Protein 6F7D (pdb70)

Sequence (538 aa):
GVINFSHADTYGNDSVGAHLQNVVYPTDAPFNAATDGTTDTTVAIKSSAIAHCISKGKKLVLNHLFMITDTLVIISDGLHVECLTSDSGVKSDDVPAGKFAVKITGANSGWFGGKILGKNLPESTTVRQDGVLFDENAEYCFITGTEVTGFFAKGLHTSDADGVGYGIYDKGYGTLISKCYANSKFCVALGGTEGRVLKNRITNNYLTSGEAKPWSWASNYWDGIVSENAHRYVIAFNDVSACGQSGIYFGGNGGYSTDNIIVVNNTVYACWNRGIDMGLFSEKSATNDVLRNIIKGNNTYNNRENNIWLAGVSNCSVVGNTSWFDTNYDVIFAGYPGGHICISLASGANGEACVGNTIDSNTCIDPRGNAGITVPTTGATGNVFGSGNNLSQAGAIYIASPDLITSNRFELAVTGSFTPVLLPESGSITLSSSSTGVFRATGNRIDFSVTVNVSSISSPSGNLNIAYLPGMSGKTSSSTSMFIIDYWNDLTLSSGVIPLASLNLENQDQITVYRTDGGRVLYDFSSLMKSTSSFILKGFVDFN

Secondary structure (DSSP, 8-state):
-----BTTS---TTSHHHHHTTEE-TTSBTT----SSSSB-HHHHHHHHHHHHHHT-EEEE-SEEEESS-EEE-TT-EEEESSTT-EEEE-PPTTSEEEEEEEES-EEESSEEE----TT-SS-B-EEEEEEEEEES-EEES-EEEEE-BSS--SSGGG---EEEEE-SBS-EEES-EEEESEEEEE-SBS-EEES-EE---GGGS-PPSSP-TT-S---SEEEES-BS-EEES-EEES-SS-SEEEE-SS-EEES-EEES-EEES-SS-SEEEE-SSPPBTTBEEES-EEES-EEE--TT-SEEEES-BS-EEES-EEE--THHHHHTTT------SEEEE--TT-PPPBS-EEES-EEE-TT--BSEEE-TT-BS-EE-TT-EEEESBPPEESSTTHHHHSEESS-EEEEE--EEEEEEEEEEE-TT-EEEEEEETTEEEEEEEEEEEEEEEEEEEEEEE--TT-TT--EEEEEEEEEEEES----TT--EEEEE-SSSTT-EEEEEEETTEEE--GGGG--TT-EEEEEEEEEE-

InterPro domains:
  IPR006626 Parallel beta-helix repeat [SM00710] (395-429)
  IPR006626 Parallel beta-helix repeat [SM00710] (449-486)
  IPR006626 Parallel beta-helix repeat [SM00710] (487-509)
  IPR006626 Parallel beta-helix repeat [SM00710] (514-536)
  IPR006626 Parallel beta-helix repeat [SM00710] (546-568)
  IPR006626 Parallel beta-helix repeat [SM00710] (610-633)
  IPR011050 Pectin lyase fold/virulence factor [SSF51126] (294-651)
  IPR012334 Pectin lyase fold [G3DSA:2.160.20.10] (286-601)
  IPR039448 Right handed beta helix domain [PF13229] (408-578)
  IPR040775 Tail spike TSP1/Gp66, N-terminal domain [PF18668] (185-250)

B-factor: mean 23.82, std 9.38, range [9.1, 81.77]

Radius of gyration: 32.91 Å; Cα contacts (8 Å, |Δi|>4): 1776; chains: 1; bounding box: 83×88×77 Å

Foldseek 3Di:
DDDAAALPDDDDPPDPRVVVNQEDELCHPPLNADAPLPDASASSVLVRQVSCLVVVHAYEFAHAHEHAAEREFENQHEYEYPAQAGDYEYPHQQQHENYEYAYENTEYEHHEFHYPQCQVDQQGAYEYYEDDARHAQYEYEHYEQERGWHFAQDPDSRRHGWESYEYAYEAYEYYNYEFAILARYEAQHEQYEAYQYEFENQQLPPPDDDDDDNRGRWEERYHYFNYYNYEHENYEFENTAEEHHEYFAEQGDYENYEYEHYEFEHYAHEHHYYAHADDDDPGTAYEHYEAEHYEFELHQAEHAEAAQHEQYEHAHYEFEYDCCSCVSCPPNHYDQERAEYYYHNVRHAYEQYEYAQYEYAYQVQAANYEAEPPHANYEHACNYHQVRHHHYYYPFLLRCQRYFCLSKDKDKDAKAKDFPDWGWAFDPVWIKMWMGHGLKIKIKTKTWTQATTPGWFWMKMDAAGNCFVWAFDDKDKDWPDKDQWQDDPPKGKDWAADRVGRRIIIIWIDDVPGTGRIRRVRDHRGMIIMMTMMTRID

Nearest PDB structures (foldseek):
  6f7k-assembly1_A  TM=1.000E+00  e=2.174E-94  Salmonella phage Det7
  5zks-assembly1_A  TM=6.478E-01  e=4.921E-07  Pseudarthrobacter chlorophenolicus A6
  5zkw-assembly2_C  TM=6.569E-01  e=7.521E-06  Pseudarthrobacter chlorophenolicus A6
  5zkw-assembly2_F  TM=6.429E-01  e=2.079E-05  Pseudarthrobacter chlorophenolicus A6
  3gq7-assembly1_A  TM=4.830E-01  e=1.261E-04  Salasvirus phi29

Solvent-accessible surface area: 21388 Å² total; per-residue (Å²): 141,128,148,140,50,15,9,75,71,136,59,46,149,150,38,112,7,27,138,80,28,71,52,0,70,0,38,30,33,68,22,100,10,30,82,87,16,102,68,73,4,9,121,12,1,83,49,0,11,60,30,2,58,82,124,66,66,98,0,5,1,29,62,45,1,32,0,51,37,13,2,60,0,21,108,28,11,69,2,56,13,97,71,88,89,3,0,0,66,3,61,3,80,52,30,94,26,0,0,66,0,19,21,48,80,0,0,0,82,19,7,46,0,33,10,82,91,91,28,146,27,111,114,30,42,3,3,0,0,20,0,16,115,107,1,87,129,1,24,0,22,34,2,63,0,20,2,0,7,0,57,20,68,56,131,57,72,76,51,0,2,0,25,0,0,34,0,52,3,86,14,0,59,1,3,127,4,72,0,22,0,0,12,0,0,3,2,20,5,31,39,0,82,0,40,97,4,71,0,2,3,54,2,48,118,29,75,31,88,78,94,42,59,156,49,3,0,12,33,10,0,0,23,0,40,67,0,39,101,0,31,0,6,125,2,47,0,3,12,1,0,27,0,0,0,31,0,0,0,70,52,0,70,0,4,47,0,62,0,25,75,1,57,0,52,13,0,4,23,51,0,0,10,0,7,6,116,40,124,94,49,94,102,8,9,0,19,110,0,64,0,93,35,3,54,0,56,5,0,33,42,7,0,0,44,0,7,0,0,6,75,0,22,0,36,36,1,46,0,59,3,55,102,70,2,73,105,42,4,66,67,66,104,19,36,2,25,0,0,4,7,21,47,6,66,96,55,28,37,1,60,23,1,55,0,46,54,0,50,1,58,3,87,110,44,44,18,0,0,26,2,25,84,38,2,58,45,1,38,0,6,78,49,8,68,16,84,116,18,14,79,16,119,32,47,22,68,72,1,0,14,39,8,94,0,53,29,43,7,81,23,81,30,106,2,59,7,58,23,123,55,49,49,13,71,29,38,117,68,7,59,0,65,5,125,0,42,4,57,87,0,45,10,37,0,29,0,36,13,58,54,64,68,99,16,45,18,40,0,16,0,0,116,3,15,19,0,89,77,68,76,24,86,71,34,122,17,98,13,74,107,94,71,61,20,73,39,83,121,71,24,88,5,53,12,49,7,21,131,165,72,16,16,24,0,14,0,26,30,28,50,80,94,148,57,48,112,38,0,0,58,22,9,88,49,82,0,22,1,42,0,75,18,60,0,40,10,107

Organism: NCBI:txid454798

Structure (mmCIF, N/CA/C/O backbone):
data_6F7D
#
_entry.id   6F7D
#
_cell.length_a   151.623
_cell.length_b   151.623
_cell.length_c   151.623
_cell.angle_alpha   90.00
_cell.angle_beta   90.00
_cell.angle_gamma   90.00
#
_symmetry.space_group_name_H-M   'I 21 3'
#
loop_
_entity.id
_entity.type
_entity.pdbx_description
1 polymer Tailspike
2 non-polymer 1,2-ETHANEDIOL
3 water water
#
loop_
_atom_site.group_PDB
_atom_site.id
_atom_site.type_symbol
_atom_site.label_atom_id
_atom_site.label_alt_id
_atom_site.label_comp_id
_atom_site.label_asym_id
_atom_site.label_entity_id
_atom_site.label_seq_id
_atom_site.pdbx_PDB_ins_code
_atom_site.Cartn_x
_atom_site.Cartn_y
_atom_site.Cartn_z
_atom_site.occupancy
_atom_site.B_iso_or_equiv
_atom_site.auth_seq_id
_atom_site.auth_comp_id
_atom_site.auth_asym_id
_atom_site.auth_atom_id
_atom_site.pdbx_PDB_model_num
ATOM 1 N N . GLY A 1 1 ? 144.133 20.734 84.326 1.00 71.06 10 GLY A N 1
ATOM 2 C CA . GLY A 1 1 ? 143.274 20.103 83.338 1.00 73.29 10 GLY A CA 1
ATOM 3 C C . GLY A 1 1 ? 142.535 18.897 83.888 1.00 70.55 10 GLY A C 1
ATOM 4 O O . GLY A 1 1 ? 142.959 17.752 83.702 1.00 68.46 10 GLY A O 1
ATOM 5 N N . VAL A 1 2 ? 141.414 19.152 84.551 1.00 69.16 11 VAL A N 1
ATOM 6 C CA . VAL A 1 2 ? 140.768 18.156 85.381 1.00 61.82 11 VAL A CA 1
ATOM 7 C C . VAL A 1 2 ? 139.566 17.579 84.632 1.00 68.74 11 VAL A C 1
ATOM 8 O O . VAL A 1 2 ? 139.220 18.012 83.534 1.00 69.53 11 VAL A O 1
ATOM 12 N N . ILE A 1 3 ? 138.932 16.565 85.232 1.00 59.32 12 ILE A N 1
ATOM 13 C CA . ILE A 1 3 ? 137.914 15.759 84.563 1.00 55.24 12 ILE A CA 1
ATOM 14 C C . ILE A 1 3 ? 136.740 16.616 84.090 1.00 58.98 12 ILE A C 1
ATOM 15 O O . ILE A 1 3 ? 136.385 17.614 84.724 1.00 43.36 12 ILE A O 1
ATOM 20 N N . ASN A 1 4 ? 136.133 16.218 82.965 1.00 59.30 13 ASN A N 1
ATOM 21 C CA . ASN A 1 4 ? 134.909 16.855 82.490 1.00 51.28 13 ASN A CA 1
ATOM 22 C C . ASN A 1 4 ? 133.753 16.570 83.439 1.00 39.23 13 ASN A C 1
ATOM 23 O O . ASN A 1 4 ? 133.694 15.521 84.086 1.00 40.30 13 ASN A O 1
ATOM 28 N N . PHE A 1 5 ? 132.807 17.507 83.480 1.00 35.39 14 PHE A N 1
ATOM 29 C CA . PHE A 1 5 ? 131.652 17.395 84.359 1.00 35.78 14 PHE A CA 1
ATOM 30 C C . PHE A 1 5 ? 130.459 18.072 83.697 1.00 30.11 14 PHE A C 1
ATOM 31 O O . PHE A 1 5 ? 130.604 19.129 83.079 1.00 33.63 14 PHE A O 1
ATOM 39 N N . SER A 1 6 ? 129.281 17.461 83.818 1.00 28.82 15 SER A N 1
ATOM 40 C CA . SER A 1 6 ? 128.078 18.069 83.272 1.00 30.65 15 SER A CA 1
ATOM 41 C C . SER A 1 6 ? 126.860 17.581 84.039 1.00 33.25 15 SER A C 1
ATOM 42 O O . SER A 1 6 ? 126.765 16.403 84.391 1.00 32.84 15 SER A O 1
ATOM 45 N N . HIS A 1 7 ? 125.920 18.495 84.285 1.00 26.28 16 HIS A N 1
ATOM 46 C CA . HIS A 1 7 ? 124.677 18.077 84.904 1.00 29.15 16 HIS A CA 1
ATOM 47 C C . HIS A 1 7 ? 123.810 17.263 83.961 1.00 34.45 16 HIS A C 1
ATOM 48 O O . HIS A 1 7 ? 122.808 16.701 84.404 1.00 29.26 16 HIS A O 1
ATOM 55 N N . ALA A 1 8 ? 124.171 17.182 82.677 1.00 29.99 17 ALA A N 1
ATOM 56 C CA . ALA A 1 8 ? 123.406 16.375 81.738 1.00 36.94 17 ALA A CA 1
ATOM 57 C C . ALA A 1 8 ? 123.828 14.910 81.722 1.00 37.48 17 ALA A C 1
ATOM 58 O O . ALA A 1 8 ? 123.045 14.060 81.282 1.00 42.95 17 ALA A O 1
ATOM 60 N N . ASP A 1 9 ? 125.032 14.591 82.184 1.00 34.59 18 ASP A N 1
ATOM 61 C CA . ASP A 1 9 ? 125.504 13.211 82.152 1.00 37.89 18 ASP A CA 1
ATOM 62 C C . ASP A 1 9 ? 124.922 12.405 83.299 1.00 40.07 18 ASP A C 1
ATOM 63 O O . ASP A 1 9 ? 124.589 12.939 84.359 1.00 40.52 18 ASP A O 1
ATOM 68 N N . THR A 1 10 ? 124.832 11.097 83.089 1.00 35.73 19 THR A N 1
ATOM 69 C CA . THR A 1 10 ? 124.421 10.155 84.117 1.00 37.89 19 THR A CA 1
ATOM 70 C C . THR A 1 10 ? 125.667 9.581 84.766 1.00 39.53 19 THR A C 1
ATOM 71 O O . THR A 1 10 ? 126.553 9.080 84.071 1.00 45.89 19 THR A O 1
ATOM 75 N N . TYR A 1 11 ? 125.751 9.679 86.087 1.00 44.03 20 TYR A N 1
ATOM 76 C CA . TYR A 1 11 ? 126.884 9.138 86.816 1.00 41.65 20 TYR A CA 1
ATOM 77 C C . TYR A 1 11 ? 126.398 8.038 87.748 1.00 40.37 20 TYR A C 1
ATOM 78 O O . TYR A 1 11 ? 125.207 7.937 88.067 1.00 44.75 20 TYR A O 1
ATOM 87 N N . GLY A 1 12 ? 127.341 7.197 88.158 1.00 44.99 21 GLY A N 1
ATOM 88 C CA . GLY A 1 12 ? 127.046 6.208 89.175 1.00 46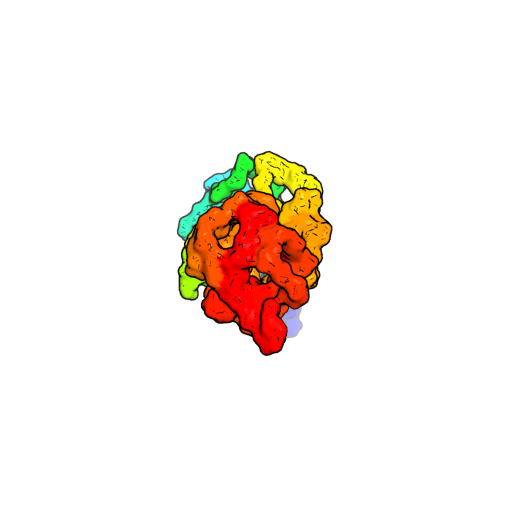.98 21 GLY A CA 1
ATOM 89 C C . GLY A 1 12 ? 126.850 6.847 90.536 1.00 49.36 21 GLY A C 1
ATOM 90 O O . GLY A 1 12 ? 127.352 7.933 90.824 1.00 41.76 21 GLY A O 1
ATOM 91 N N . ASN A 1 13 ? 126.102 6.149 91.388 1.00 49.23 22 ASN A N 1
ATOM 92 C CA . ASN A 1 13 ? 125.765 6.688 92.701 1.00 53.89 22 ASN A CA 1
ATOM 93 C C . ASN A 1 13 ? 127.004 6.925 93.551 1.00 48.84 22 ASN A C 1
ATOM 94 O O . ASN A 1 13 ? 126.982 7.768 94.455 1.00 51.52 22 ASN A O 1
ATOM 99 N N . ASP A 1 14 ? 128.086 6.203 93.266 1.00 44.34 23 ASP A N 1
ATOM 100 C CA . ASP A 1 14 ? 129.330 6.251 94.022 1.00 45.47 23 ASP A CA 1
ATOM 101 C C . ASP A 1 14 ? 130.335 7.239 93.467 1.00 34.85 23 ASP A C 1
ATOM 102 O O . ASP A 1 14 ? 131.490 7.235 93.901 1.00 40.38 23 ASP A O 1
ATOM 107 N N . SER A 1 15 ? 129.945 8.056 92.507 1.00 31.87 24 SER A N 1
ATOM 108 C CA . SER A 1 15 ? 130.916 8.822 91.752 1.00 36.50 24 SER A CA 1
ATOM 109 C C . SER A 1 15 ? 131.059 10.246 92.288 1.00 35.78 24 SER A C 1
ATOM 110 O O . SER A 1 15 ? 130.167 10.790 92.955 1.00 29.35 24 SER A O 1
ATOM 113 N N . VAL A 1 16 ? 132.217 10.839 91.990 1.00 30.05 25 VAL A N 1
ATOM 114 C CA . VAL A 1 16 ? 132.408 12.275 92.194 1.00 32.95 25 VAL A CA 1
ATOM 115 C C . VAL A 1 16 ? 131.280 13.061 91.533 1.00 34.36 25 VAL A C 1
ATOM 116 O O . VAL A 1 16 ? 130.692 13.967 92.134 1.00 29.94 25 VAL A O 1
ATOM 120 N N . GLY A 1 17 ? 130.960 12.715 90.283 1.00 27.30 26 GLY A N 1
ATOM 121 C CA . GLY A 1 17 ? 129.977 13.470 89.522 1.00 29.38 26 GLY A CA 1
ATOM 122 C C . GLY A 1 17 ? 128.591 13.462 90.137 1.00 29.10 26 GLY A C 1
ATOM 123 O O . GLY A 1 17 ? 127.892 14.478 90.115 1.00 30.15 26 GLY A O 1
ATOM 124 N N . ALA A 1 18 ? 128.157 12.313 90.656 1.00 29.05 27 ALA A N 1
ATOM 125 C CA . ALA A 1 18 ? 126.853 12.268 91.318 1.00 29.00 27 ALA A CA 1
ATOM 126 C C . ALA A 1 18 ? 126.832 13.185 92.535 1.00 35.03 27 ALA A C 1
ATOM 127 O O . ALA A 1 18 ? 125.826 13.849 92.810 1.00 29.25 27 ALA A O 1
ATOM 129 N N . HIS A 1 19 ? 127.925 13.198 93.297 1.00 27.64 28 HIS A N 1
ATOM 130 C CA . HIS A 1 19 ? 128.015 14.086 94.448 1.00 28.72 28 HIS A CA 1
ATOM 131 C C . HIS A 1 19 ? 127.921 15.540 94.010 1.00 28.92 28 HIS A C 1
ATOM 132 O O . HIS A 1 19 ? 127.150 16.330 94.575 1.00 28.51 28 HIS A O 1
ATOM 139 N N . LEU A 1 20 ? 128.691 15.913 92.983 1.00 25.44 29 LEU A N 1
ATOM 140 C CA . LEU A 1 20 ? 128.648 17.283 92.483 1.00 28.40 29 LEU A CA 1
ATOM 141 C C . LEU A 1 20 ? 127.289 17.646 91.895 1.00 30.18 29 LEU A C 1
ATOM 142 O O . LEU A 1 20 ? 126.938 18.832 91.853 1.00 27.22 29 LEU A O 1
ATOM 147 N N . GLN A 1 21 ? 126.517 16.664 91.402 1.00 24.87 30 GLN A N 1
ATOM 148 C CA . GLN A 1 21 ? 125.287 17.066 90.729 1.00 25.29 30 GLN A CA 1
ATOM 149 C C . GLN A 1 21 ? 124.225 17.599 91.692 1.00 24.35 30 GLN A C 1
ATOM 150 O O . GLN A 1 21 ? 123.176 18.055 91.227 1.00 25.50 30 GLN A O 1
ATOM 156 N N . ASN A 1 22 ? 124.469 17.573 93.010 1.00 23.97 31 ASN A N 1
ATOM 157 C CA . ASN A 1 22 ? 123.479 18.124 93.936 1.00 25.70 31 ASN A CA 1
ATOM 158 C C . ASN A 1 22 ? 123.462 19.645 93.947 1.00 25.86 31 ASN A C 1
ATOM 159 O O . ASN A 1 22 ? 122.467 20.230 94.385 1.00 23.52 31 ASN A O 1
ATOM 164 N N . VAL A 1 23 ? 124.536 20.288 93.500 1.00 23.64 32 VAL A N 1
ATOM 165 C CA . VAL A 1 23 ? 124.646 21.743 93.468 1.00 24.87 32 VAL A CA 1
ATOM 166 C C . VAL A 1 23 ? 124.912 22.183 92.039 1.00 26.91 32 VAL A C 1
ATOM 167 O O . VAL A 1 23 ? 125.926 21.785 91.442 1.00 24.29 32 VAL A O 1
ATOM 171 N N . VAL A 1 24 ? 124.053 23.063 91.519 1.00 24.04 33 VAL A N 1
ATOM 172 C CA . VAL A 1 24 ? 124.142 23.542 90.139 1.00 19.88 33 VAL A CA 1
ATOM 173 C C . VAL A 1 24 ? 124.603 24.994 90.120 1.00 24.63 33 VAL A C 1
ATOM 174 O O . VAL A 1 24 ? 123.927 25.875 90.674 1.00 24.55 33 VAL A O 1
ATOM 178 N N . TYR A 1 25 ? 125.752 25.253 89.478 1.00 21.73 34 TYR A N 1
ATOM 179 C CA . TYR A 1 25 ? 126.097 26.626 89.094 1.00 21.58 34 TYR A CA 1
ATOM 180 C C . TYR A 1 25 ? 125.722 26.855 87.641 1.00 25.29 34 TYR A C 1
ATOM 181 O O . TYR A 1 25 ? 125.957 25.969 86.804 1.00 28.16 34 TYR A O 1
ATOM 190 N N . PRO A 1 26 ? 125.181 28.019 87.253 1.00 26.01 35 PRO A N 1
ATOM 191 C CA . PRO A 1 26 ? 124.825 28.201 85.834 1.00 24.40 35 PRO A CA 1
ATOM 192 C C . PRO A 1 26 ? 126.030 28.208 84.907 1.00 22.13 35 PRO A C 1
ATOM 193 O O . PRO A 1 26 ? 125.838 28.079 83.687 1.00 26.20 35 PRO A O 1
ATOM 197 N N . THR A 1 27 ? 127.242 28.365 85.440 1.00 22.96 36 THR A N 1
ATOM 198 C CA . THR A 1 27 ? 128.460 28.269 84.648 1.00 28.78 36 THR A CA 1
ATOM 199 C C . THR A 1 27 ? 128.824 26.825 84.314 1.00 30.55 36 THR A C 1
ATOM 200 O O . THR A 1 27 ? 129.609 26.615 83.381 1.00 27.98 36 THR A O 1
ATOM 204 N N . ASP A 1 28 ? 128.282 25.846 85.052 1.00 26.66 37 ASP A N 1
ATOM 205 C CA . ASP A 1 28 ? 128.520 24.427 84.781 1.00 30.18 37 ASP A CA 1
ATOM 206 C C . ASP A 1 28 ? 127.895 24.026 83.452 1.00 28.79 37 ASP A C 1
ATOM 207 O O . ASP A 1 28 ? 126.888 24.594 83.015 1.00 24.47 37 ASP A O 1
ATOM 212 N N . ALA A 1 29 ? 128.449 22.982 82.842 1.00 26.92 38 ALA A N 1
ATOM 213 C CA . ALA A 1 29 ? 127.782 22.424 81.685 1.00 28.85 38 ALA A CA 1
ATOM 214 C C . ALA A 1 29 ? 126.499 21.711 82.129 1.00 25.76 38 ALA A C 1
ATOM 215 O O . ALA A 1 29 ? 126.460 21.091 83.196 1.00 26.89 38 ALA A O 1
ATOM 217 N N . PRO A 1 30 ? 125.445 21.720 81.296 1.00 23.31 39 PRO A N 1
ATOM 218 C CA . PRO A 1 30 ? 125.374 22.195 79.906 1.00 28.78 39 PRO A CA 1
ATOM 219 C C . PRO A 1 30 ? 124.925 23.639 79.773 1.00 35.59 39 PRO A C 1
ATOM 220 O O . PRO A 1 30 ? 124.618 24.103 78.672 1.00 33.49 39 PRO A O 1
ATOM 224 N N . PHE A 1 31 ? 124.878 24.350 80.901 1.00 28.37 40 PHE A N 1
ATOM 225 C CA . PHE A 1 31 ? 124.298 25.680 80.879 1.00 24.25 40 PHE A CA 1
ATOM 226 C C . PHE A 1 31 ? 125.316 26.696 80.387 1.00 21.42 40 PHE A C 1
ATOM 227 O O . PHE A 1 31 ? 124.995 27.546 79.551 1.00 27.84 40 PHE A O 1
ATOM 235 N N . ASN A 1 32 ? 126.543 26.629 80.913 1.00 25.18 41 ASN A N 1
ATOM 236 C CA . ASN A 1 32 ? 127.685 27.387 80.394 1.00 27.74 41 ASN A CA 1
ATOM 237 C C . ASN A 1 32 ? 127.451 28.900 80.384 1.00 32.01 41 ASN A C 1
ATOM 238 O O . ASN A 1 32 ? 127.776 29.589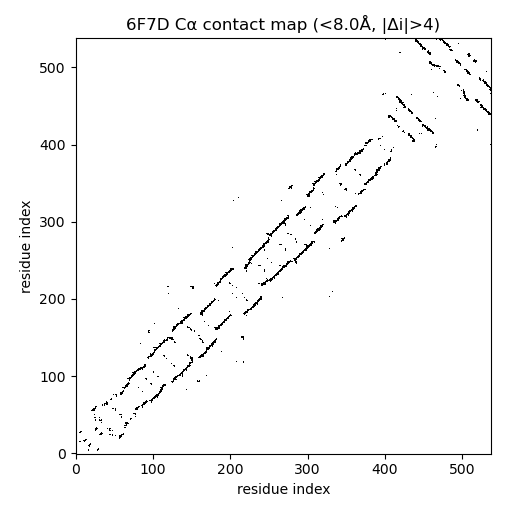 79.416 1.00 27.65 41 ASN A O 1
ATOM 243 N N . ALA A 1 33 ? 126.927 29.446 81.483 1.00 26.43 42 ALA A N 1
ATOM 244 C CA . ALA A 1 33 ? 126.667 30.886 81.502 1.00 24.36 42 ALA A CA 1
ATOM 245 C C . ALA A 1 33 ? 127.959 31.714 81.437 1.00 27.15 42 ALA A C 1
ATOM 246 O O . ALA A 1 33 ? 128.983 31.360 82.030 1.00 27.96 42 ALA A O 1
ATOM 248 N N . ALA A 1 34 ? 127.900 32.843 80.725 1.00 27.58 43 ALA A N 1
ATOM 249 C CA . ALA A 1 34 ? 129.016 33.783 80.679 1.00 29.72 43 ALA A CA 1
ATOM 250 C C . ALA A 1 34 ? 129.339 34.345 82.067 1.00 30.63 43 ALA A C 1
ATOM 251 O O . ALA A 1 34 ? 128.457 34.498 82.916 1.00 31.10 43 ALA A O 1
ATOM 253 N N . THR A 1 35 ? 130.612 34.694 82.286 1.00 29.80 44 THR A N 1
ATOM 254 C CA . THR A 1 35 ? 131.057 35.254 83.558 1.00 31.64 44 THR A CA 1
ATOM 255 C C . THR A 1 35 ? 131.509 36.704 83.456 1.00 38.97 44 THR A C 1
ATOM 256 O O . THR A 1 35 ? 131.980 37.253 84.455 1.00 38.99 44 THR A O 1
ATOM 260 N N . ASP A 1 36 ? 131.365 37.350 82.290 1.00 33.89 45 ASP A N 1
ATOM 261 C CA . ASP A 1 36 ? 131.880 38.706 82.121 1.00 42.24 45 ASP A CA 1
ATOM 262 C C . ASP A 1 36 ? 130.957 39.797 82.654 1.00 37.82 45 ASP A C 1
ATOM 263 O O . ASP A 1 36 ? 131.336 40.970 82.599 1.00 40.83 45 ASP A O 1
ATOM 268 N N . GLY A 1 37 ? 129.771 39.460 83.158 1.00 33.21 46 GLY A N 1
ATOM 269 C CA . GLY A 1 37 ? 128.812 40.449 83.612 1.00 33.22 46 GLY A CA 1
ATOM 270 C C . GLY A 1 37 ? 128.150 41.283 82.526 1.00 31.84 46 GLY A C 1
ATOM 271 O O . GLY A 1 37 ? 127.337 42.152 82.853 1.00 33.56 46 GLY A O 1
ATOM 272 N N . THR A 1 38 ? 128.475 41.071 81.249 1.00 33.71 47 THR A N 1
ATOM 273 C CA . THR A 1 38 ? 127.873 41.857 80.173 1.00 38.67 47 THR A CA 1
ATOM 274 C C . THR A 1 38 ? 127.143 41.020 79.135 1.00 33.99 47 THR A C 1
ATOM 275 O O . THR A 1 38 ? 126.193 41.504 78.534 1.00 31.96 47 THR A O 1
ATOM 279 N N . THR A 1 39 ? 127.563 39.784 78.910 1.00 28.87 48 THR A N 1
ATOM 280 C CA . THR A 1 39 ? 126.903 38.907 77.969 1.00 29.36 48 THR A CA 1
ATOM 281 C C . THR A 1 39 ? 125.600 38.399 78.566 1.00 29.61 48 THR A C 1
ATOM 282 O O . THR A 1 39 ? 125.555 38.041 79.746 1.00 31.54 48 THR A O 1
ATOM 286 N N . ASP A 1 40 ? 124.539 38.374 77.754 1.00 27.33 49 ASP A N 1
ATOM 287 C CA . ASP A 1 40 ? 123.250 37.882 78.231 1.00 26.58 49 ASP A CA 1
ATOM 288 C C . ASP A 1 40 ? 123.384 36.437 78.680 1.00 34.45 49 ASP A C 1
ATOM 289 O O . ASP A 1 40 ? 123.974 35.610 77.976 1.00 33.22 49 ASP A O 1
ATOM 294 N N . THR A 1 41 ? 122.839 36.133 79.863 1.00 25.01 50 THR A N 1
ATOM 295 C CA . THR A 1 41 ? 122.894 34.786 80.426 1.00 23.35 50 THR A CA 1
ATOM 296 C C . THR A 1 41 ? 121.505 34.204 80.684 1.00 22.71 50 THR A C 1
ATOM 297 O O . THR A 1 41 ? 121.392 33.138 81.305 1.00 25.99 50 THR A O 1
ATOM 301 N N . THR A 1 42 ? 120.446 34.874 80.216 1.00 22.82 51 THR A N 1
ATOM 302 C CA . THR A 1 42 ? 119.068 34.469 80.512 1.00 20.72 51 THR A CA 1
ATOM 303 C C . THR A 1 42 ? 118.787 33.039 80.102 1.00 26.20 51 THR A C 1
ATOM 304 O O . THR A 1 42 ? 118.109 32.300 80.826 1.00 23.80 51 THR A O 1
ATOM 308 N N . VAL A 1 43 ? 119.242 32.639 78.906 1.00 23.40 52 VAL A N 1
ATOM 309 C CA . VAL A 1 43 ? 118.958 31.281 78.468 1.00 22.24 52 VAL A CA 1
ATOM 310 C C . VAL A 1 43 ? 119.640 30.276 79.385 1.00 22.50 52 VAL A C 1
ATOM 311 O O . VAL A 1 43 ? 119.038 29.271 79.779 1.00 23.73 52 VAL A O 1
ATOM 315 N N . ALA A 1 44 ? 120.893 30.545 79.752 1.00 22.35 53 ALA A N 1
ATOM 316 C CA . ALA A 1 44 ? 121.618 29.617 80.609 1.00 22.95 53 ALA A CA 1
ATOM 317 C C . ALA A 1 44 ? 120.974 29.527 81.993 1.00 24.46 53 ALA A C 1
ATOM 318 O O . ALA A 1 44 ? 120.852 28.427 82.549 1.00 22.68 53 ALA A O 1
ATOM 320 N N . ILE A 1 45 ? 120.517 30.662 82.544 1.00 23.25 54 ILE A N 1
ATOM 321 C CA . ILE A 1 45 ? 119.946 30.606 83.892 1.00 23.32 54 ILE A CA 1
ATOM 322 C C . ILE A 1 45 ? 118.563 29.975 83.862 1.00 22.71 54 ILE A C 1
ATOM 323 O O . ILE A 1 45 ? 118.212 29.184 84.750 1.00 21.50 54 ILE A O 1
ATOM 328 N N . LYS A 1 46 ? 117.758 30.298 82.843 1.00 22.28 55 LYS A N 1
ATOM 329 C CA . LYS A 1 46 ? 116.452 29.656 82.716 1.00 24.33 55 LYS A CA 1
ATOM 330 C C . LYS A 1 46 ? 116.592 28.146 82.609 1.00 24.62 55 LYS A C 1
ATOM 331 O O . LYS A 1 46 ? 115.813 27.396 83.208 1.00 22.60 55 LYS A O 1
ATOM 337 N N . SER A 1 47 ? 117.586 27.685 81.844 1.00 25.52 56 SER A N 1
ATOM 338 C CA A SER A 1 47 ? 117.820 26.250 81.739 0.60 23.66 56 SER A CA 1
ATOM 339 C CA B SER A 1 47 ? 117.831 26.252 81.735 0.40 23.70 56 SER A CA 1
ATOM 340 C C . SER A 1 47 ? 118.225 25.647 83.079 1.00 21.93 56 SER A C 1
ATOM 341 O O . SER A 1 47 ? 117.728 24.577 83.458 1.00 23.80 56 SER A O 1
ATOM 346 N N . ALA A 1 48 ? 119.115 26.316 83.808 1.00 24.03 57 ALA A N 1
ATOM 347 C CA . ALA A 1 48 ? 119.528 25.804 85.108 1.00 24.94 57 ALA A CA 1
ATOM 348 C C . ALA A 1 48 ? 118.348 25.757 86.071 1.00 23.27 57 ALA A C 1
ATOM 349 O O . ALA A 1 48 ? 118.204 24.797 86.828 1.00 22.31 57 ALA A O 1
ATOM 351 N N . ILE A 1 49 ? 117.510 26.804 86.076 1.00 22.19 58 ILE A N 1
ATOM 352 C CA . ILE A 1 49 ? 116.313 26.802 86.926 1.00 21.98 58 ILE A CA 1
ATOM 353 C C . ILE A 1 49 ? 115.437 25.595 86.619 1.00 24.37 58 ILE A C 1
ATOM 354 O O . ILE A 1 49 ? 114.987 24.876 87.524 1.00 23.88 58 ILE A O 1
ATOM 359 N N . ALA A 1 50 ? 115.138 25.376 85.333 1.00 23.58 59 ALA A N 1
ATOM 360 C CA . ALA A 1 50 ? 114.243 24.275 84.963 1.00 22.42 59 ALA A CA 1
ATOM 361 C C . ALA A 1 50 ? 114.850 22.933 85.330 1.00 23.67 59 ALA A C 1
ATOM 362 O O . ALA A 1 50 ? 114.143 22.012 85.756 1.00 25.53 59 ALA A O 1
ATOM 364 N N . HIS A 1 51 ? 116.171 22.810 85.174 1.00 23.97 60 HIS A N 1
ATOM 365 C CA . HIS A 1 51 ? 116.856 21.575 85.534 1.00 23.86 60 HIS A CA 1
ATOM 366 C C . HIS A 1 51 ? 116.757 21.307 87.032 1.00 28.04 60 HIS A C 1
ATOM 367 O O . HIS A 1 51 ? 116.459 20.183 87.456 1.00 25.71 60 HIS A O 1
ATOM 374 N N . CYS A 1 52 ? 117.018 22.335 87.853 1.00 26.48 61 CYS A N 1
ATOM 375 C CA . CYS A 1 52 ? 116.990 22.140 89.300 1.00 22.85 61 CYS A CA 1
ATOM 376 C C . CYS A 1 52 ? 115.587 21.768 89.766 1.00 21.77 61 CYS A C 1
ATOM 377 O O . CYS A 1 52 ? 115.428 20.965 90.688 1.00 23.77 61 CYS A O 1
ATOM 380 N N . ILE A 1 53 ? 114.557 22.352 89.148 1.00 21.97 62 ILE A N 1
ATOM 381 C CA . ILE A 1 53 ? 113.192 21.979 89.506 1.00 23.36 62 ILE A CA 1
ATOM 382 C C . ILE A 1 53 ? 112.920 20.541 89.100 1.00 22.45 62 ILE A C 1
ATOM 383 O O . ILE A 1 53 ? 112.332 19.767 89.854 1.00 24.16 62 ILE A O 1
ATOM 388 N N . SER A 1 54 ? 113.345 20.164 87.888 1.00 26.40 63 SER A N 1
ATOM 389 C CA . SER A 1 54 ? 113.061 18.822 87.401 1.00 26.69 63 SER A CA 1
ATOM 390 C C . SER A 1 54 ? 113.804 17.769 88.208 1.00 31.61 63 SER A C 1
ATOM 391 O O . SER A 1 54 ? 113.245 16.714 88.525 1.00 30.59 63 SER A O 1
ATOM 394 N N . LYS A 1 55 ? 115.056 18.032 88.556 1.00 25.51 64 LYS A N 1
ATOM 395 C CA . LYS A 1 55 ? 115.874 17.024 89.213 1.00 27.26 64 LYS A CA 1
ATOM 396 C C . LYS A 1 55 ? 115.949 17.187 90.725 1.00 27.95 64 LYS A C 1
ATOM 397 O O . LYS A 1 55 ? 116.597 16.365 91.388 1.00 25.08 64 LYS A O 1
ATOM 403 N N . GLY A 1 56 ? 115.300 18.206 91.286 1.00 28.02 65 GLY A N 1
ATOM 404 C CA . GLY A 1 56 ? 115.348 18.411 92.733 1.00 26.05 65 GLY A CA 1
ATOM 405 C C . GLY A 1 56 ? 116.696 18.839 93.274 1.00 23.22 65 GLY A C 1
ATOM 406 O O . GLY A 1 56 ? 117.125 18.338 94.320 1.00 27.23 65 GLY A O 1
ATOM 407 N N . LYS A 1 57 ? 117.384 19.750 92.588 1.00 22.68 66 LYS A N 1
ATOM 408 C CA . LYS A 1 57 ? 118.732 20.139 92.979 1.00 21.48 66 LYS A CA 1
ATOM 409 C C . LYS A 1 57 ? 118.763 21.610 93.395 1.00 23.06 66 LYS A C 1
ATOM 410 O O . LYS A 1 57 ? 117.821 22.379 93.156 1.00 25.04 66 LYS A O 1
ATOM 416 N N . LYS A 1 58 ? 119.868 21.974 94.044 1.00 21.95 67 LYS A N 1
ATOM 417 C CA . LYS A 1 58 ? 120.100 23.324 94.544 1.00 24.60 67 LYS A CA 1
ATOM 418 C C . LYS A 1 58 ? 120.733 24.202 93.464 1.00 26.19 67 LYS A C 1
ATOM 419 O O . LYS A 1 58 ? 121.703 23.797 92.824 1.00 26.58 67 LYS A O 1
ATOM 425 N N . LEU A 1 59 ? 120.223 25.415 93.306 1.00 19.42 68 LEU A N 1
ATOM 426 C CA . LEU A 1 59 ? 120.726 26.379 92.337 1.00 24.01 68 LEU A CA 1
ATOM 427 C C . LEU A 1 59 ? 121.519 27.456 93.062 1.00 24.12 68 LEU A C 1
ATOM 428 O O . LEU A 1 59 ? 120.976 28.132 93.942 1.00 21.05 68 LEU A O 1
ATOM 433 N N . VAL A 1 60 ? 122.784 27.637 92.678 1.00 20.20 69 VAL A N 1
ATOM 434 C CA . VAL A 1 60 ? 123.652 28.670 93.254 1.00 19.41 69 VAL A CA 1
ATOM 435 C C . VAL A 1 60 ? 124.157 29.600 92.151 1.00 23.73 69 VAL A C 1
ATOM 436 O O . VAL A 1 60 ? 124.885 29.163 91.250 1.00 23.51 69 VAL A O 1
ATOM 440 N N . LEU A 1 61 ? 123.841 30.894 92.250 1.00 20.22 70 LEU A N 1
ATOM 441 C CA . LEU A 1 61 ? 124.381 31.887 91.321 1.00 21.02 70 LEU A CA 1
ATOM 442 C C . LEU A 1 61 ? 125.765 32.308 91.794 1.00 21.68 70 LEU A C 1
ATOM 443 O O . LEU A 1 61 ? 125.930 32.768 92.930 1.00 19.68 70 LEU A O 1
ATOM 448 N N . ASN A 1 62 ? 126.782 32.098 90.960 1.00 21.71 71 ASN A N 1
ATOM 449 C CA . ASN A 1 62 ? 128.143 32.301 91.420 1.00 19.73 71 ASN A CA 1
ATOM 450 C C . ASN A 1 62 ? 128.782 33.530 90.802 1.00 21.54 71 ASN A C 1
ATOM 451 O O . ASN A 1 62 ? 129.948 33.795 91.070 1.00 22.34 71 ASN A O 1
ATOM 456 N N . HIS A 1 63 ? 128.021 34.315 90.029 1.00 21.35 72 HIS A N 1
ATOM 457 C CA . HIS A 1 63 ? 128.467 35.573 89.451 1.00 24.82 72 HIS A CA 1
ATOM 458 C C . HIS A 1 63 ? 127.292 36.530 89.438 1.00 20.76 72 HIS A C 1
ATOM 459 O O . HIS A 1 63 ? 126.149 36.148 89.728 1.00 21.38 72 HIS A O 1
ATOM 466 N N . LEU A 1 64 ? 127.585 37.789 89.132 1.00 23.50 73 LEU A N 1
ATOM 467 C CA . LEU A 1 64 ? 126.528 38.739 88.791 1.00 24.06 73 LEU A CA 1
ATOM 468 C C . LEU A 1 64 ? 126.207 38.523 87.317 1.00 30.01 73 LEU A C 1
ATOM 469 O O . LEU A 1 64 ? 127.041 38.826 86.457 1.00 30.67 73 LEU A O 1
ATOM 474 N N . PHE A 1 65 ? 125.017 37.998 87.024 1.00 21.90 74 PHE A N 1
ATOM 475 C CA . PHE A 1 65 ? 124.621 37.580 85.673 1.00 23.53 74 PHE A CA 1
ATOM 476 C C . PHE A 1 65 ? 123.696 38.613 85.024 1.00 29.89 74 PHE A C 1
ATOM 477 O O . PHE A 1 65 ? 122.669 38.988 85.606 1.00 24.14 74 PHE A O 1
ATOM 485 N N . MET A 1 66 ? 124.024 39.040 83.799 1.00 24.03 75 MET A N 1
ATOM 486 C CA . MET A 1 66 ? 123.120 39.931 83.060 1.00 23.49 75 MET A CA 1
ATOM 487 C C . MET A 1 66 ? 121.919 39.169 82.506 1.00 20.18 75 MET A C 1
ATOM 488 O O . MET A 1 66 ? 122.073 38.102 81.905 1.00 27.69 75 MET A O 1
ATOM 493 N N . ILE A 1 67 ? 120.711 39.722 82.670 1.00 22.40 76 ILE A N 1
ATOM 494 C CA . ILE A 1 67 ? 119.512 39.056 82.176 1.00 23.65 76 ILE A CA 1
ATOM 495 C C . ILE A 1 67 ? 118.634 40.054 81.429 1.00 21.03 76 ILE A C 1
ATOM 496 O O . ILE A 1 67 ? 118.677 41.265 81.678 1.00 21.58 76 ILE A O 1
ATOM 501 N N . THR A 1 68 ? 117.840 39.540 80.485 1.00 21.90 77 THR A N 1
ATOM 502 C CA . THR A 1 68 ? 116.925 40.377 79.716 1.00 22.78 77 THR A CA 1
ATOM 503 C C . THR A 1 68 ? 115.489 39.863 79.721 1.00 21.37 77 THR A C 1
ATOM 504 O O . THR A 1 68 ? 114.625 40.450 79.048 1.00 26.17 77 THR A O 1
ATOM 508 N N . ASP A 1 69 ? 115.186 38.804 80.463 1.00 21.49 78 ASP A N 1
ATOM 509 C CA . ASP A 1 69 ? 113.811 38.372 80.655 1.00 22.92 78 ASP A CA 1
ATOM 510 C C . ASP A 1 69 ? 113.673 37.885 82.089 1.00 18.90 78 ASP A C 1
ATOM 511 O O . ASP A 1 69 ? 114.660 37.503 82.717 1.00 20.57 78 ASP A O 1
ATOM 516 N N . THR A 1 70 ? 112.422 37.877 82.564 1.00 23.01 79 THR A N 1
ATOM 517 C CA . THR A 1 70 ? 112.093 37.476 83.939 1.00 19.96 79 THR A CA 1
ATOM 518 C C . THR A 1 70 ? 112.595 36.075 84.239 1.00 23.79 79 THR A C 1
ATOM 519 O O . THR A 1 70 ? 112.310 35.135 83.498 1.00 23.38 79 THR A O 1
ATOM 523 N N . LEU A 1 71 ? 113.288 35.917 85.364 1.00 20.15 80 LEU A N 1
ATOM 524 C CA . LEU A 1 71 ? 113.547 34.593 85.913 1.00 21.35 80 LEU A CA 1
ATOM 525 C C . LEU A 1 71 ? 112.386 34.200 86.817 1.00 23.47 80 LEU A C 1
ATOM 526 O O . LEU A 1 71 ? 112.075 34.919 87.771 1.00 23.52 80 LEU A O 1
ATOM 531 N N . VAL A 1 72 ? 111.775 33.046 86.553 1.00 20.55 81 VAL A N 1
ATOM 532 C CA . VAL A 1 72 ? 110.619 32.585 87.319 1.00 23.07 81 VAL A CA 1
ATOM 533 C C . VAL A 1 72 ? 111.100 31.519 88.293 1.00 24.54 81 VAL A C 1
ATOM 534 O O . VAL A 1 72 ? 111.499 30.418 87.885 1.00 22.94 81 VAL A O 1
ATOM 538 N N . ILE A 1 73 ? 111.052 31.832 89.584 1.00 19.33 82 ILE A N 1
ATOM 539 C CA A ILE A 1 73 ? 111.471 30.914 90.640 0.14 21.45 82 ILE A CA 1
ATOM 540 C CA B ILE A 1 73 ? 111.475 30.915 90.645 0.86 21.45 82 ILE A CA 1
ATOM 541 C C . ILE A 1 73 ? 110.205 30.283 91.200 1.00 25.20 82 ILE A C 1
ATOM 542 O O . ILE A 1 73 ? 109.470 30.904 91.975 1.00 23.26 82 ILE A O 1
ATOM 551 N N . SER A 1 74 ? 109.948 29.034 90.821 1.00 21.67 83 SER A N 1
ATOM 552 C CA . SER A 1 74 ? 108.686 28.401 91.110 1.00 18.62 83 SER A CA 1
ATOM 553 C C . SER A 1 74 ? 108.950 27.057 91.742 1.00 16.63 83 SER A C 1
ATOM 554 O O . SER A 1 74 ? 110.101 26.633 91.899 1.00 21.73 83 SER A O 1
ATOM 557 N N . ASP A 1 75 ? 107.873 26.376 92.130 1.00 19.46 84 ASP A N 1
ATOM 558 C CA . ASP A 1 75 ? 107.947 24.958 92.502 1.00 28.33 84 ASP A CA 1
ATOM 559 C C . ASP A 1 75 ? 108.822 24.692 93.729 1.00 22.98 84 ASP A C 1
ATOM 560 O O . ASP A 1 75 ? 109.335 23.574 93.911 1.00 22.42 84 ASP A O 1
ATOM 565 N N . GLY A 1 76 ? 108.973 25.688 94.621 1.00 21.70 85 GLY A N 1
ATOM 566 C CA . GLY A 1 76 ? 109.777 25.480 95.812 1.00 21.85 85 GLY A CA 1
ATOM 567 C C . GLY A 1 76 ? 111.261 25.639 95.595 1.00 21.17 85 GLY A C 1
ATOM 568 O O . GLY A 1 76 ? 112.043 25.401 96.520 1.00 20.09 85 GLY A O 1
ATOM 569 N N . LEU A 1 77 ? 111.674 26.050 94.399 1.00 19.43 86 LEU A N 1
ATOM 570 C CA . LEU A 1 77 ? 113.091 26.295 94.148 1.00 21.20 86 LEU A CA 1
ATOM 571 C C . LEU A 1 77 ? 113.600 27.432 95.024 1.00 21.97 86 LEU A C 1
ATOM 572 O O . LEU A 1 77 ? 112.911 28.439 95.202 1.00 19.57 86 LEU A O 1
ATOM 577 N N . HIS A 1 78 ? 114.799 27.256 95.592 1.00 19.90 87 HIS A N 1
ATOM 578 C CA . HIS A 1 78 ? 115.539 28.349 96.227 1.00 20.69 87 HIS A CA 1
ATOM 579 C C . HIS A 1 78 ? 116.726 28.742 95.364 1.00 24.16 87 HIS A C 1
ATOM 580 O O . HIS A 1 78 ? 117.510 27.873 94.961 1.00 26.21 87 HIS A O 1
ATOM 587 N N . VAL A 1 79 ? 116.889 30.041 95.127 1.00 20.88 88 VAL A N 1
ATOM 588 C CA . VAL A 1 79 ? 118.094 30.573 94.489 1.00 18.89 88 VAL A CA 1
ATOM 589 C C . VAL A 1 79 ? 119.023 31.039 95.593 1.00 20.98 88 VAL A C 1
ATOM 590 O O . VAL A 1 79 ? 118.667 31.922 96.382 1.00 22.05 88 VAL A O 1
ATOM 594 N N . GLU A 1 80 ? 120.228 30.491 95.635 1.00 18.66 89 GLU A N 1
ATOM 595 C CA . GLU A 1 80 ? 121.231 30.899 96.605 1.00 19.68 89 GLU A CA 1
ATOM 596 C C . GLU A 1 80 ? 122.283 31.695 95.861 1.00 25.53 89 GLU A C 1
ATOM 597 O O . GLU A 1 80 ? 122.780 31.242 94.825 1.00 26.94 89 GLU A O 1
ATOM 603 N N . CYS A 1 81 ? 122.615 32.876 96.348 1.00 20.62 90 CYS A N 1
ATOM 604 C CA . CYS A 1 81 ? 123.730 33.599 95.760 1.00 19.92 90 CYS A CA 1
ATOM 605 C C . CYS A 1 81 ? 125.014 33.207 96.487 1.00 23.19 90 CYS A C 1
ATOM 606 O O . CYS A 1 81 ? 125.068 33.197 97.722 1.00 20.22 90 CYS A O 1
ATOM 609 N N . LEU A 1 82 ? 126.054 32.869 95.710 1.00 20.39 91 LEU A N 1
ATOM 610 C CA . LEU A 1 82 ? 127.293 32.372 96.303 1.00 20.07 91 LEU A CA 1
ATOM 611 C C . LEU A 1 82 ? 127.923 33.402 97.226 1.00 19.24 91 LEU A C 1
ATOM 612 O O . LEU A 1 82 ? 128.441 33.063 98.301 1.00 22.64 91 LEU A O 1
ATOM 617 N N . THR A 1 83 ? 127.904 34.669 96.812 1.00 20.27 92 THR A N 1
ATOM 618 C CA . THR A 1 83 ? 128.527 35.755 97.548 1.00 20.56 92 THR A CA 1
ATOM 619 C C . THR A 1 83 ? 127.612 36.960 97.482 1.00 19.18 92 THR A C 1
ATOM 620 O O . THR A 1 83 ? 126.656 37.021 96.689 1.00 19.46 92 THR A O 1
ATOM 624 N N . SER A 1 84 ? 127.973 37.967 98.267 1.00 18.09 93 SER A N 1
ATOM 625 C CA . SER A 1 84 ? 127.168 39.179 98.244 1.00 18.55 93 SER A CA 1
ATOM 626 C C . SER A 1 84 ? 127.269 39.930 96.924 1.00 26.98 93 SER A C 1
ATOM 627 O O . SER A 1 84 ? 126.436 40.798 96.660 1.00 24.19 93 SER A O 1
ATOM 630 N N . ASP A 1 85 ? 128.244 39.613 96.082 1.00 23.63 94 ASP A N 1
ATOM 631 C CA . ASP A 1 85 ? 128.331 40.244 94.774 1.00 23.75 94 ASP A CA 1
ATOM 632 C C . ASP A 1 85 ? 127.649 39.445 93.675 1.00 27.62 94 ASP A C 1
ATOM 633 O O . ASP A 1 85 ? 127.602 39.913 92.537 1.00 30.47 94 ASP A O 1
ATOM 638 N N . SER A 1 86 ? 127.114 38.268 93.974 1.00 19.93 95 SER A N 1
ATOM 639 C CA . SER A 1 86 ? 126.465 37.455 92.955 1.00 21.74 95 SER A CA 1
ATOM 640 C C . SER A 1 86 ? 125.002 37.865 92.819 1.00 26.46 95 SER A C 1
ATOM 641 O O . SER A 1 86 ? 124.453 38.566 93.668 1.00 21.25 95 SER A O 1
ATOM 644 N N . GLY A 1 87 ? 124.369 37.418 91.736 1.00 20.36 96 GLY A N 1
ATOM 645 C CA . GLY A 1 87 ? 122.955 37.727 91.563 1.00 17.25 96 GLY A CA 1
ATOM 646 C C . GLY A 1 87 ? 122.664 38.100 90.126 1.00 24.30 96 GLY A C 1
ATOM 647 O O . GLY A 1 87 ? 123.274 37.525 89.223 1.00 21.39 96 GLY A O 1
ATOM 648 N N . VAL A 1 88 ? 121.764 39.048 89.874 1.00 22.44 97 VAL A N 1
ATOM 649 C CA . VAL A 1 88 ? 121.439 39.393 88.493 1.00 19.40 97 VAL A CA 1
ATOM 650 C C . VAL A 1 88 ? 121.446 40.899 88.308 1.00 25.30 97 VAL A C 1
ATOM 651 O O . VAL A 1 88 ? 121.101 41.666 89.215 1.00 22.52 97 VAL A O 1
ATOM 655 N N . LYS A 1 89 ? 121.869 41.321 87.117 1.00 21.81 98 LYS A N 1
ATOM 656 C CA . LYS A 1 89 ? 121.771 42.701 86.676 1.00 23.88 98 LYS A CA 1
ATOM 657 C C . LYS A 1 89 ? 120.692 42.699 85.611 1.00 22.24 98 LYS A C 1
ATOM 658 O O . LYS A 1 89 ? 120.780 41.936 84.640 1.00 22.84 98 LYS A O 1
ATOM 664 N N . SER A 1 90 ? 119.657 43.498 85.804 1.00 21.26 99 SER A N 1
ATOM 665 C CA . SER A 1 90 ? 118.460 43.358 84.984 1.00 21.46 99 SER A CA 1
ATOM 666 C C . SER A 1 90 ? 118.410 44.376 83.854 1.00 22.56 99 SER A C 1
ATOM 667 O O . SER A 1 90 ? 118.389 45.587 84.095 1.00 23.14 99 SER A O 1
ATOM 670 N N . ASP A 1 91 ? 118.362 43.862 82.620 1.00 22.74 100 ASP A N 1
ATOM 671 C CA A ASP A 1 91 ? 118.006 44.635 81.434 0.51 25.69 100 ASP A CA 1
ATOM 672 C CA B ASP A 1 91 ? 118.000 44.638 81.439 0.49 25.69 100 ASP A CA 1
ATOM 673 C C . ASP A 1 91 ? 116.629 44.229 80.919 1.00 26.13 100 ASP A C 1
ATOM 674 O O . ASP A 1 91 ? 116.363 44.300 79.708 1.00 28.03 100 ASP A O 1
ATOM 683 N N . VAL A 1 92 ? 115.762 43.777 81.821 1.00 20.94 101 VAL A N 1
ATOM 684 C CA . VAL A 1 92 ? 114.412 43.346 81.455 1.00 22.23 101 VAL A CA 1
ATOM 685 C C . VAL A 1 92 ? 113.598 44.570 81.056 1.00 23.90 101 VAL A C 1
ATOM 686 O O . VAL A 1 92 ? 113.736 45.637 81.694 1.00 23.23 101 VAL A O 1
ATOM 690 N N . PRO A 1 93 ? 112.777 44.487 80.009 1.00 23.04 102 PRO A N 1
ATOM 691 C CA . PRO A 1 93 ? 112.022 45.662 79.552 1.00 25.44 102 PRO A CA 1
ATOM 692 C C . PRO A 1 93 ? 110.850 46.017 80.462 1.00 24.93 102 PRO A C 1
ATOM 693 O O . PRO A 1 93 ? 110.397 45.224 81.296 1.00 23.57 102 PRO A O 1
ATOM 697 N N . ALA A 1 94 ? 110.351 47.239 80.262 1.00 24.00 103 ALA A N 1
ATOM 698 C CA . ALA A 1 94 ? 109.158 47.732 80.953 1.00 27.51 103 ALA A CA 1
ATOM 699 C C . ALA A 1 94 ? 107.976 46.772 80.839 1.00 29.30 103 ALA A C 1
ATOM 700 O O . ALA A 1 94 ? 107.675 46.246 79.761 1.00 24.94 103 ALA A O 1
ATOM 702 N N . GLY A 1 95 ? 107.289 46.551 81.963 1.00 24.67 104 GLY A N 1
ATOM 703 C CA . GLY A 1 95 ? 106.135 45.673 82.001 1.00 22.21 104 GLY A CA 1
ATOM 704 C C . GLY A 1 95 ? 106.418 44.303 82.571 1.00 17.28 104 GLY A C 1
ATOM 705 O O . GLY A 1 95 ? 105.476 43.534 82.801 1.00 23.56 104 GLY A O 1
ATOM 706 N N . LYS A 1 96 ? 107.687 43.965 82.764 1.00 19.81 105 LYS A N 1
ATOM 707 C CA . LYS A 1 96 ? 108.077 42.697 83.348 1.00 25.28 105 LYS A CA 1
ATOM 708 C C . LYS A 1 96 ? 109.016 42.963 84.516 1.00 20.14 105 LYS A C 1
ATOM 709 O O . LYS A 1 96 ? 109.646 44.019 84.604 1.00 20.74 105 LYS A O 1
ATOM 715 N N . PHE A 1 97 ? 109.088 41.985 85.415 1.00 22.22 106 PHE A N 1
ATOM 716 C CA . PHE A 1 97 ? 109.995 42.022 86.554 1.00 19.57 106 PHE A CA 1
ATOM 717 C C . PHE A 1 97 ? 111.296 41.301 86.220 1.00 23.32 106 PHE A C 1
ATOM 718 O O . PHE A 1 97 ? 111.356 40.437 85.331 1.00 23.55 106 PHE A O 1
ATOM 726 N N . ALA A 1 98 ? 112.342 41.649 86.970 1.00 21.24 107 ALA A N 1
ATOM 727 C CA . ALA A 1 98 ? 113.597 40.910 86.879 1.00 19.40 107 ALA A CA 1
ATOM 728 C C . ALA A 1 98 ? 113.425 39.479 87.361 1.00 22.51 107 ALA A C 1
ATOM 729 O O . ALA A 1 98 ? 113.909 38.535 86.728 1.00 20.83 107 ALA A O 1
ATOM 731 N N . VAL A 1 99 ? 112.749 39.300 88.502 1.00 18.29 108 VAL A N 1
ATOM 732 C CA . VAL A 1 99 ? 112.577 38.003 89.139 1.00 18.72 108 VAL A CA 1
ATOM 733 C C . VAL A 1 99 ? 111.132 37.887 89.596 1.00 23.49 108 VAL A C 1
ATOM 734 O O . VAL A 1 99 ? 110.589 38.815 90.212 1.00 22.27 108 VAL A O 1
ATOM 738 N N . LYS A 1 100 ? 110.514 36.749 89.304 1.00 19.68 109 LYS A N 1
ATOM 739 C CA . LYS A 1 100 ? 109.174 36.434 89.766 1.00 18.64 109 LYS A CA 1
ATOM 740 C C . LYS A 1 100 ? 109.226 35.169 90.598 1.00 24.29 109 LYS A C 1
ATOM 741 O O . LYS A 1 100 ? 109.744 34.137 90.152 1.00 22.00 109 LYS A O 1
ATOM 747 N N . ILE A 1 101 ? 108.717 35.252 91.819 1.00 19.51 110 ILE A N 1
ATOM 748 C CA . ILE A 1 101 ? 108.753 34.132 92.747 1.00 20.57 110 ILE A CA 1
ATOM 749 C C . ILE A 1 101 ? 107.325 33.681 92.985 1.00 19.76 110 ILE A C 1
ATOM 750 O O . ILE A 1 101 ? 106.451 34.506 93.276 1.00 18.61 110 ILE A O 1
ATOM 755 N N . THR A 1 102 ? 107.069 32.380 92.819 1.00 19.87 111 THR A N 1
ATOM 756 C CA . THR A 1 102 ? 105.704 31.870 92.934 1.00 17.43 111 THR A CA 1
ATOM 757 C C . THR A 1 102 ? 105.773 30.423 93.406 1.00 17.86 111 THR A C 1
ATOM 758 O O . THR A 1 102 ? 106.853 29.831 93.487 1.00 19.27 111 THR A O 1
ATOM 762 N N . GLY A 1 103 ? 104.609 29.871 93.771 1.00 19.34 112 GLY A N 1
ATOM 763 C CA . GLY A 1 103 ? 104.553 28.514 94.296 1.00 21.64 112 GLY A CA 1
ATOM 764 C C . GLY A 1 103 ? 104.786 28.464 95.789 1.00 25.60 112 GLY A C 1
ATOM 765 O O . GLY A 1 103 ? 104.823 29.481 96.488 1.00 23.54 112 GLY A O 1
ATOM 766 N N . ALA A 1 104 ? 104.926 27.250 96.292 1.00 20.39 113 ALA A N 1
ATOM 767 C CA . ALA A 1 104 ? 105.032 27.040 97.724 1.00 23.05 113 ALA A CA 1
ATOM 768 C C . ALA A 1 104 ? 106.505 26.959 98.118 1.00 25.27 113 ALA A C 1
ATOM 769 O O . ALA A 1 104 ? 107.239 26.090 97.623 1.00 23.95 113 ALA A O 1
ATOM 771 N N . ASN A 1 105 ? 106.930 27.851 99.018 1.00 18.21 114 ASN A N 1
ATOM 772 C CA . ASN A 1 105 ? 108.260 27.797 99.621 1.00 18.91 114 ASN A CA 1
ATOM 773 C C . ASN A 1 105 ? 109.384 28.117 98.628 1.00 21.79 114 ASN A C 1
ATOM 774 O O . ASN A 1 105 ? 110.526 27.738 98.861 1.00 21.52 114 ASN A O 1
ATOM 779 N N . SER A 1 106 ? 109.106 28.840 97.533 1.00 19.34 115 SER A N 1
ATOM 780 C CA . SER A 1 106 ? 110.177 29.286 96.626 1.00 17.69 115 SER A CA 1
ATOM 781 C C . SER A 1 106 ? 110.847 30.530 97.199 1.00 18.33 115 SER A C 1
ATOM 782 O O . SER A 1 106 ? 110.248 31.239 97.991 1.00 17.48 115 SER A O 1
ATOM 785 N N . GLY A 1 107 ? 112.091 30.786 96.822 1.00 16.96 116 GLY A N 1
ATOM 786 C CA . GLY A 1 107 ? 112.721 31.971 97.407 1.00 16.55 116 GLY A CA 1
ATOM 787 C C . GLY A 1 107 ? 114.108 32.251 96.878 1.00 20.80 116 GLY A C 1
ATOM 788 O O . GLY A 1 107 ? 114.636 31.554 96.007 1.00 19.91 116 GLY A O 1
ATOM 789 N N . TRP A 1 108 ? 114.716 33.283 97.455 1.00 18.39 117 TRP A N 1
ATOM 790 C CA . TRP A 1 108 ? 115.980 33.835 96.984 1.00 18.17 117 TRP A CA 1
ATOM 791 C C . TRP A 1 108 ? 116.787 34.245 98.207 1.00 22.61 117 TRP A C 1
ATOM 792 O O . TRP A 1 108 ? 116.240 34.909 99.090 1.00 18.66 117 TRP A O 1
ATOM 803 N N . PHE A 1 109 ? 118.050 33.801 98.282 1.00 18.14 118 PHE A N 1
ATOM 804 C CA . PHE A 1 109 ? 118.958 34.135 99.369 1.00 17.45 118 PHE A CA 1
ATOM 805 C C . PHE A 1 109 ? 120.112 34.975 98.844 1.00 18.42 118 PHE A C 1
ATOM 806 O O . PHE A 1 109 ? 120.836 34.544 97.931 1.00 20.54 118 PHE A O 1
ATOM 814 N N . GLY A 1 110 ? 120.356 36.112 99.481 1.00 16.99 119 GLY A N 1
ATOM 815 C CA . GLY A 1 110 ? 121.632 36.780 99.329 1.00 17.72 119 GLY A CA 1
ATOM 816 C C . GLY A 1 110 ? 121.788 37.591 98.053 1.00 16.56 119 GLY A C 1
ATOM 817 O O . GLY A 1 110 ? 120.843 37.840 97.295 1.00 17.37 119 GLY A O 1
ATOM 818 N N . GLY A 1 111 ? 123.029 38.027 97.841 1.00 18.22 120 GLY A N 1
ATOM 819 C CA . GLY A 1 111 ? 123.389 38.648 96.562 1.00 21.42 120 GLY A CA 1
ATOM 820 C C . GLY A 1 111 ? 122.650 39.944 96.265 1.00 22.37 120 GLY A C 1
ATOM 821 O O . GLY A 1 111 ? 122.257 40.717 97.156 1.00 16.67 120 GLY A O 1
ATOM 822 N N . LYS A 1 112 ? 122.465 40.182 94.967 1.00 17.86 121 LYS A N 1
ATOM 823 C CA . LYS A 1 112 ? 122.049 41.458 94.393 1.00 19.87 121 LYS A CA 1
ATOM 824 C C . LYS A 1 112 ? 121.041 41.225 93.273 1.00 20.88 121 LYS A C 1
ATOM 825 O O . LYS A 1 112 ? 121.190 40.294 92.477 1.00 20.07 121 LYS A O 1
ATOM 831 N N . ILE A 1 113 ? 120.031 42.093 93.195 1.00 18.26 122 ILE A N 1
ATOM 832 C CA . ILE A 1 113 ? 119.114 42.142 92.058 1.00 15.94 122 ILE A CA 1
ATOM 833 C C . ILE A 1 113 ? 119.081 43.612 91.649 1.00 22.18 122 ILE A C 1
ATOM 834 O O . ILE A 1 113 ? 118.492 44.449 92.354 1.00 20.58 122 ILE A O 1
ATOM 839 N N . LEU A 1 114 ? 119.756 43.942 90.539 1.00 19.32 123 LEU A N 1
ATOM 840 C CA . LEU A 1 114 ? 120.122 45.318 90.226 1.00 21.42 123 LEU A CA 1
ATOM 841 C C . LEU A 1 114 ? 119.439 45.789 88.954 1.00 22.45 123 LEU A C 1
ATOM 842 O O . LEU A 1 114 ? 119.640 45.183 87.891 1.00 23.48 123 LEU A O 1
ATOM 847 N N . GLY A 1 115 ? 118.691 46.901 89.053 1.00 20.45 124 GLY A N 1
ATOM 848 C CA . GLY A 1 115 ? 118.137 47.564 87.885 1.00 19.09 124 GLY A CA 1
ATOM 849 C C . GLY A 1 115 ? 119.105 48.573 87.285 1.00 20.25 124 GLY A C 1
ATOM 850 O O . GLY A 1 115 ? 120.191 48.825 87.801 1.00 19.61 124 GLY A O 1
ATOM 851 N N . LYS A 1 116 ? 118.666 49.212 86.191 1.00 22.24 125 LYS A N 1
ATOM 852 C CA . LYS A 1 116 ? 119.542 50.167 85.504 1.00 25.07 125 LYS A CA 1
ATOM 853 C C . LYS A 1 116 ? 119.921 51.362 86.361 1.00 27.33 125 LYS A C 1
ATOM 854 O O . LYS A 1 116 ? 120.958 51.992 86.111 1.00 24.43 125 LYS A O 1
ATOM 860 N N . ASN A 1 117 ? 119.087 51.728 87.342 1.00 23.24 126 ASN A N 1
ATOM 861 C CA . ASN A 1 117 ? 119.415 52.823 88.272 1.00 25.48 126 ASN A CA 1
ATOM 862 C C . ASN A 1 117 ? 119.631 54.156 87.551 1.00 22.81 126 ASN A C 1
ATOM 863 O O . ASN A 1 117 ? 120.610 54.852 87.806 1.00 24.51 126 ASN A O 1
ATOM 868 N N . LEU A 1 118 ? 118.706 54.509 86.650 1.00 23.88 127 LEU A N 1
ATOM 869 C CA . LEU A 1 118 ? 118.752 55.777 85.914 1.00 23.21 127 LEU A CA 1
ATOM 870 C C . LEU A 1 118 ? 117.518 56.605 86.270 1.00 21.04 127 LEU A C 1
ATOM 871 O O . LEU A 1 118 ? 116.641 56.826 85.425 1.00 23.74 127 LEU A O 1
ATOM 876 N N . PRO A 1 119 ? 117.396 57.052 87.529 1.00 23.87 128 PRO A N 1
ATOM 877 C CA . PRO A 1 119 ? 116.151 57.736 87.936 1.00 22.01 128 PRO A CA 1
ATOM 878 C C . PRO A 1 119 ? 115.937 59.067 87.241 1.00 20.30 128 PRO A C 1
ATOM 879 O O . PRO A 1 119 ? 114.818 59.590 87.270 1.00 22.17 128 PRO A O 1
ATOM 883 N N . GLU A 1 120 ? 116.957 59.613 86.585 1.00 26.41 129 GLU A N 1
ATOM 884 C CA . GLU A 1 120 ? 116.742 60.815 85.786 1.00 26.28 129 GLU A CA 1
ATOM 885 C C . GLU A 1 120 ? 116.199 60.523 84.400 1.00 27.46 129 GLU A C 1
ATOM 886 O O . GLU A 1 120 ? 115.749 61.460 83.728 1.00 30.33 129 GLU A O 1
ATOM 892 N N . SER A 1 121 ? 116.223 59.270 83.948 1.00 25.89 130 SER A N 1
ATOM 893 C CA . SER A 1 121 ? 115.732 58.959 82.606 1.00 25.30 130 SER A CA 1
ATOM 894 C C . SER A 1 121 ? 114.214 59.090 82.518 1.00 31.05 130 SER A C 1
ATOM 895 O O . SER A 1 121 ? 113.478 58.541 83.345 1.00 28.97 130 SER A O 1
ATOM 898 N N . THR A 1 122 ? 113.735 59.795 81.497 1.00 27.38 131 THR A N 1
ATOM 899 C CA . THR A 1 122 ? 112.305 59.892 81.256 1.00 26.01 131 THR A CA 1
ATOM 900 C C . THR A 1 122 ? 111.775 58.727 80.438 1.00 25.62 131 THR A C 1
ATOM 901 O O . THR A 1 122 ? 110.578 58.701 80.134 1.00 29.47 131 THR A O 1
ATOM 905 N N . THR A 1 123 ? 112.616 57.748 80.096 1.00 26.68 132 THR A N 1
ATOM 906 C CA . THR A 1 123 ? 112.160 56.610 79.316 1.00 27.70 132 THR A CA 1
ATOM 907 C C . THR A 1 123 ? 112.391 55.246 79.962 1.00 23.23 132 THR A C 1
ATOM 908 O O . THR A 1 123 ? 111.629 54.333 79.681 1.00 27.82 132 THR A O 1
ATOM 912 N N . VAL A 1 124 ? 113.395 55.076 80.826 1.00 27.66 133 VAL A N 1
ATOM 913 C CA . VAL A 1 124 ? 113.620 53.766 81.439 1.00 24.49 133 VAL A CA 1
ATOM 914 C C . VAL A 1 124 ? 112.526 53.488 82.472 1.00 21.31 133 VAL A C 1
ATOM 915 O O . VAL A 1 124 ? 112.289 54.316 83.358 1.00 23.48 133 VAL A O 1
ATOM 919 N N . ARG A 1 125 ? 111.868 52.329 82.360 1.00 22.80 134 ARG A N 1
ATOM 920 C CA . ARG A 1 125 ? 110.887 51.844 83.333 1.00 18.80 134 ARG A CA 1
ATOM 921 C C . ARG A 1 125 ? 111.134 50.365 83.628 1.00 25.63 134 ARG A C 1
ATOM 922 O O . ARG A 1 125 ? 111.175 49.548 82.710 1.00 24.77 134 ARG A O 1
ATOM 930 N N . GLN A 1 126 ? 111.262 50.007 84.909 1.00 20.58 135 GLN A N 1
ATOM 931 C CA . GLN A 1 126 ? 111.603 48.634 85.271 1.00 17.21 135 GLN A CA 1
ATOM 932 C C . GLN A 1 126 ? 110.991 48.289 86.620 1.00 19.83 135 GLN A C 1
ATOM 933 O O . GLN A 1 126 ? 110.649 49.175 87.402 1.00 20.62 135 GLN A O 1
ATOM 939 N N . ASP A 1 127 ? 110.924 46.989 86.898 1.00 21.93 136 ASP A N 1
ATOM 940 C CA . ASP A 1 127 ? 110.379 46.454 88.146 1.00 16.61 136 ASP A CA 1
ATOM 941 C C . ASP A 1 127 ? 111.297 45.347 88.625 1.00 22.14 136 ASP A C 1
ATOM 942 O O . ASP A 1 127 ? 111.805 44.578 87.817 1.00 20.34 136 ASP A O 1
ATOM 947 N N . GLY A 1 128 ? 111.483 45.227 89.942 1.00 18.43 137 GLY A N 1
ATOM 948 C CA . GLY A 1 128 ? 112.489 44.300 90.441 1.00 16.80 137 GLY A CA 1
ATOM 949 C C . GLY A 1 128 ? 112.005 42.887 90.725 1.00 23.18 137 GLY A C 1
ATOM 950 O O . GLY A 1 128 ? 112.132 42.003 89.871 1.00 19.69 137 GLY A O 1
ATOM 951 N N . VAL A 1 129 ? 111.465 42.655 91.925 1.00 17.26 138 VAL A N 1
ATOM 952 C CA . VAL A 1 129 ? 111.055 41.328 92.387 1.00 15.23 138 VAL A CA 1
ATOM 953 C C . VAL A 1 129 ? 109.553 41.321 92.580 1.00 18.52 138 VAL A C 1
ATOM 954 O O . VAL A 1 129 ? 109.018 42.203 93.265 1.00 18.38 138 VAL A O 1
ATOM 958 N N . LEU A 1 130 ? 108.881 40.305 92.027 1.00 16.06 139 LEU A N 1
ATOM 959 C CA . LEU A 1 130 ? 107.451 40.100 92.226 1.00 15.93 139 LEU A CA 1
ATOM 960 C C . LEU A 1 130 ? 107.202 38.779 92.931 1.00 18.55 139 LEU A C 1
ATOM 961 O O . LEU A 1 130 ? 107.665 37.735 92.463 1.00 20.61 139 LEU A O 1
ATOM 966 N N . PHE A 1 131 ? 106.451 38.810 94.037 1.00 16.75 140 PHE A N 1
ATOM 967 C CA . PHE A 1 131 ? 105.843 37.601 94.585 1.00 14.55 140 PHE A CA 1
ATOM 968 C C . PHE A 1 131 ? 104.399 37.615 94.097 1.00 16.27 140 PHE A C 1
ATOM 969 O O . PHE A 1 131 ? 103.630 38.515 94.461 1.00 17.80 140 PHE A O 1
ATOM 977 N N . ASP A 1 132 ? 104.047 36.687 93.201 1.00 20.45 141 ASP A N 1
ATOM 978 C CA . ASP A 1 132 ? 102.734 36.819 92.575 1.00 20.12 141 ASP A CA 1
ATOM 979 C C . ASP A 1 132 ? 101.655 36.183 93.457 1.00 21.49 141 ASP A C 1
ATOM 980 O O . ASP A 1 132 ? 101.899 35.727 94.585 1.00 20.45 141 ASP A O 1
ATOM 985 N N . GLU A 1 133 ? 100.422 36.169 92.940 1.00 21.75 142 GLU A N 1
ATOM 986 C CA . GLU A 1 133 ? 99.269 35.783 93.735 1.00 23.17 142 GLU A CA 1
ATOM 987 C C . GLU A 1 133 ? 99.275 34.310 94.093 1.00 24.46 142 GLU A C 1
ATOM 988 O O . GLU A 1 133 ? 98.485 33.889 94.947 1.00 24.52 142 GLU A O 1
ATOM 994 N N . ASN A 1 134 ? 100.155 33.522 93.479 1.00 23.00 143 ASN A N 1
ATOM 995 C CA . ASN A 1 134 ? 100.274 32.109 93.776 1.00 21.08 143 ASN A CA 1
ATOM 996 C C . ASN A 1 134 ? 101.499 31.790 94.617 1.00 22.96 143 ASN A C 1
ATOM 997 O O . ASN A 1 134 ? 101.833 30.613 94.799 1.00 23.46 143 ASN A O 1
ATOM 1002 N N . ALA A 1 135 ? 102.164 32.818 95.155 1.00 21.18 144 ALA A N 1
ATOM 1003 C CA . ALA A 1 135 ? 103.247 32.615 96.112 1.00 19.41 144 ALA A CA 1
ATOM 1004 C C . ALA A 1 135 ? 102.668 32.281 97.486 1.00 18.27 144 ALA A C 1
ATOM 1005 O O . ALA A 1 135 ? 101.764 32.972 97.977 1.00 19.12 144 ALA A O 1
ATOM 1007 N N . GLU A 1 136 ? 103.150 31.185 98.085 1.00 16.27 145 GLU A N 1
ATOM 1008 C CA . GLU A 1 136 ? 102.756 30.772 99.422 1.00 19.31 145 GLU A CA 1
ATOM 1009 C C . GLU A 1 136 ? 104.031 30.515 100.212 1.00 18.33 145 GLU A C 1
ATOM 1010 O O . GLU A 1 136 ? 104.825 29.643 99.840 1.00 19.19 145 GLU A O 1
ATOM 1016 N N . TYR A 1 137 ? 104.230 31.271 101.297 1.00 19.74 146 TYR A N 1
ATOM 1017 C CA . TYR A 1 137 ? 105.394 31.103 102.170 1.00 17.84 146 TYR A CA 1
ATOM 1018 C C . TYR A 1 137 ? 106.705 31.199 101.394 1.00 18.21 146 TYR A C 1
ATOM 1019 O O . TYR A 1 137 ? 107.675 30.487 101.691 1.00 20.37 146 TYR A O 1
ATOM 1028 N N . CYS A 1 138 ? 106.746 32.097 100.409 1.00 17.27 147 CYS A N 1
ATOM 1029 C CA . CYS A 1 138 ? 107.972 32.368 99.674 1.00 17.56 147 CYS A CA 1
ATOM 1030 C C . CYS A 1 138 ? 108.811 33.405 100.436 1.00 18.63 147 CYS A C 1
ATOM 1031 O O . CYS A 1 138 ? 108.378 33.953 101.457 1.00 17.93 147 CYS A O 1
ATOM 1034 N N . PHE A 1 139 ? 110.022 33.675 99.947 1.00 17.69 148 PHE A N 1
ATOM 1035 C CA . PHE A 1 139 ? 110.877 34.608 100.683 1.00 15.33 148 PHE A CA 1
ATOM 1036 C C . PHE A 1 139 ? 111.945 35.230 99.793 1.00 18.19 148 PHE A C 1
ATOM 1037 O O . PHE A 1 139 ? 112.340 34.680 98.763 1.00 17.35 148 PHE A O 1
ATOM 1045 N N . ILE A 1 140 ? 112.439 36.381 100.245 1.00 15.89 149 ILE A N 1
ATOM 1046 C CA . ILE A 1 140 ? 113.716 36.919 99.774 1.00 15.02 149 ILE A CA 1
ATOM 1047 C C . ILE A 1 140 ? 114.443 37.450 101.003 1.00 18.32 149 ILE A C 1
ATOM 1048 O O . ILE A 1 140 ? 113.848 38.177 101.805 1.00 17.16 149 ILE A O 1
ATOM 1053 N N . THR A 1 141 ? 115.687 37.010 101.211 1.00 16.49 150 THR A N 1
ATOM 1054 C CA . THR A 1 141 ? 116.401 37.307 102.459 1.00 14.57 150 THR A CA 1
ATOM 1055 C C . THR A 1 141 ? 117.845 37.641 102.148 1.00 17.43 150 THR A C 1
ATOM 1056 O O . THR A 1 141 ? 118.519 36.862 101.463 1.00 16.95 150 THR A O 1
ATOM 1060 N N . GLY A 1 142 ? 118.322 38.777 102.658 1.00 16.05 151 GLY A N 1
ATOM 1061 C CA . GLY A 1 142 ? 119.739 39.090 102.558 1.00 16.34 151 GLY A CA 1
ATOM 1062 C C . GLY A 1 142 ? 120.160 39.688 101.229 1.00 18.48 151 GLY A C 1
ATOM 1063 O O . GLY A 1 142 ? 121.352 39.648 100.903 1.00 17.42 151 GLY A O 1
ATOM 1064 N N . THR A 1 143 ? 119.233 40.312 100.496 1.00 16.07 152 THR A N 1
ATOM 1065 C CA . THR A 1 143 ? 119.444 40.718 99.107 1.00 16.33 152 THR A CA 1
ATOM 1066 C C . THR A 1 143 ? 119.393 42.233 98.949 1.00 20.28 152 THR A C 1
ATOM 1067 O O . THR A 1 143 ? 118.541 42.914 99.543 1.00 18.26 152 THR A O 1
ATOM 1071 N N . GLU A 1 144 ? 120.278 42.751 98.101 1.00 16.77 153 GLU A N 1
ATOM 1072 C CA . GLU A 1 144 ? 120.262 44.172 97.720 1.00 16.43 153 GLU A CA 1
ATOM 1073 C C . GLU A 1 144 ? 119.431 44.286 96.450 1.00 20.64 153 GLU A C 1
ATOM 1074 O O . GLU A 1 144 ? 119.821 43.744 95.409 1.00 21.39 153 GLU A O 1
ATOM 1080 N N . VAL A 1 145 ? 118.250 44.914 96.550 1.00 16.36 154 VAL A N 1
ATOM 1081 C CA . VAL A 1 145 ? 117.321 45.067 95.425 1.00 17.45 154 VAL A CA 1
ATOM 1082 C C . VAL A 1 145 ? 117.259 46.560 95.153 1.00 19.02 154 VAL A C 1
ATOM 1083 O O . VAL A 1 145 ? 116.622 47.291 95.913 1.00 19.71 154 VAL A O 1
ATOM 1087 N N . THR A 1 146 ? 117.937 47.043 94.107 1.00 17.35 155 THR A N 1
ATOM 1088 C CA . THR A 1 146 ? 118.079 48.484 93.946 1.00 16.54 155 THR A CA 1
ATOM 1089 C C . THR A 1 146 ? 117.958 48.841 92.482 1.00 20.55 155 THR A C 1
ATOM 1090 O O . THR A 1 146 ? 118.189 48.006 91.607 1.00 20.17 155 THR A O 1
ATOM 1094 N N . GLY A 1 147 ? 117.627 50.107 92.237 1.00 18.38 156 GLY A N 1
ATOM 1095 C CA . GLY A 1 147 ? 117.782 50.681 90.912 1.00 18.09 156 GLY A CA 1
ATOM 1096 C C . GLY A 1 147 ? 116.622 50.502 89.971 1.00 22.21 156 GLY A C 1
ATOM 1097 O O . GLY A 1 147 ? 116.803 50.675 88.755 1.00 21.69 156 GLY A O 1
ATOM 1098 N N . PHE A 1 148 ? 115.424 50.175 90.473 1.00 16.96 157 PHE A N 1
ATOM 1099 C CA . PHE A 1 148 ? 114.232 50.031 89.634 1.00 18.64 157 PHE A CA 1
ATOM 1100 C C . PHE A 1 148 ? 113.434 51.324 89.707 1.00 23.85 157 PHE A C 1
ATOM 1101 O O . PHE A 1 148 ? 112.945 51.705 90.773 1.00 18.51 157 PHE A O 1
ATOM 1109 N N . PHE A 1 149 ? 113.316 52.006 88.574 1.00 17.39 158 PHE A N 1
ATOM 1110 C CA . PHE A 1 149 ? 112.709 53.327 88.554 1.00 16.85 158 PHE A CA 1
ATOM 1111 C C . PHE A 1 149 ? 111.820 53.443 87.324 1.00 20.09 158 PHE A C 1
ATOM 1112 O O . PHE A 1 149 ? 111.848 52.596 86.439 1.00 20.49 158 PHE A O 1
ATOM 1120 N N . ALA A 1 150 ? 111.037 54.517 87.273 1.00 17.93 159 ALA A N 1
ATOM 1121 C CA . ALA A 1 150 ? 110.092 54.702 86.180 1.00 19.09 159 ALA A CA 1
ATOM 1122 C C . ALA A 1 150 ? 109.500 56.101 86.289 1.00 23.68 159 ALA A C 1
ATOM 1123 O O . ALA A 1 150 ? 108.563 56.298 87.066 1.00 21.53 159 ALA A O 1
ATOM 1125 N N . LYS A 1 151 ? 110.037 57.076 85.538 1.00 22.47 160 LYS A N 1
ATOM 1126 C CA . LYS A 1 151 ? 109.667 58.468 85.769 1.00 22.78 160 LYS A CA 1
ATOM 1127 C C . LYS A 1 151 ? 108.289 58.756 85.184 1.00 24.45 160 LYS A C 1
ATOM 1128 O O . LYS A 1 151 ? 108.035 58.513 83.993 1.00 27.38 160 LYS A O 1
ATOM 1134 N N . GLY A 1 152 ? 107.415 59.314 86.010 1.00 21.49 161 GLY A N 1
ATOM 1135 C CA . GLY A 1 152 ? 106.025 59.467 85.646 1.00 22.97 161 GLY A CA 1
ATOM 1136 C C . GLY A 1 152 ? 105.189 58.256 86.015 1.00 23.12 161 GLY A C 1
ATOM 1137 O O . GLY A 1 152 ? 105.631 57.110 85.963 1.00 25.55 161 GLY A O 1
ATOM 1138 N N . LEU A 1 153 ? 103.942 58.517 86.397 1.00 23.89 162 LEU A N 1
ATOM 1139 C CA . LEU A 1 153 ? 103.102 57.434 86.870 1.00 25.06 162 LEU A CA 1
ATOM 1140 C C . LEU A 1 153 ? 102.678 56.507 85.732 1.00 27.61 162 LEU A C 1
ATOM 1141 O O . LEU A 1 153 ? 102.434 56.924 84.595 1.00 28.33 162 LEU A O 1
ATOM 1146 N N . HIS A 1 154 ? 102.583 55.233 86.061 1.00 23.34 163 HIS A N 1
ATOM 1147 C CA . HIS A 1 154 ? 101.999 54.251 85.177 1.00 25.14 163 HIS A CA 1
ATOM 1148 C C . HIS A 1 154 ? 100.489 54.459 85.089 1.00 31.95 163 HIS A C 1
ATOM 1149 O O . HIS A 1 154 ? 99.865 55.073 85.961 1.00 30.18 163 HIS A O 1
ATOM 1156 N N . THR A 1 155 ? 99.907 53.960 84.002 1.00 34.79 164 THR A N 1
ATOM 1157 C CA . THR A 1 155 ? 98.468 53.762 83.930 1.00 34.14 164 THR A CA 1
ATOM 1158 C C . THR A 1 155 ? 98.077 52.330 84.246 1.00 37.48 164 THR A C 1
ATOM 1159 O O . THR A 1 155 ? 96.961 52.095 84.720 1.00 45.67 164 THR A O 1
ATOM 1163 N N . SER A 1 156 ? 98.980 51.371 84.024 1.00 35.78 165 SER A N 1
ATOM 1164 C CA . SER A 1 156 ? 98.757 49.975 84.378 1.00 32.21 165 SER A CA 1
ATOM 1165 C C . SER A 1 156 ? 100.114 49.336 84.642 1.00 32.85 165 SER A C 1
ATOM 1166 O O . SER A 1 156 ? 101.155 49.897 84.290 1.00 25.95 165 SER A O 1
ATOM 1169 N N . ASP A 1 157 ? 100.093 48.146 85.262 1.00 27.46 166 ASP A N 1
ATOM 1170 C CA . ASP A 1 157 ? 101.343 47.431 85.533 1.00 32.75 166 ASP A CA 1
ATOM 1171 C C . ASP A 1 157 ? 102.154 47.191 84.258 1.00 34.69 166 ASP A C 1
ATOM 1172 O O . ASP A 1 157 ? 103.390 47.177 84.303 1.00 26.74 166 ASP A O 1
ATOM 1177 N N . ALA A 1 158 ? 101.485 47.021 83.109 1.00 30.80 167 ALA A N 1
ATOM 1178 C CA . ALA A 1 158 ? 102.214 46.733 81.880 1.00 29.05 167 ALA A CA 1
ATOM 1179 C C . ALA A 1 158 ? 103.118 47.882 81.442 1.00 27.03 167 ALA A C 1
ATOM 1180 O O . ALA A 1 158 ? 104.002 47.670 80.601 1.00 28.73 167 ALA A O 1
ATOM 1182 N N . ASP A 1 159 ? 102.914 49.089 81.979 1.00 27.19 168 ASP A N 1
ATOM 1183 C CA . ASP A 1 159 ? 103.789 50.212 81.666 1.00 24.25 168 ASP A CA 1
ATOM 1184 C C . ASP A 1 159 ? 105.141 50.099 82.349 1.00 21.71 168 ASP A C 1
ATOM 1185 O O . ASP A 1 159 ? 106.093 50.779 81.931 1.00 23.27 168 ASP A O 1
ATOM 1190 N N . GLY A 1 160 ? 105.221 49.288 83.413 1.00 22.04 169 GLY A N 1
ATOM 1191 C CA . GLY A 1 160 ? 106.377 49.297 84.294 1.00 23.07 169 GLY A CA 1
ATOM 1192 C C . GLY A 1 160 ? 106.148 50.321 85.392 1.00 24.32 169 GLY A C 1
ATOM 1193 O O . GLY A 1 160 ? 105.771 51.459 85.097 1.00 22.34 169 GLY A O 1
ATOM 1194 N N . VAL A 1 161 ? 106.347 49.933 86.656 1.00 23.02 170 VAL A N 1
ATOM 1195 C CA . VAL A 1 161 ? 105.923 50.754 87.781 1.00 21.26 170 VAL A CA 1
ATOM 1196 C C . VAL A 1 161 ? 107.087 51.372 88.549 1.00 18.84 170 VAL A C 1
ATOM 1197 O O . VAL A 1 161 ? 106.948 52.492 89.056 1.00 19.38 170 VAL A O 1
ATOM 1201 N N . GLY A 1 162 ? 108.224 50.689 88.646 1.00 17.10 171 GLY A N 1
ATOM 1202 C CA . GLY A 1 162 ? 109.315 51.128 89.500 1.00 16.94 171 GLY A CA 1
ATOM 1203 C C . GLY A 1 162 ? 109.312 50.481 90.879 1.00 17.44 171 GLY A C 1
ATOM 1204 O O . GLY A 1 162 ? 109.833 51.086 91.827 1.00 18.69 171 GLY A O 1
ATOM 1205 N N . TYR A 1 163 ? 108.694 49.311 91.019 1.00 18.68 172 TYR A N 1
ATOM 1206 C CA . TYR A 1 163 ? 108.753 48.548 92.270 1.00 17.15 172 TYR A CA 1
ATOM 1207 C C . TYR A 1 163 ? 110.138 47.963 92.470 1.00 21.45 172 TYR A C 1
ATOM 1208 O O . TYR A 1 163 ? 110.731 47.412 91.538 1.00 21.50 172 TYR A O 1
ATOM 1217 N N . GLY A 1 164 ? 110.628 48.017 93.711 1.00 15.55 173 GLY A N 1
ATOM 1218 C CA . GLY A 1 164 ? 111.784 47.242 94.093 1.00 16.89 173 GLY A CA 1
ATOM 1219 C C . GLY A 1 164 ? 111.356 45.821 94.380 1.00 18.08 173 GLY A C 1
ATOM 1220 O O . GLY A 1 164 ? 111.749 44.908 93.667 1.00 17.76 173 GLY A O 1
ATOM 1221 N N . ILE A 1 165 ? 110.517 45.616 95.405 1.00 15.61 174 ILE A N 1
AT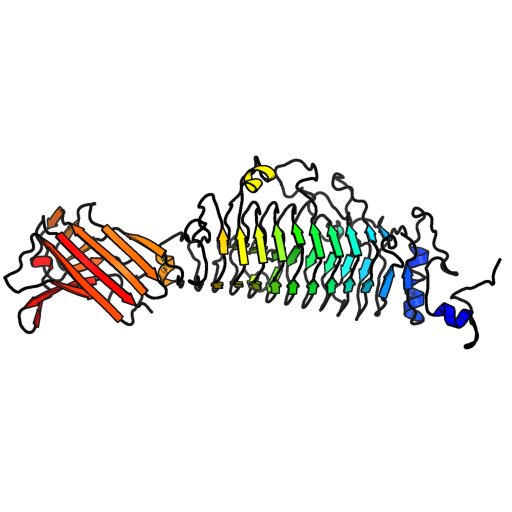OM 1222 C CA . ILE A 1 165 ? 109.922 44.319 95.702 1.00 16.16 174 ILE A CA 1
ATOM 1223 C C . ILE A 1 165 ? 108.419 44.533 95.831 1.00 18.96 174 ILE A C 1
ATOM 1224 O O . ILE A 1 165 ? 107.981 45.356 96.641 1.00 18.90 174 ILE A O 1
ATOM 1229 N N . TYR A 1 166 ? 107.633 43.765 95.089 1.00 14.73 175 TYR A N 1
ATOM 1230 C CA . TYR A 1 166 ? 106.177 43.813 95.146 1.00 17.55 175 TYR A CA 1
ATOM 1231 C C . TYR A 1 166 ? 105.653 42.461 95.598 1.00 17.96 175 TYR A C 1
ATOM 1232 O O . TYR A 1 166 ? 105.881 41.437 94.937 1.00 15.79 175 TYR A O 1
ATOM 1241 N N . ASP A 1 167 ? 104.987 42.435 96.738 1.00 17.34 176 ASP A N 1
ATOM 1242 C CA . ASP A 1 167 ? 104.509 41.177 97.297 1.00 15.27 176 ASP A CA 1
ATOM 1243 C C . ASP A 1 167 ? 102.993 41.116 97.154 1.00 19.07 176 ASP A C 1
ATOM 1244 O O . ASP A 1 167 ? 102.274 41.879 97.818 1.00 16.63 176 ASP A O 1
ATOM 1249 N N . LYS A 1 168 ? 102.501 40.186 96.320 1.00 17.28 177 LYS A N 1
ATOM 1250 C CA . LYS A 1 168 ? 101.081 39.852 96.311 1.00 17.47 177 LYS A CA 1
ATOM 1251 C C . LYS A 1 168 ? 100.793 38.451 96.862 1.00 20.23 177 LYS A C 1
ATOM 1252 O O . LYS A 1 168 ? 99.690 37.940 96.664 1.00 20.91 177 LYS A O 1
ATOM 1258 N N . GLY A 1 169 ? 101.751 37.826 97.551 1.00 20.75 178 GLY A N 1
ATOM 1259 C CA . GLY A 1 169 ? 101.630 36.442 97.978 1.00 19.96 178 GLY A CA 1
ATOM 1260 C C . GLY A 1 169 ? 101.024 36.301 99.358 1.00 19.50 178 GLY A C 1
ATOM 1261 O O . GLY A 1 169 ? 100.618 37.280 99.985 1.00 19.51 178 GLY A O 1
ATOM 1262 N N . TYR A 1 170 ? 100.982 35.056 99.841 1.00 17.33 179 TYR A N 1
ATOM 1263 C CA . TYR A 1 170 ? 100.514 34.714 101.189 1.00 19.29 179 TYR A CA 1
ATOM 1264 C C . TYR A 1 170 ? 101.750 34.296 101.995 1.00 21.42 179 TYR A C 1
ATOM 1265 O O . TYR A 1 170 ? 102.483 33.384 101.590 1.00 19.51 179 TYR A O 1
ATOM 1274 N N . GLY A 1 171 ? 101.984 34.962 103.129 1.00 15.77 180 GLY A N 1
ATOM 1275 C CA . GLY A 1 171 ? 103.065 34.523 103.986 1.00 14.39 180 GLY A CA 1
ATOM 1276 C C . GLY A 1 171 ? 104.466 34.823 103.506 1.00 16.92 180 GLY A C 1
ATOM 1277 O O . GLY A 1 171 ? 105.414 34.138 103.917 1.00 15.92 180 GLY A O 1
ATOM 1278 N N . THR A 1 172 ? 104.636 35.841 102.672 1.00 14.96 181 THR A N 1
ATOM 1279 C CA . THR A 1 172 ? 105.957 36.159 102.136 1.00 17.96 181 THR A CA 1
ATOM 1280 C C . THR A 1 172 ? 106.862 36.753 103.202 1.00 13.81 181 THR A C 1
ATOM 1281 O O . THR A 1 172 ? 106.466 37.700 103.881 1.00 16.36 181 THR A O 1
ATOM 1285 N N . LEU A 1 173 ? 108.092 36.255 103.289 1.00 12.98 182 LEU A N 1
ATOM 1286 C CA . LEU A 1 173 ? 109.127 36.841 104.139 1.00 16.10 182 LEU A CA 1
ATOM 1287 C C . LEU A 1 173 ? 110.034 37.742 103.299 1.00 14.29 182 LEU A C 1
ATOM 1288 O O . LEU A 1 173 ? 110.611 37.299 102.301 1.00 16.19 182 LEU A O 1
ATOM 1293 N N . ILE A 1 174 ? 110.188 38.999 103.707 1.00 13.80 183 ILE A N 1
ATOM 1294 C CA . ILE A 1 174 ? 111.166 39.908 103.110 1.00 13.70 183 ILE A CA 1
ATOM 1295 C C . ILE A 1 174 ? 112.047 40.319 104.289 1.00 16.05 183 ILE A C 1
ATOM 1296 O O . ILE A 1 174 ? 111.583 41.030 105.183 1.00 15.03 183 ILE A O 1
ATOM 1301 N N . SER A 1 175 ? 113.302 39.866 104.324 1.00 14.76 184 SER A N 1
ATOM 1302 C CA . SER A 1 175 ? 114.080 40.138 105.537 1.00 15.02 184 SER A CA 1
ATOM 1303 C C . SER A 1 175 ? 115.554 40.365 105.219 1.00 17.46 184 SER A C 1
ATOM 1304 O O . SER A 1 175 ? 116.099 39.771 104.294 1.00 17.28 184 SER A O 1
ATOM 1307 N N . LYS A 1 176 ? 116.194 41.223 106.018 1.00 15.07 185 LYS A N 1
ATOM 1308 C CA . LYS A 1 176 ? 117.623 41.517 105.883 1.00 13.34 185 LYS A CA 1
ATOM 1309 C C . LYS A 1 176 ? 117.967 42.003 104.461 1.00 19.06 185 LYS A C 1
ATOM 1310 O O . LYS A 1 176 ? 119.070 41.759 103.966 1.00 18.87 185 LYS A O 1
ATOM 1316 N N . CYS A 1 177 ? 117.043 42.692 103.793 1.00 14.95 186 CYS A N 1
ATOM 1317 C CA . CYS A 1 177 ? 117.271 43.189 102.439 1.00 15.73 186 CYS A CA 1
ATOM 1318 C C . CYS A 1 177 ? 117.584 44.676 102.481 1.00 17.13 186 CYS A C 1
ATOM 1319 O O . CYS A 1 177 ? 117.263 45.364 103.441 1.00 16.69 186 CYS A O 1
ATOM 1322 N N . TYR A 1 178 ? 118.178 45.177 101.402 1.00 14.88 187 TYR A N 1
ATOM 1323 C CA . TYR A 1 178 ? 118.276 46.611 101.152 1.00 15.51 187 TYR A CA 1
ATOM 1324 C C . TYR A 1 178 ? 117.405 46.895 99.937 1.00 17.93 187 TYR A C 1
ATOM 1325 O O . TYR A 1 178 ? 117.662 46.330 98.870 1.00 17.68 187 TYR A O 1
ATOM 1334 N N . ALA A 1 179 ? 116.325 47.673 100.112 1.00 14.67 188 ALA A N 1
ATOM 1335 C CA . ALA A 1 179 ? 115.384 47.934 99.025 1.00 12.79 188 ALA A CA 1
ATOM 1336 C C . ALA A 1 179 ? 115.389 49.427 98.729 1.00 15.76 188 ALA A C 1
ATOM 1337 O O . ALA A 1 179 ? 115.029 50.247 99.584 1.00 16.80 188 ALA A O 1
ATOM 1339 N N . ASN A 1 180 ? 115.709 49.779 97.487 1.00 15.86 189 ASN A N 1
ATOM 1340 C CA . ASN A 1 180 ? 115.878 51.187 97.126 1.00 15.22 189 ASN A CA 1
ATOM 1341 C C . ASN A 1 180 ? 115.400 51.281 95.683 1.00 17.60 189 ASN A C 1
ATOM 1342 O O . ASN A 1 180 ? 116.077 50.765 94.789 1.00 19.89 189 ASN A O 1
ATOM 1347 N N . SER A 1 181 ? 114.228 51.888 95.460 1.00 15.80 190 SER A N 1
ATOM 1348 C CA . SER A 1 181 ? 113.617 51.974 94.129 1.00 14.03 190 SER A CA 1
ATOM 1349 C C . SER A 1 181 ? 112.517 53.026 94.224 1.00 18.24 190 SER A C 1
ATOM 1350 O O . SER A 1 181 ? 112.298 53.612 95.285 1.00 16.27 190 SER A O 1
ATOM 1353 N N . LYS A 1 182 ? 111.827 53.282 93.109 1.00 16.59 191 LYS A N 1
ATOM 1354 C CA . LYS A 1 182 ? 110.807 54.340 93.124 1.00 15.05 191 LYS A CA 1
ATOM 1355 C C . LYS A 1 182 ? 109.775 54.076 94.214 1.00 16.16 191 LYS A C 1
ATOM 1356 O O . LYS A 1 182 ? 109.446 54.962 95.014 1.00 17.82 191 LYS A O 1
ATOM 1362 N N . PHE A 1 183 ? 109.250 52.855 94.245 1.00 16.80 192 PHE A N 1
ATOM 1363 C CA . PHE A 1 183 ? 108.471 52.346 95.376 1.00 17.62 192 PHE A CA 1
ATOM 1364 C C . PHE A 1 183 ? 109.326 51.224 95.94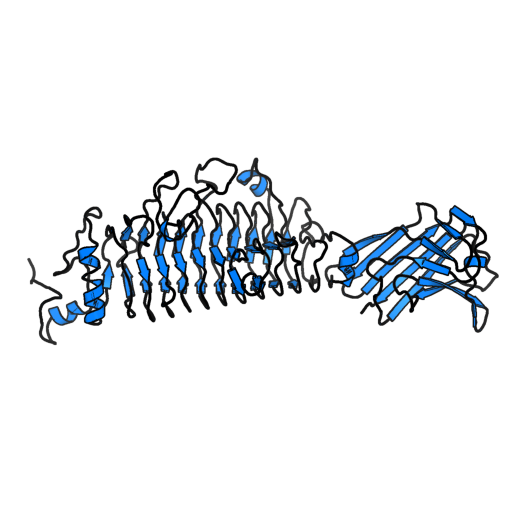0 1.00 16.68 192 PHE A C 1
ATOM 1365 O O . PHE A 1 183 ? 109.430 50.172 95.304 1.00 15.96 192 PHE A O 1
ATOM 1373 N N . CYS A 1 184 ? 109.962 51.423 97.111 1.00 14.91 193 CYS A N 1
ATOM 1374 C CA . CYS A 1 184 ? 110.985 50.437 97.505 1.00 14.21 193 CYS A CA 1
ATOM 1375 C C . CYS A 1 184 ? 110.373 49.066 97.735 1.00 16.22 193 CYS A C 1
ATOM 1376 O O . CYS A 1 184 ? 110.888 48.059 97.251 1.00 16.39 193 CYS A O 1
ATOM 1379 N N . VAL A 1 185 ? 109.331 49.001 98.559 1.00 14.46 194 VAL A N 1
ATOM 1380 C CA . VAL A 1 185 ? 108.617 47.763 98.840 1.00 15.48 194 VAL A CA 1
ATOM 1381 C C . VAL A 1 185 ? 107.137 48.059 98.678 1.00 15.66 194 VAL A C 1
ATOM 1382 O O . VAL A 1 185 ? 106.658 49.080 99.178 1.00 17.83 194 VAL A O 1
ATOM 1386 N N . ALA A 1 186 ? 106.403 47.167 98.000 1.00 13.38 195 ALA A N 1
ATOM 1387 C CA . ALA A 1 186 ? 104.963 47.313 97.832 1.00 13.36 195 ALA A CA 1
ATOM 1388 C C . ALA A 1 186 ? 104.256 46.056 98.317 1.00 15.38 195 ALA A C 1
ATOM 1389 O O . ALA A 1 186 ? 104.680 44.936 98.008 1.00 16.81 195 ALA A O 1
ATOM 1391 N N . LEU A 1 187 ? 103.199 46.241 99.120 1.00 14.31 196 LEU A N 1
ATOM 1392 C CA . LEU A 1 187 ? 102.545 45.134 99.806 1.00 13.69 196 LEU A CA 1
ATOM 1393 C C . LEU A 1 187 ? 101.097 45.052 99.363 1.00 15.01 196 LEU A C 1
ATOM 1394 O O . LEU A 1 187 ? 100.336 46.015 99.537 1.00 18.39 196 LEU A O 1
ATOM 1399 N N . GLY A 1 188 ? 100.710 43.905 98.825 1.00 13.65 197 GLY A N 1
ATOM 1400 C CA . GLY A 1 188 ? 99.337 43.746 98.358 1.00 15.77 197 GLY A CA 1
ATOM 1401 C C . GLY A 1 188 ? 98.859 42.331 98.635 1.00 18.13 197 GLY A C 1
ATOM 1402 O O . GLY A 1 188 ? 97.903 41.862 98.007 1.00 18.59 197 GLY A O 1
ATOM 1403 N N . GLY A 1 189 ? 99.515 41.654 99.580 1.00 15.25 198 GLY A N 1
ATOM 1404 C CA . GLY A 1 189 ? 99.200 40.280 99.904 1.00 15.66 198 GLY A CA 1
ATOM 1405 C C . GLY A 1 189 ? 98.685 40.111 101.318 1.00 16.11 198 GLY A C 1
ATOM 1406 O O . GLY A 1 189 ? 98.090 41.034 101.881 1.00 16.12 198 GLY A O 1
ATOM 1407 N N . THR A 1 190 ? 98.880 38.908 101.862 1.00 14.95 199 THR A N 1
ATOM 1408 C CA . THR A 1 190 ? 98.330 38.552 103.169 1.00 14.72 199 THR A CA 1
ATOM 1409 C C . THR A 1 190 ? 99.389 37.811 103.975 1.00 16.52 199 THR A C 1
ATOM 1410 O O . THR A 1 190 ? 100.071 36.935 103.441 1.00 16.65 199 THR A O 1
ATOM 1414 N N . GLU A 1 191 ? 99.537 38.186 105.250 1.00 16.70 200 GLU A N 1
ATOM 1415 C CA . GLU A 1 191 ? 100.331 37.454 106.256 1.00 15.08 200 GLU A CA 1
ATOM 1416 C C . GLU A 1 191 ? 101.842 37.498 105.977 1.00 15.30 200 GLU A C 1
ATOM 1417 O O . GLU A 1 191 ? 102.605 36.639 106.445 1.00 13.20 200 GLU A O 1
ATOM 1423 N N . GLY A 1 192 ? 102.304 38.565 105.304 1.00 13.32 201 GLY A N 1
ATOM 1424 C CA . GLY A 1 192 ? 103.719 38.699 105.031 1.00 11.88 201 GLY A CA 1
ATOM 1425 C C . GLY A 1 192 ? 104.470 39.203 106.273 1.00 14.69 201 GLY A C 1
ATOM 1426 O O . GLY A 1 192 ? 103.884 39.663 107.263 1.00 14.89 201 GLY A O 1
ATOM 1427 N N . ARG A 1 193 ? 105.792 39.070 106.217 1.00 13.54 202 ARG A N 1
ATOM 1428 C CA . ARG A 1 193 ? 106.653 39.475 107.317 1.00 15.70 202 ARG A CA 1
ATOM 1429 C C . ARG A 1 193 ? 107.795 40.280 106.713 1.00 12.21 202 ARG A C 1
ATOM 1430 O O . ARG A 1 193 ? 108.621 39.738 105.982 1.00 16.42 202 ARG A O 1
ATOM 1438 N N . VAL A 1 194 ? 107.823 41.582 107.005 1.00 12.64 203 VAL A N 1
ATOM 1439 C CA . VAL A 1 194 ? 108.795 42.489 106.423 1.00 14.04 203 VAL A CA 1
ATOM 1440 C C . VAL A 1 194 ? 109.701 42.898 107.582 1.00 15.13 203 VAL A C 1
ATOM 1441 O O . VAL A 1 194 ? 109.336 43.775 108.373 1.00 13.74 203 VAL A O 1
ATOM 1445 N N . LEU A 1 195 ? 110.865 42.232 107.727 1.00 13.40 204 LEU A N 1
ATOM 1446 C CA . LEU A 1 195 ? 111.639 42.255 108.969 1.00 11.81 204 LEU A CA 1
ATOM 1447 C C . LEU A 1 195 ? 113.079 42.689 108.723 1.00 13.87 204 LEU A C 1
ATOM 1448 O O . LEU A 1 195 ? 113.759 42.113 107.868 1.00 15.72 204 LEU A O 1
ATOM 1453 N N . LYS A 1 196 ? 113.538 43.652 109.516 1.00 13.02 205 LYS A N 1
ATOM 1454 C CA . LYS A 1 196 ? 114.947 44.055 109.606 1.00 13.45 205 LYS A CA 1
ATOM 1455 C C . LYS A 1 196 ? 115.538 44.355 108.229 1.00 15.61 205 LYS A C 1
ATOM 1456 O O . LYS A 1 196 ? 116.655 43.935 107.888 1.00 16.43 205 LYS A O 1
ATOM 1462 N N . ASN A 1 197 ? 114.809 45.169 107.460 1.00 14.97 206 ASN A N 1
ATOM 1463 C CA . ASN A 1 197 ? 115.283 45.657 106.173 1.00 13.58 206 ASN A CA 1
ATOM 1464 C C . ASN A 1 197 ? 115.752 47.100 106.278 1.00 16.21 206 ASN A C 1
ATOM 1465 O O . ASN A 1 197 ? 115.408 47.835 107.210 1.00 15.77 206 ASN A O 1
ATOM 1470 N N . ARG A 1 198 ? 116.604 47.477 105.322 1.00 14.48 207 ARG A N 1
ATOM 1471 C CA . ARG A 1 198 ? 116.997 48.858 105.111 1.00 15.31 207 ARG A CA 1
ATOM 1472 C C . ARG A 1 198 ? 116.215 49.346 103.902 1.00 14.65 207 ARG A C 1
ATOM 1473 O O . ARG A 1 198 ? 116.350 48.782 102.807 1.00 15.67 207 ARG A O 1
ATOM 1481 N N . ILE A 1 199 ? 115.399 50.387 104.090 1.00 15.05 208 ILE A N 1
ATOM 1482 C CA . ILE A 1 199 ? 114.465 50.833 103.066 1.00 13.00 208 ILE A CA 1
ATOM 1483 C C . ILE A 1 199 ? 114.651 52.332 102.837 1.00 16.39 208 ILE A C 1
ATOM 1484 O O . ILE A 1 199 ? 114.413 53.140 103.751 1.00 15.55 208 ILE A O 1
ATOM 1489 N N . THR A 1 200 ? 115.073 52.703 101.627 1.00 15.31 209 THR A N 1
ATOM 1490 C CA . THR A 1 200 ? 115.188 54.127 101.312 1.00 14.45 209 THR A CA 1
ATOM 1491 C C . THR A 1 200 ? 115.315 54.278 99.805 1.00 14.89 209 THR A C 1
ATOM 1492 O O . THR A 1 200 ? 115.904 53.418 99.145 1.00 16.26 209 THR A O 1
ATOM 1496 N N . ASN A 1 201 ? 114.827 55.403 99.266 1.00 16.59 210 ASN A N 1
ATOM 1497 C CA . ASN A 1 201 ? 115.277 55.780 97.919 1.00 16.41 210 ASN A CA 1
ATOM 1498 C C . ASN A 1 201 ? 116.064 57.091 97.921 1.00 18.02 210 ASN A C 1
ATOM 1499 O O . ASN A 1 201 ? 116.356 57.638 96.855 1.00 17.28 210 ASN A O 1
ATOM 1504 N N . ASN A 1 202 ? 116.494 57.564 99.079 1.00 17.45 211 ASN A N 1
ATOM 1505 C CA . ASN A 1 202 ? 117.450 58.669 99.169 1.00 17.60 211 ASN A CA 1
ATOM 1506 C C . ASN A 1 202 ? 117.012 59.880 98.341 1.00 19.49 211 ASN A C 1
ATOM 1507 O O . ASN A 1 202 ? 117.801 60.483 97.610 1.00 19.18 211 ASN A O 1
ATOM 1512 N N . TYR A 1 203 ? 115.753 60.286 98.512 1.00 18.84 212 TYR A N 1
ATOM 1513 C CA . TYR A 1 203 ? 115.276 61.482 97.817 1.00 16.32 212 TYR A CA 1
ATOM 1514 C C . TYR A 1 203 ? 116.105 62.717 98.172 1.00 25.01 212 TYR A C 1
ATOM 1515 O O . TYR A 1 203 ? 116.373 63.563 97.307 1.00 22.43 212 TYR A O 1
ATOM 1524 N N . LEU A 1 204 ? 116.529 62.836 99.435 1.00 18.17 213 LEU A N 1
ATOM 1525 C CA . LEU A 1 204 ? 117.218 64.034 99.900 1.00 19.53 213 LEU A CA 1
ATOM 1526 C C . LEU A 1 204 ? 118.546 64.265 99.195 1.00 21.73 213 LEU A C 1
ATOM 1527 O O . LEU A 1 204 ? 118.977 65.416 99.060 1.00 24.23 213 LEU A O 1
ATOM 1532 N N . THR A 1 205 ? 119.216 63.198 98.763 1.00 20.58 214 THR A N 1
ATOM 1533 C CA . THR A 1 205 ? 120.496 63.327 98.066 1.00 21.06 214 THR A CA 1
ATOM 1534 C C . THR A 1 205 ? 120.383 62.959 96.587 1.00 22.86 214 THR A C 1
ATOM 1535 O O . THR A 1 205 ? 121.405 62.706 95.927 1.00 26.79 214 THR A O 1
ATOM 1539 N N . SER A 1 206 ? 119.159 62.930 96.047 1.00 21.68 215 SER A N 1
ATOM 1540 C CA . SER A 1 206 ? 118.949 62.501 94.663 1.00 20.80 215 SER A CA 1
ATOM 1541 C C . SER A 1 206 ? 119.342 63.564 93.648 1.00 24.20 215 SER A C 1
ATOM 1542 O O . SER A 1 206 ? 119.726 63.208 92.525 1.00 27.57 215 SER A O 1
ATOM 1545 N N . GLY A 1 207 ? 119.202 64.843 93.991 1.00 24.94 216 GLY A N 1
ATOM 1546 C CA . GLY A 1 207 ? 119.309 65.921 93.015 1.00 24.40 216 GLY A CA 1
ATOM 1547 C C . GLY A 1 207 ? 118.098 66.122 92.135 1.00 29.26 216 GLY A C 1
ATOM 1548 O O . GLY A 1 207 ? 118.117 67.016 91.269 1.00 27.40 216 GLY A O 1
ATOM 1549 N N . GLU A 1 208 ? 117.035 65.341 92.320 1.00 24.35 217 GLU A N 1
ATOM 1550 C CA . GLU A 1 208 ? 115.822 65.576 91.567 1.00 22.10 217 GLU A CA 1
ATOM 1551 C C . GLU A 1 208 ? 115.240 66.931 91.978 1.00 27.72 217 GLU A C 1
ATOM 1552 O O . GLU A 1 208 ? 115.168 67.259 93.166 1.00 25.47 217 GLU A O 1
ATOM 1558 N N . ALA A 1 209 ? 114.880 67.744 90.986 1.00 27.75 218 ALA A N 1
ATOM 1559 C CA . ALA A 1 209 ? 114.398 69.094 91.260 1.00 29.00 218 ALA A CA 1
ATOM 1560 C C . ALA A 1 209 ? 113.123 69.076 92.096 1.00 25.20 218 ALA A C 1
ATOM 1561 O O . ALA A 1 209 ? 112.209 68.284 91.853 1.00 22.93 218 ALA A O 1
ATOM 1563 N N . LYS A 1 210 ? 113.054 69.988 93.064 1.00 26.28 219 LYS A N 1
ATOM 1564 C CA . LYS A 1 210 ? 111.909 70.207 93.929 1.00 23.49 219 LYS A CA 1
ATOM 1565 C C . LYS A 1 210 ? 111.058 71.355 93.382 1.00 31.10 219 LYS A C 1
ATOM 1566 O O . LYS A 1 210 ? 111.537 72.152 92.567 1.00 30.34 219 LYS A O 1
ATOM 1572 N N . PRO A 1 211 ? 109.771 71.464 93.771 1.00 27.83 220 PRO A N 1
ATOM 1573 C CA . PRO A 1 211 ? 109.026 70.623 94.728 1.00 26.02 220 PRO A CA 1
ATOM 1574 C C . PRO A 1 211 ? 108.746 69.222 94.205 1.00 27.54 220 PRO A C 1
ATOM 1575 O O . PRO A 1 211 ? 108.815 68.946 93.000 1.00 24.70 220 PRO A O 1
ATOM 1579 N N . TRP A 1 212 ? 108.433 68.329 95.136 1.00 23.93 221 TRP A N 1
ATOM 1580 C CA . TRP A 1 212 ? 107.957 67.013 94.762 1.00 20.50 221 TRP A CA 1
ATOM 1581 C C . TRP A 1 212 ? 106.640 67.130 94.016 1.00 21.45 221 TRP A C 1
ATOM 1582 O O . TRP A 1 212 ? 105.814 67.995 94.305 1.00 25.66 221 TRP A O 1
ATOM 1593 N N . SER A 1 213 ? 106.435 66.233 93.049 1.00 22.37 222 SER A N 1
ATOM 1594 C CA . SER A 1 213 ? 105.181 66.150 92.315 1.00 19.54 222 SER A CA 1
ATOM 1595 C C . SER A 1 213 ? 104.993 64.716 91.859 1.00 21.04 222 SER A C 1
ATOM 1596 O O . SER A 1 213 ? 105.903 63.887 91.979 1.00 24.00 222 SER A O 1
ATOM 1599 N N . TRP A 1 214 ? 103.800 64.427 91.338 1.00 21.73 223 TRP A N 1
ATOM 1600 C CA . TRP A 1 214 ? 103.470 63.086 90.853 1.00 23.69 223 TRP A CA 1
ATOM 1601 C C . TRP A 1 214 ? 104.405 62.586 89.756 1.00 23.44 223 TRP A C 1
ATOM 1602 O O . TRP A 1 214 ? 104.383 61.387 89.449 1.00 25.26 223 TRP A O 1
ATOM 1613 N N . ALA A 1 215 ? 105.225 63.457 89.164 1.00 24.97 224 ALA A N 1
ATOM 1614 C CA . ALA A 1 215 ? 106.209 63.029 88.171 1.00 24.71 224 ALA A CA 1
ATOM 1615 C C . ALA A 1 215 ? 107.498 62.531 88.800 1.00 25.09 224 ALA A C 1
ATOM 1616 O O . ALA A 1 215 ? 108.395 62.064 88.082 1.00 23.48 224 ALA A O 1
ATOM 1618 N N . SER A 1 216 ? 107.626 62.623 90.120 1.00 17.61 225 SER A N 1
ATOM 1619 C CA . SER A 1 216 ? 108.864 62.202 90.772 1.00 18.43 225 SER A CA 1
ATOM 1620 C C . SER A 1 216 ? 109.185 60.727 90.548 1.00 19.98 225 SER A C 1
ATOM 1621 O O . SER A 1 216 ? 108.297 59.886 90.441 1.00 20.22 225 SER A O 1
ATOM 1624 N N . ASN A 1 217 ? 110.472 60.401 90.584 1.00 17.77 226 ASN A N 1
ATOM 1625 C CA . ASN A 1 217 ? 110.896 59.006 90.597 1.00 19.32 226 ASN A CA 1
ATOM 1626 C C . ASN A 1 217 ? 111.141 58.489 92.016 1.00 19.27 226 ASN A C 1
ATOM 1627 O O . ASN A 1 217 ? 111.787 57.441 92.197 1.00 18.14 226 ASN A O 1
ATOM 1632 N N . TYR A 1 218 ? 110.616 59.186 93.025 1.00 16.53 227 TYR A N 1
ATOM 1633 C CA . TYR A 1 218 ? 110.921 58.854 94.418 1.00 19.61 227 TYR A CA 1
ATOM 1634 C C . TYR A 1 218 ? 109.615 58.864 95.216 1.00 17.27 227 TYR A C 1
ATOM 1635 O O . TYR A 1 218 ? 109.120 59.936 95.575 1.00 18.70 227 TYR A O 1
ATOM 1644 N N . TRP A 1 219 ? 109.053 57.679 95.468 1.00 16.97 228 TRP A N 1
ATOM 1645 C CA . TRP A 1 219 ? 107.826 57.610 96.254 1.00 16.56 228 TRP A CA 1
ATOM 1646 C C . TRP A 1 219 ? 108.127 56.906 97.587 1.00 14.37 228 TRP A C 1
ATOM 1647 O O . TRP A 1 219 ? 109.177 57.164 98.201 1.00 15.32 228 TRP A O 1
ATOM 1658 N N . ASP A 1 220 ? 107.217 56.050 98.046 1.00 16.31 229 ASP A N 1
ATOM 1659 C CA . ASP A 1 220 ? 107.269 55.550 99.422 1.00 14.32 229 ASP A CA 1
ATOM 1660 C C . ASP A 1 220 ? 108.334 54.471 99.651 1.00 15.13 229 ASP A C 1
ATOM 1661 O O . ASP A 1 220 ? 108.770 53.768 98.733 1.00 16.24 229 ASP A O 1
ATOM 1666 N N . GLY A 1 221 ? 108.719 54.315 100.931 1.00 15.29 230 GLY A N 1
ATOM 1667 C CA . GLY A 1 221 ? 109.533 53.185 101.336 1.00 13.71 230 GLY A CA 1
ATOM 1668 C C . GLY A 1 221 ? 108.699 51.918 101.252 1.00 15.06 230 GLY A C 1
ATOM 1669 O O . GLY A 1 221 ? 109.061 50.943 100.574 1.00 17.09 230 GLY A O 1
ATOM 1670 N N . ILE A 1 222 ? 107.559 51.912 101.944 1.00 14.19 231 ILE A N 1
ATOM 1671 C CA . ILE A 1 222 ? 106.603 50.805 101.889 1.00 14.16 231 ILE A CA 1
ATOM 1672 C C . ILE A 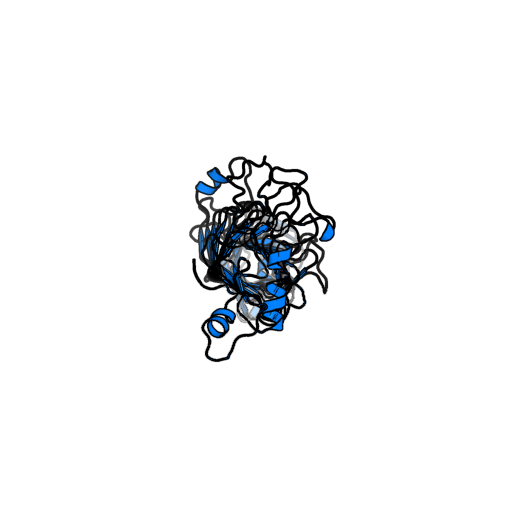1 222 ? 105.259 51.379 101.470 1.00 16.05 231 ILE A C 1
ATOM 1673 O O . ILE A 1 222 ? 104.722 52.272 102.144 1.00 15.41 231 ILE A O 1
ATOM 1678 N N . VAL A 1 223 ? 104.727 50.901 100.346 1.00 14.45 232 VAL A N 1
ATOM 1679 C CA . VAL A 1 223 ? 103.401 51.329 99.871 1.00 15.42 232 VAL A CA 1
ATOM 1680 C C . VAL A 1 223 ? 102.479 50.117 99.905 1.00 15.07 232 VAL A C 1
ATOM 1681 O O . VAL A 1 223 ? 102.782 49.074 99.310 1.00 16.18 232 VAL A O 1
ATOM 1685 N N . SER A 1 224 ? 101.352 50.233 100.613 1.00 13.52 233 SER A N 1
ATOM 1686 C CA . SER A 1 224 ? 100.505 49.066 100.842 1.00 12.17 233 SER A CA 1
ATOM 1687 C C . SER A 1 224 ? 99.066 49.369 100.449 1.00 14.25 233 SER A C 1
ATOM 1688 O O . SER A 1 224 ? 98.494 50.360 100.911 1.00 16.22 233 SER A O 1
ATOM 1691 N N . GLU A 1 225 ? 98.465 48.461 99.676 1.00 14.86 234 GLU A N 1
ATOM 1692 C CA . GLU A 1 225 ? 9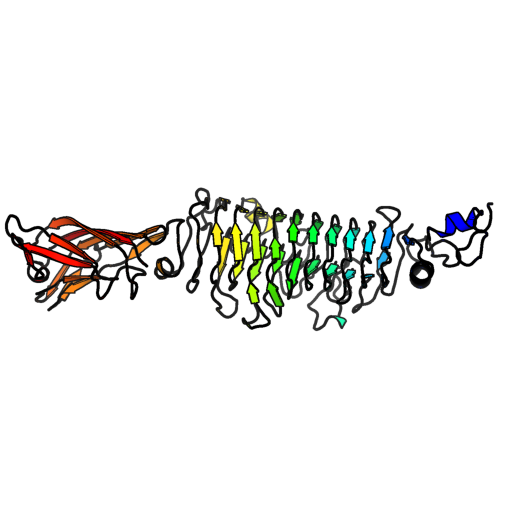7.039 48.496 99.316 1.00 15.64 234 GLU A CA 1
ATOM 1693 C C . GLU A 1 225 ? 96.562 47.059 99.273 1.00 13.55 234 GLU A C 1
ATOM 1694 O O . GLU A 1 225 ? 97.207 46.226 98.638 1.00 17.71 234 GLU A O 1
ATOM 1700 N N . ASN A 1 226 ? 95.432 46.765 99.928 1.00 15.48 235 ASN A N 1
ATOM 1701 C CA . ASN A 1 226 ? 94.943 45.389 100.052 1.00 14.47 235 ASN A CA 1
ATOM 1702 C C . ASN A 1 226 ? 95.920 44.534 100.841 1.00 17.70 235 ASN A C 1
ATOM 1703 O O . ASN A 1 226 ? 96.042 43.332 100.596 1.00 19.71 235 ASN A O 1
ATOM 1708 N N . ALA A 1 227 ? 96.633 45.151 101.787 1.00 15.22 236 ALA A N 1
ATOM 1709 C CA . ALA A 1 227 ? 97.580 44.431 102.612 1.00 13.96 236 ALA A CA 1
ATOM 1710 C C . ALA A 1 227 ? 96.874 43.982 103.886 1.00 14.38 236 ALA A C 1
ATOM 1711 O O . ALA A 1 227 ? 96.223 44.793 104.554 1.00 14.49 236 ALA A O 1
ATOM 1713 N N . HIS A 1 228 ? 96.966 42.683 104.187 1.00 12.78 237 HIS A N 1
ATOM 1714 C CA . HIS A 1 228 ? 96.343 42.106 105.380 1.00 15.51 237 HIS A CA 1
ATOM 1715 C C . HIS A 1 228 ? 97.315 41.302 106.212 1.00 13.67 237 HIS A C 1
ATOM 1716 O O . HIS A 1 228 ? 98.034 40.434 105.700 1.00 15.54 237 HIS A O 1
ATOM 1723 N N . ARG A 1 229 ? 97.258 41.518 107.533 1.00 14.55 238 ARG A N 1
ATOM 1724 C CA . ARG A 1 229 ? 97.987 40.691 108.504 1.00 12.60 238 ARG A CA 1
ATOM 1725 C C . ARG A 1 229 ? 99.495 40.644 108.257 1.00 13.85 238 ARG A C 1
ATOM 1726 O O . ARG A 1 229 ? 100.134 39.646 108.558 1.00 15.03 238 ARG A O 1
ATOM 1734 N N . TYR A 1 230 ? 100.094 41.748 107.788 1.00 11.69 239 TYR A N 1
ATOM 1735 C CA . TYR A 1 230 ? 101.557 41.825 107.767 1.00 14.24 239 TYR A CA 1
ATOM 1736 C C . TYR A 1 230 ? 102.081 42.145 109.152 1.00 15.76 239 TYR A C 1
ATOM 1737 O O . TYR A 1 230 ? 101.393 42.804 109.931 1.00 16.56 239 TYR A O 1
ATOM 1746 N N . VAL A 1 231 ? 103.327 41.739 109.429 1.00 13.09 240 VAL A N 1
ATOM 1747 C CA . VAL A 1 231 ? 104.116 42.334 110.508 1.00 12.07 240 VAL A CA 1
ATOM 1748 C C . VAL A 1 231 ? 105.272 43.052 109.849 1.00 15.75 240 VAL A C 1
ATOM 1749 O O . VAL A 1 231 ? 105.986 42.466 109.016 1.00 15.48 240 VAL A O 1
ATOM 1753 N N . ILE A 1 232 ? 105.441 44.319 110.195 1.00 11.91 241 ILE A N 1
ATOM 1754 C CA . ILE A 1 232 ? 106.494 45.168 109.623 1.00 12.74 241 ILE A CA 1
ATOM 1755 C C . ILE A 1 232 ? 107.323 45.575 110.834 1.00 12.77 241 ILE A C 1
ATOM 1756 O O . ILE A 1 232 ? 106.847 46.342 111.673 1.00 13.71 241 ILE A O 1
ATOM 1761 N N . ALA A 1 233 ? 108.500 44.958 111.021 1.00 11.39 242 ALA A N 1
ATOM 1762 C CA . ALA A 1 233 ? 109.228 45.158 112.273 1.00 11.48 242 ALA A CA 1
ATOM 1763 C C . ALA A 1 233 ? 110.722 45.319 112.015 1.00 13.06 242 ALA A C 1
ATOM 1764 O O . ALA A 1 233 ? 111.284 44.655 111.144 1.00 12.81 242 ALA A O 1
ATOM 1766 N N . PHE A 1 234 ? 111.365 46.159 112.827 1.00 12.61 243 PHE A N 1
ATOM 1767 C CA . PHE A 1 234 ? 112.827 46.266 112.907 1.00 12.34 243 PHE A CA 1
ATOM 1768 C C . PHE A 1 234 ? 113.426 46.868 111.641 1.00 12.41 243 PHE A C 1
ATOM 1769 O O . PHE A 1 234 ? 114.634 46.761 111.425 1.00 13.67 243 PHE A O 1
ATOM 1777 N N . ASN A 1 235 ? 112.618 47.507 110.800 1.00 13.18 244 ASN A N 1
ATOM 1778 C CA . ASN A 1 235 ? 113.167 48.130 109.591 1.00 12.91 244 ASN A CA 1
ATOM 1779 C C . ASN A 1 235 ? 113.727 49.512 109.890 1.00 15.84 244 ASN A C 1
ATOM 1780 O O . ASN A 1 235 ? 113.326 50.177 110.841 1.00 15.09 244 ASN A O 1
ATOM 1785 N N . ASP A 1 236 ? 114.655 49.942 109.037 1.00 13.50 245 ASP A N 1
ATOM 1786 C CA . ASP A 1 236 ? 115.294 51.264 109.083 1.00 13.25 245 ASP A CA 1
ATOM 1787 C C . ASP A 1 236 ? 114.795 51.955 107.821 1.00 12.72 245 ASP A C 1
ATOM 1788 O O . ASP A 1 236 ? 115.286 51.657 106.735 1.00 15.57 245 ASP A O 1
ATOM 1793 N N . VAL A 1 237 ? 113.815 52.848 107.946 1.00 13.28 246 VAL A N 1
ATOM 1794 C CA . VAL A 1 237 ? 113.135 53.427 106.783 1.00 13.24 246 VAL A CA 1
ATOM 1795 C C . VAL A 1 237 ? 113.389 54.935 106.774 1.00 14.78 246 VAL A C 1
ATOM 1796 O O . VAL A 1 237 ? 112.998 55.629 107.710 1.00 15.44 246 VAL A O 1
ATOM 1800 N N . SER A 1 238 ? 114.034 55.457 105.727 1.00 14.63 247 SER A N 1
ATOM 1801 C CA . SER A 1 238 ? 114.351 56.869 105.825 1.00 12.54 247 SER A CA 1
ATOM 1802 C C . SER A 1 238 ? 114.494 57.535 104.470 1.00 14.51 247 SER A C 1
ATOM 1803 O O . SER A 1 238 ? 114.660 56.873 103.449 1.00 15.11 247 SER A O 1
ATOM 1806 N N . ALA A 1 239 ? 114.403 58.868 104.505 1.00 15.12 248 ALA A N 1
ATOM 1807 C CA . ALA A 1 239 ? 114.781 59.727 103.372 1.00 16.51 248 ALA A CA 1
ATOM 1808 C C . ALA A 1 239 ? 114.049 59.322 102.088 1.00 20.07 248 ALA A C 1
ATOM 1809 O O . ALA A 1 239 ? 114.599 59.402 100.977 1.00 19.40 248 ALA A O 1
ATOM 1811 N N . CYS A 1 240 ? 112.774 58.909 102.222 1.00 14.62 249 CYS A N 1
ATOM 1812 C CA . CYS A 1 240 ? 112.001 58.526 101.043 1.00 15.29 249 CYS A CA 1
ATOM 1813 C C . CYS A 1 240 ? 111.325 59.746 100.404 1.00 16.05 249 CYS A C 1
ATOM 1814 O O . CYS A 1 240 ? 111.051 60.755 101.051 1.00 16.73 249 CYS A O 1
ATOM 1817 N N . GLY A 1 241 ? 111.012 59.616 99.111 1.00 15.67 250 GLY A N 1
ATOM 1818 C CA . GLY A 1 241 ? 110.370 60.727 98.412 1.00 16.57 250 GLY A CA 1
ATOM 1819 C C . GLY A 1 241 ? 108.934 60.955 98.809 1.00 17.61 250 GLY A C 1
ATOM 1820 O O . GLY A 1 241 ? 108.421 62.065 98.633 1.00 17.01 250 GLY A O 1
ATOM 1821 N N . GLN A 1 242 ? 108.244 59.918 99.318 1.00 15.16 251 GLN A N 1
ATOM 1822 C CA . GLN A 1 242 ? 106.919 60.132 99.891 1.00 16.40 251 GLN A CA 1
ATOM 1823 C C . GLN A 1 242 ? 106.975 59.630 101.321 1.00 14.97 251 GLN A C 1
ATOM 1824 O O . GLN A 1 242 ? 107.809 60.103 102.084 1.00 16.22 251 GLN A O 1
ATOM 1830 N N . SER A 1 243 ? 106.108 58.706 101.706 1.00 14.42 252 SER A N 1
ATOM 1831 C CA . SER A 1 243 ? 106.043 58.330 103.112 1.00 15.20 252 SER A CA 1
ATOM 1832 C C . SER A 1 243 ? 106.955 57.125 103.390 1.00 18.33 252 SER A C 1
ATOM 1833 O O . SER A 1 243 ? 107.374 56.405 102.484 1.00 15.79 252 SER A O 1
ATOM 1836 N N . GLY A 1 244 ? 107.312 56.948 104.663 1.00 13.40 253 GLY A N 1
ATOM 1837 C CA . GLY A 1 244 ? 108.141 55.801 105.009 1.00 11.90 253 GLY A CA 1
ATOM 1838 C C . GLY A 1 244 ? 107.360 54.508 104.934 1.00 12.51 253 GLY A C 1
ATOM 1839 O O . GLY A 1 244 ? 107.756 53.568 104.239 1.00 15.16 253 GLY A O 1
ATOM 1840 N N . ILE A 1 245 ? 106.239 54.432 105.653 1.00 13.60 254 ILE A N 1
ATOM 1841 C CA . ILE A 1 245 ? 105.418 53.218 105.696 1.00 13.83 254 ILE A CA 1
ATOM 1842 C C . ILE A 1 245 ? 103.979 53.664 105.499 1.00 13.36 254 ILE A C 1
ATOM 1843 O O . ILE A 1 245 ? 103.414 54.327 106.383 1.00 15.51 254 ILE A O 1
ATOM 1848 N N . TYR A 1 246 ? 103.377 53.300 104.357 1.00 12.58 255 TYR A N 1
ATOM 1849 C CA . TYR A 1 246 ? 102.062 53.800 103.977 1.00 14.00 255 TYR A CA 1
ATOM 1850 C C . TYR A 1 246 ? 101.074 52.656 103.756 1.00 14.58 255 TYR A C 1
ATOM 1851 O O . TYR A 1 246 ? 101.417 51.648 103.126 1.00 14.99 255 TYR A O 1
ATOM 1860 N N . PHE A 1 247 ? 99.843 52.819 104.290 1.00 13.73 256 PHE A N 1
ATOM 1861 C CA . PHE A 1 247 ? 98.732 51.897 104.037 1.00 15.65 256 PHE A CA 1
ATOM 1862 C C . PHE A 1 247 ? 97.517 52.678 103.566 1.00 15.26 256 PHE A C 1
ATOM 1863 O O . PHE A 1 247 ? 97.124 53.672 104.198 1.00 17.05 256 PHE A O 1
ATOM 1871 N N . GLY A 1 248 ? 96.919 52.245 102.457 1.00 13.96 257 GLY A N 1
ATOM 1872 C CA . GLY A 1 248 ? 95.647 52.790 102.010 1.00 17.02 257 GLY A CA 1
ATOM 1873 C C . GLY A 1 248 ? 94.674 51.677 101.635 1.00 16.28 257 GLY A C 1
ATOM 1874 O O . GLY A 1 248 ? 94.998 50.496 101.744 1.00 16.22 257 GLY A O 1
ATOM 1875 N N . GLY A 1 249 ? 93.477 52.080 101.158 1.00 15.12 258 GLY A N 1
ATOM 1876 C CA . GLY A 1 249 ? 93.010 53.445 101.188 1.00 15.70 258 GLY A CA 1
ATOM 1877 C C . GLY A 1 249 ? 92.920 54.121 99.827 1.00 19.81 258 GLY A C 1
ATOM 1878 O O . GLY A 1 249 ? 92.186 55.081 99.668 1.00 20.52 258 GLY A O 1
ATOM 1879 N N . ASN A 1 250 ? 93.660 53.618 98.842 1.00 17.97 259 ASN A N 1
ATOM 1880 C CA . ASN A 1 250 ? 93.605 54.197 97.494 1.00 17.92 259 ASN A CA 1
ATOM 1881 C C . ASN A 1 250 ? 93.406 53.046 96.526 1.00 23.74 259 ASN A C 1
ATOM 1882 O O . ASN A 1 250 ? 94.325 52.671 95.791 1.00 23.67 259 ASN A O 1
ATOM 1887 N N . GLY A 1 251 ? 92.200 52.481 96.541 1.00 19.62 260 GLY A N 1
ATOM 1888 C CA . GLY A 1 251 ? 91.987 51.210 95.869 1.00 21.21 260 GLY A CA 1
ATOM 1889 C C . GLY A 1 251 ? 92.530 50.049 96.661 1.00 27.28 260 GLY A C 1
ATOM 1890 O O . GLY A 1 251 ? 93.064 49.103 96.081 1.00 25.58 260 GLY A O 1
ATOM 1891 N N . GLY A 1 252 ? 92.458 50.115 97.985 1.00 18.62 261 GLY A N 1
ATOM 1892 C CA . GLY A 1 252 ? 93.024 49.061 98.795 1.00 18.45 261 GLY A CA 1
ATOM 1893 C C . GLY A 1 252 ? 92.203 48.902 100.052 1.00 19.28 261 GLY A C 1
ATOM 1894 O O . GLY A 1 252 ? 91.709 49.898 100.603 1.00 18.14 261 GLY A O 1
ATOM 1895 N N . TYR A 1 253 ? 92.015 47.657 100.462 1.00 19.03 262 TYR A N 1
ATOM 1896 C CA . TYR A 1 253 ? 91.349 47.305 101.710 1.00 19.47 262 TYR A CA 1
ATOM 1897 C C . TYR A 1 253 ? 92.457 46.719 102.587 1.00 15.50 262 TYR A C 1
ATOM 1898 O O . TYR A 1 253 ? 92.837 45.556 102.429 1.00 18.18 262 TYR A O 1
ATOM 1907 N N . SER A 1 254 ? 93.028 47.534 103.483 1.00 15.87 263 SER A N 1
ATOM 1908 C CA . SER A 1 254 ? 94.219 47.107 104.227 1.00 14.12 263 SER A CA 1
ATOM 1909 C C . SER A 1 254 ? 93.887 46.983 105.710 1.00 12.43 263 SER A C 1
ATOM 1910 O O . SER A 1 254 ? 93.539 47.991 106.346 1.00 16.79 263 SER A O 1
ATOM 1913 N N . THR A 1 255 ? 94.008 45.772 106.246 1.00 13.46 264 THR A N 1
ATOM 1914 C CA . THR A 1 255 ? 93.528 45.523 107.609 1.00 14.21 264 THR A CA 1
ATOM 1915 C C . THR A 1 255 ? 94.488 44.645 108.397 1.00 14.43 264 THR A C 1
ATOM 1916 O O . THR A 1 255 ? 95.210 43.795 107.850 1.00 14.28 264 THR A O 1
ATOM 1920 N N . ASP A 1 256 ? 94.483 44.841 109.715 1.00 13.49 265 ASP A N 1
ATOM 1921 C CA . ASP A 1 256 ? 95.062 43.868 110.635 1.00 12.69 265 ASP A CA 1
ATOM 1922 C C . ASP A 1 256 ? 96.578 43.748 110.479 1.00 13.36 265 ASP A C 1
ATOM 1923 O O . ASP A 1 256 ? 97.148 42.706 110.778 1.00 13.70 265 ASP A O 1
ATOM 1928 N N . ASN A 1 257 ? 97.245 44.829 110.116 1.00 12.29 266 ASN A N 1
ATOM 1929 C CA . ASN A 1 257 ? 98.700 44.846 109.993 1.00 11.73 266 ASN A CA 1
ATOM 1930 C C . ASN A 1 257 ? 99.312 45.341 111.308 1.00 12.70 266 ASN A C 1
ATOM 1931 O O . ASN A 1 257 ? 98.663 46.084 112.056 1.00 13.31 266 ASN A O 1
ATOM 1936 N N . ILE A 1 258 ? 100.561 44.944 111.562 1.00 12.17 267 ILE A N 1
ATOM 1937 C CA . ILE A 1 258 ? 101.242 45.244 112.830 1.00 11.85 267 ILE A CA 1
ATOM 1938 C C . ILE A 1 258 ? 102.587 45.885 112.470 1.00 13.33 267 ILE A C 1
ATOM 1939 O O . ILE A 1 258 ? 103.428 45.248 111.825 1.00 14.06 267 ILE A O 1
ATOM 1944 N N . ILE A 1 259 ? 102.747 47.165 112.800 1.00 12.04 268 ILE A N 1
ATOM 1945 C CA . ILE A 1 259 ? 103.903 47.973 112.400 1.00 11.61 268 ILE A CA 1
ATOM 1946 C C . ILE A 1 259 ? 104.631 48.326 113.695 1.00 12.46 268 ILE A C 1
ATOM 1947 O O . ILE A 1 259 ? 104.162 49.186 114.459 1.00 12.65 268 ILE A O 1
ATOM 1952 N N . VAL A 1 260 ? 105.747 47.639 114.008 1.00 12.66 269 VAL A N 1
ATOM 1953 C CA A VAL A 1 260 ? 106.318 47.678 115.354 0.70 10.46 269 VAL A CA 1
ATOM 1954 C CA B VAL A 1 260 ? 106.307 47.677 115.354 0.30 10.55 269 VAL A CA 1
ATOM 1955 C C . VAL A 1 260 ? 107.832 47.795 115.307 1.00 11.88 269 VAL A C 1
ATOM 1956 O O . VAL A 1 260 ? 108.503 47.141 114.498 1.00 12.02 269 VAL A O 1
ATOM 1963 N N . ASN A 1 261 ? 108.380 48.624 116.210 1.00 12.68 270 ASN A N 1
ATOM 1964 C CA . ASN A 1 261 ? 109.811 48.660 116.484 1.00 12.65 270 ASN A CA 1
ATOM 1965 C C . ASN A 1 261 ? 110.614 48.986 115.228 1.00 13.13 270 ASN A C 1
ATOM 1966 O O . ASN A 1 261 ? 111.664 48.385 114.982 1.00 13.74 270 ASN A O 1
ATOM 1971 N N . ASN A 1 262 ? 110.122 49.939 114.425 1.00 12.55 271 ASN A N 1
ATOM 1972 C CA . ASN A 1 262 ? 110.866 50.446 113.274 1.00 12.23 271 ASN A CA 1
ATOM 1973 C C . ASN A 1 262 ? 111.375 51.840 113.586 1.00 14.77 271 ASN A C 1
ATOM 1974 O O . ASN A 1 262 ? 110.849 52.510 114.468 1.00 12.43 271 ASN A O 1
ATOM 1979 N N . THR A 1 263 ? 112.393 52.271 112.843 1.00 13.86 272 THR A N 1
ATOM 1980 C CA . THR A 1 263 ? 112.829 53.673 112.864 1.00 13.46 272 THR A CA 1
ATOM 1981 C C . THR A 1 263 ? 112.431 54.287 111.537 1.00 13.54 272 THR A C 1
ATOM 1982 O O . THR A 1 263 ? 112.718 53.706 110.496 1.00 15.04 272 THR A O 1
ATOM 1986 N N . VAL A 1 264 ? 111.727 55.417 111.561 1.00 12.61 273 VAL A N 1
ATOM 1987 C CA . VAL A 1 264 ? 111.202 55.986 110.322 1.00 12.65 273 VAL A CA 1
ATOM 1988 C C . VAL A 1 264 ? 111.474 57.480 110.358 1.00 15.57 273 VAL A C 1
ATOM 1989 O O . VAL A 1 264 ? 110.962 58.174 111.243 1.00 13.44 273 VAL A O 1
ATOM 1993 N N . TYR A 1 265 ? 112.288 57.979 109.428 1.00 12.50 274 TYR A N 1
ATOM 1994 C CA . TYR A 1 265 ? 112.762 59.345 109.622 1.00 12.06 274 TYR A CA 1
ATOM 1995 C C . TYR A 1 265 ? 113.095 60.009 108.294 1.00 15.14 274 TYR A C 1
ATOM 1996 O O . TYR A 1 265 ? 113.413 59.351 107.297 1.00 15.70 274 TYR A O 1
ATOM 2005 N N . ALA A 1 266 ? 112.976 61.334 108.294 1.00 12.63 275 ALA A N 1
ATOM 2006 C CA . ALA A 1 266 ? 113.470 62.162 107.190 1.00 14.37 275 ALA A CA 1
ATOM 2007 C C . ALA A 1 266 ? 112.730 61.930 105.881 1.00 17.25 275 ALA A C 1
ATOM 2008 O O . ALA A 1 266 ? 113.272 62.227 104.801 1.00 15.69 275 ALA A O 1
ATOM 2010 N N . CYS A 1 267 ? 111.502 61.415 105.915 1.00 14.52 276 CYS A N 1
ATOM 2011 C CA . CYS A 1 267 ? 110.746 61.221 104.677 1.00 15.37 276 CYS A CA 1
ATOM 2012 C C . CYS A 1 267 ? 110.067 62.513 104.250 1.00 15.64 276 CYS A C 1
ATOM 2013 O O . CYS A 1 267 ? 109.757 63.378 105.072 1.00 14.96 276 CYS A O 1
ATOM 2016 N N . TRP A 1 268 ? 109.842 62.637 102.941 1.00 14.35 277 TRP A N 1
ATOM 2017 C CA . TRP A 1 268 ? 109.316 63.895 102.403 1.00 15.25 277 TRP A CA 1
ATOM 2018 C C . TRP A 1 268 ? 107.815 64.029 102.566 1.00 16.90 277 TRP A C 1
ATOM 2019 O O . TRP A 1 268 ? 107.296 65.147 102.475 1.00 18.67 277 TRP A O 1
ATOM 2030 N N . ASN A 1 269 ? 107.092 62.919 102.753 1.00 14.62 278 ASN A N 1
ATOM 2031 C CA . ASN A 1 269 ? 105.670 62.998 103.102 1.00 14.02 278 ASN A CA 1
ATOM 2032 C C . ASN A 1 269 ? 105.535 62.665 104.586 1.00 17.41 278 ASN A C 1
ATOM 2033 O O . ASN A 1 269 ? 106.053 63.414 105.402 1.00 15.19 278 ASN A O 1
ATOM 2038 N N . ARG A 1 270 ? 104.902 61.541 104.964 1.00 15.25 279 ARG A N 1
ATOM 2039 C CA . ARG A 1 270 ? 104.729 61.217 106.381 1.00 16.07 279 ARG A CA 1
ATOM 2040 C C . ARG A 1 270 ? 105.641 60.070 106.784 1.00 15.75 279 ARG A C 1
ATOM 2041 O O . ARG A 1 270 ? 106.256 59.422 105.943 1.00 16.31 279 ARG A O 1
ATOM 2049 N N . GLY A 1 271 ? 105.780 59.856 108.096 1.00 14.85 280 GLY A N 1
ATOM 2050 C CA . GLY A 1 271 ? 106.581 58.721 108.540 1.00 12.23 280 GLY A CA 1
ATOM 2051 C C . GLY A 1 271 ? 105.795 57.441 108.386 1.00 13.63 280 GLY A C 1
ATOM 2052 O O . GLY A 1 271 ? 106.040 56.651 107.472 1.00 14.82 280 GLY A O 1
ATOM 2053 N N . ILE A 1 272 ? 104.832 57.234 109.275 1.00 12.54 281 ILE A N 1
ATOM 2054 C CA . ILE A 1 272 ? 103.901 56.117 109.187 1.00 13.38 281 ILE A CA 1
ATOM 2055 C C . ILE A 1 272 ? 102.561 56.735 108.835 1.00 15.47 281 ILE A C 1
ATOM 2056 O O . ILE A 1 272 ? 102.074 57.605 109.561 1.00 15.67 281 ILE A O 1
ATOM 2061 N N . ASP A 1 273 ? 102.001 56.328 107.695 1.00 13.94 282 ASP A N 1
ATOM 2062 C CA . ASP A 1 273 ? 100.958 57.048 106.968 1.00 14.53 282 ASP A CA 1
ATOM 2063 C C . ASP A 1 273 ? 99.808 56.077 106.728 1.00 15.34 282 ASP A C 1
ATOM 2064 O O . ASP A 1 273 ? 99.935 55.166 105.917 1.00 16.46 282 ASP A O 1
ATOM 2069 N N . MET A 1 274 ? 98.679 56.246 107.417 1.00 13.12 283 MET A N 1
ATOM 2070 C CA . MET A 1 274 ? 97.520 55.402 107.193 1.00 13.48 283 MET A CA 1
ATOM 2071 C C . MET A 1 274 ? 96.378 56.309 106.771 1.00 15.13 283 MET A C 1
ATOM 2072 O O . MET A 1 274 ? 96.007 57.214 107.515 1.00 15.24 283 MET A O 1
ATOM 2077 N N . GLY A 1 275 ? 95.817 56.090 105.586 1.00 15.68 284 GLY A N 1
ATOM 2078 C CA . GLY A 1 275 ? 94.747 57.018 105.256 1.00 16.94 284 GLY A CA 1
ATOM 2079 C C . GLY A 1 275 ? 93.978 56.618 104.016 1.00 17.36 284 GLY A C 1
ATOM 2080 O O . GLY A 1 275 ? 94.403 55.757 103.244 1.00 18.96 284 GLY A O 1
ATOM 2081 N N . LEU A 1 276 ? 92.820 57.266 103.853 1.00 17.94 285 LEU A N 1
ATOM 2082 C CA . LEU A 1 276 ? 91.941 57.036 102.704 1.00 16.69 285 LEU A CA 1
ATOM 2083 C C . LEU A 1 276 ? 92.084 58.206 101.735 1.00 19.77 285 LEU A C 1
ATOM 2084 O O . LEU A 1 276 ? 91.838 59.360 102.104 1.00 20.60 285 LEU A O 1
ATOM 2089 N N . PHE A 1 277 ? 92.453 57.899 100.499 1.00 20.96 286 PHE A N 1
ATOM 2090 C CA . PHE A 1 277 ? 92.494 58.856 99.400 1.00 24.23 286 PHE A CA 1
ATOM 2091 C C . PHE A 1 277 ? 91.276 58.704 98.495 1.00 28.56 286 PHE A C 1
ATOM 2092 O O . PHE A 1 277 ? 90.600 59.690 98.188 1.00 29.41 286 PHE A O 1
ATOM 2100 N N . SER A 1 278 ? 90.969 57.473 98.096 1.00 22.77 287 SER A N 1
ATOM 2101 C CA . SER A 1 278 ? 89.722 57.080 97.454 1.00 30.32 287 SER A CA 1
ATOM 2102 C C . SER A 1 278 ? 88.623 57.000 98.499 1.00 33.12 287 SER A C 1
ATOM 2103 O O . SER A 1 278 ? 88.883 56.831 99.693 1.00 28.00 287 SER A O 1
ATOM 2106 N N . GLU A 1 279 ? 87.381 57.110 98.049 1.00 26.19 288 GLU A N 1
ATOM 2107 C CA . GLU A 1 279 ? 86.307 57.134 99.024 1.00 30.91 288 GLU A CA 1
ATOM 2108 C C . GLU A 1 279 ? 86.152 55.769 99.701 1.00 24.10 288 GLU A C 1
ATOM 2109 O O . GLU A 1 279 ? 86.419 54.710 99.123 1.00 24.99 288 GLU A O 1
ATOM 2115 N N . LYS A 1 280 ? 85.726 55.811 100.960 1.00 24.42 289 LYS A N 1
ATOM 2116 C CA . LYS A 1 280 ? 85.546 54.602 101.747 1.00 26.25 289 LYS A CA 1
ATOM 2117 C C . LYS A 1 280 ? 84.511 53.674 101.124 1.00 29.32 289 LYS A C 1
ATOM 2118 O O . LYS A 1 280 ? 83.458 54.107 100.653 1.00 32.07 289 LYS A O 1
ATOM 2124 N N . SER A 1 281 ? 84.812 52.386 101.128 1.00 24.13 290 SER A N 1
ATOM 2125 C CA . SER A 1 281 ? 83.902 51.394 100.575 1.00 27.28 290 SER A CA 1
ATOM 2126 C C . SER A 1 281 ? 84.208 50.050 101.218 1.00 28.46 290 SER A C 1
ATOM 2127 O O . SER A 1 281 ? 85.175 49.908 101.973 1.00 29.65 290 SER A O 1
ATOM 2130 N N . ALA A 1 282 ? 83.406 49.041 100.861 1.00 27.43 291 ALA A N 1
ATOM 2131 C CA . ALA A 1 282 ? 83.684 47.668 101.270 1.00 29.72 291 ALA A CA 1
ATOM 2132 C C . ALA A 1 282 ? 85.004 47.149 100.717 1.00 22.44 291 ALA A C 1
ATOM 2133 O O . ALA A 1 282 ? 85.514 46.125 101.191 1.00 28.62 291 ALA A O 1
ATOM 2135 N N . THR A 1 283 ? 85.557 47.805 99.706 1.00 24.61 292 THR A N 1
ATOM 2136 C CA . THR A 1 283 ? 86.817 47.374 99.105 1.00 23.11 292 THR A CA 1
ATOM 2137 C C . THR A 1 283 ? 87.888 48.449 99.225 1.00 21.59 292 THR A C 1
ATOM 2138 O O . THR A 1 283 ? 88.947 48.335 98.588 1.00 20.63 292 THR A O 1
ATOM 2142 N N . ASN A 1 284 ? 87.634 49.503 100.005 1.00 20.32 293 ASN A N 1
ATOM 2143 C CA . ASN A 1 284 ? 88.630 50.557 100.171 1.00 19.50 293 ASN A CA 1
ATOM 2144 C C . ASN A 1 284 ? 88.531 51.087 101.595 1.00 17.28 293 ASN A C 1
ATOM 2145 O O . ASN A 1 284 ? 87.597 51.823 101.906 1.00 17.13 293 ASN A O 1
ATOM 2150 N N . ASP A 1 285 ? 89.501 50.743 102.452 1.00 14.32 294 ASP A N 1
ATOM 2151 C CA . ASP A 1 285 ? 89.416 51.161 103.846 1.00 16.27 294 ASP A CA 1
ATOM 2152 C C . ASP A 1 285 ? 90.745 50.798 104.469 1.00 16.90 294 ASP A C 1
ATOM 2153 O O . ASP A 1 285 ? 91.512 50.037 103.890 1.00 13.79 294 ASP A O 1
ATOM 2158 N N . VAL A 1 286 ? 90.984 51.313 105.672 1.00 15.14 295 VAL A N 1
ATOM 2159 C CA . VAL A 1 286 ? 92.208 51.028 106.425 1.00 14.57 295 VAL A CA 1
ATOM 2160 C C . VAL A 1 286 ? 91.741 50.789 107.850 1.00 12.06 295 VAL A C 1
ATOM 2161 O O . VAL A 1 286 ? 91.249 51.723 108.496 1.00 14.82 295 VAL A O 1
ATOM 2165 N N . LEU A 1 287 ? 91.805 49.521 108.303 1.00 12.71 296 LEU A N 1
ATOM 2166 C CA . LEU A 1 287 ? 91.199 49.125 109.582 1.00 13.21 296 LEU A CA 1
ATOM 2167 C C . LEU A 1 287 ? 92.129 48.301 110.451 1.00 13.80 296 LEU A C 1
ATOM 2168 O O . LEU A 1 287 ? 92.816 47.414 109.966 1.00 13.25 296 LEU A O 1
ATOM 2173 N N . ARG A 1 288 ? 92.045 48.507 111.774 1.00 11.99 297 ARG A N 1
ATOM 2174 C CA . ARG A 1 288 ? 92.590 47.554 112.751 1.00 11.90 297 ARG A CA 1
ATOM 2175 C C . ARG A 1 288 ? 94.090 47.353 112.580 1.00 11.84 297 ARG A C 1
ATOM 2176 O O . ARG A 1 288 ? 94.596 46.254 112.780 1.00 13.80 297 ARG A O 1
ATOM 2184 N N . ASN A 1 289 ? 94.803 48.413 112.230 1.00 12.40 298 ASN A N 1
ATOM 2185 C CA . ASN A 1 289 ? 96.260 48.330 112.210 1.00 11.93 298 ASN A CA 1
ATOM 2186 C C . ASN A 1 289 ? 96.841 48.795 113.536 1.00 14.15 298 ASN A C 1
ATOM 2187 O O . ASN A 1 289 ? 96.303 49.692 114.188 1.00 15.02 298 ASN A O 1
ATOM 2192 N N . ILE A 1 290 ? 97.964 48.180 113.908 1.00 11.66 299 ILE A N 1
ATOM 2193 C CA . ILE A 1 290 ? 98.645 48.435 115.177 1.00 12.77 299 ILE A CA 1
ATOM 2194 C C . ILE A 1 290 ? 99.961 49.133 114.856 1.00 14.33 299 ILE A C 1
ATOM 2195 O O . ILE A 1 290 ? 100.773 48.581 114.104 1.00 14.37 299 ILE A O 1
ATOM 2200 N N . ILE A 1 291 ? 100.197 50.313 115.459 1.00 12.41 300 ILE A N 1
ATOM 2201 C CA . ILE A 1 291 ? 101.449 51.083 115.296 1.00 12.25 300 ILE A CA 1
ATOM 2202 C C . ILE A 1 291 ? 102.067 51.186 116.681 1.00 13.12 300 ILE A C 1
ATOM 2203 O O . ILE A 1 291 ? 101.563 51.951 117.507 1.00 12.85 300 ILE A O 1
ATOM 2208 N N . LYS A 1 292 ? 103.115 50.398 116.971 1.00 10.95 301 LYS A N 1
ATOM 2209 C CA . LYS A 1 292 ? 103.579 50.290 118.370 1.00 11.10 301 LYS A CA 1
ATOM 2210 C C . LYS A 1 292 ? 105.087 50.329 118.470 1.00 12.72 301 LYS A C 1
ATOM 2211 O O . LYS A 1 292 ? 105.782 49.660 117.703 1.00 13.84 301 LYS A O 1
ATOM 2217 N N . GLY A 1 293 ? 105.597 51.100 119.428 1.00 11.05 302 GLY A N 1
ATOM 2218 C CA . GLY A 1 293 ? 107.008 51.007 119.746 1.00 11.48 302 GLY A CA 1
ATOM 2219 C C . GLY A 1 293 ? 107.945 51.436 118.630 1.00 12.29 302 GLY A C 1
ATOM 2220 O O . GLY A 1 293 ? 109.082 50.951 118.568 1.00 13.18 302 GLY A O 1
ATOM 2221 N N . ASN A 1 294 ? 107.514 52.355 117.768 1.00 12.31 303 ASN A N 1
ATOM 2222 C CA . ASN A 1 294 ? 108.367 52.888 116.709 1.00 11.94 303 ASN A CA 1
ATOM 2223 C C . ASN A 1 294 ? 108.988 54.204 117.156 1.00 11.27 303 ASN A C 1
ATOM 2224 O O . ASN A 1 294 ? 108.479 54.874 118.058 1.00 13.13 303 ASN A O 1
ATOM 2229 N N . ASN A 1 295 ? 110.109 54.557 116.521 1.00 12.23 304 ASN A N 1
ATOM 2230 C CA . ASN A 1 295 ? 110.750 55.864 116.703 1.00 10.80 304 ASN A CA 1
ATOM 2231 C C . ASN A 1 295 ? 110.606 56.568 115.353 1.00 12.87 304 ASN A C 1
ATOM 2232 O O . ASN A 1 295 ? 111.178 56.114 114.346 1.00 13.58 304 ASN A O 1
ATOM 2237 N N . THR A 1 296 ? 109.790 57.632 115.317 1.00 13.05 305 THR A N 1
ATOM 2238 C CA . THR A 1 296 ? 109.517 58.339 114.067 1.00 12.97 305 THR A CA 1
ATOM 2239 C C . THR A 1 296 ? 109.922 59.800 114.253 1.00 11.84 305 THR A C 1
ATOM 2240 O O . THR A 1 296 ? 109.462 60.438 115.200 1.00 12.60 305 THR A O 1
ATOM 2244 N N . TYR A 1 297 ? 110.750 60.333 113.345 1.00 12.85 306 TYR A N 1
ATOM 2245 C CA . TYR A 1 297 ? 111.171 61.718 113.542 1.00 11.09 306 TYR A CA 1
ATOM 2246 C C . TYR A 1 297 ? 111.506 62.442 112.242 1.00 13.31 306 TYR A C 1
ATOM 2247 O O . TYR A 1 297 ? 111.858 61.840 111.217 1.00 13.35 306 TYR A O 1
ATOM 2256 N N . ASN A 1 298 ? 111.352 63.769 112.314 1.00 13.36 307 ASN A N 1
ATOM 2257 C CA . ASN A 1 298 ? 111.677 64.653 111.196 1.00 15.98 307 ASN A CA 1
ATOM 2258 C C . ASN A 1 298 ? 111.120 64.128 109.870 1.00 15.20 307 ASN A C 1
ATOM 2259 O O . ASN A 1 298 ? 111.797 64.105 108.833 1.00 14.26 307 ASN A O 1
ATOM 2264 N N . ASN A 1 299 ? 109.835 63.760 109.874 1.00 12.93 308 ASN A N 1
ATOM 2265 C CA . ASN A 1 299 ? 109.133 63.506 108.619 1.00 13.39 308 ASN A CA 1
ATOM 2266 C C . ASN A 1 299 ? 108.321 64.753 108.250 1.00 15.44 308 ASN A C 1
ATOM 2267 O O . ASN A 1 299 ? 107.598 65.320 109.080 1.00 14.28 308 ASN A O 1
ATOM 2272 N N . ARG A 1 300 ? 108.472 65.193 107.003 1.00 13.68 309 ARG A N 1
ATOM 2273 C CA . ARG A 1 300 ? 108.105 66.572 106.663 1.00 12.47 309 ARG A CA 1
ATOM 2274 C C . ARG A 1 300 ? 106.626 66.858 106.910 1.00 15.74 309 ARG A C 1
ATOM 2275 O O . ARG A 1 300 ? 106.280 67.900 107.491 1.00 15.35 309 ARG A O 1
ATOM 2283 N N . GLU A 1 301 ? 105.733 65.949 106.498 1.00 14.53 310 GLU A N 1
ATOM 2284 C CA . GLU A 1 301 ? 104.300 66.230 106.578 1.00 15.59 310 GLU A CA 1
ATOM 2285 C C . GLU A 1 301 ? 103.596 65.457 107.690 1.00 19.54 310 GLU A C 1
ATOM 2286 O O . GLU A 1 301 ? 102.386 65.221 107.604 1.00 15.93 310 GLU A O 1
ATOM 2292 N N . ASN A 1 302 ? 104.345 65.095 108.734 1.00 14.77 311 ASN A N 1
ATOM 2293 C CA . ASN A 1 302 ? 103.913 64.593 110.047 1.00 14.17 311 ASN A CA 1
ATOM 2294 C C . ASN A 1 302 ? 104.463 63.195 110.254 1.00 12.73 311 ASN A C 1
ATOM 2295 O O . ASN A 1 302 ? 104.565 62.394 109.305 1.00 13.54 311 ASN A O 1
ATOM 2300 N N . ASN A 1 303 ? 104.820 62.893 111.502 1.00 12.71 312 ASN A N 1
ATOM 2301 C CA . ASN A 1 303 ? 105.507 61.626 111.765 1.00 12.79 312 ASN A CA 1
ATOM 2302 C C . ASN A 1 303 ? 104.554 60.430 111.691 1.00 14.64 312 ASN A C 1
ATOM 2303 O O . ASN A 1 303 ? 104.871 59.411 111.054 1.00 14.28 312 ASN A O 1
ATOM 2308 N N . ILE A 1 304 ? 103.418 60.501 112.396 1.00 12.65 313 ILE A N 1
ATOM 2309 C CA . ILE A 1 304 ? 102.427 59.427 112.389 1.00 12.58 313 ILE A CA 1
ATOM 2310 C C . ILE A 1 304 ? 101.113 60.095 111.984 1.00 13.08 313 ILE A C 1
ATOM 2311 O O . ILE A 1 304 ? 100.683 61.064 112.629 1.00 14.19 313 ILE A O 1
ATOM 2316 N N . TRP A 1 305 ? 100.520 59.624 110.893 1.00 13.61 314 TRP A N 1
ATOM 2317 C CA . TRP A 1 305 ? 99.406 60.295 110.220 1.00 12.34 314 TRP A CA 1
ATOM 2318 C C . TRP A 1 305 ? 98.274 59.299 110.046 1.00 15.81 314 TRP A C 1
ATOM 2319 O O . TRP A 1 305 ? 98.487 58.230 109.458 1.00 15.77 314 TRP A O 1
ATOM 2330 N N . LEU A 1 306 ? 97.084 59.637 110.585 1.00 14.60 315 LEU A N 1
ATOM 2331 C CA . LEU A 1 306 ? 95.876 58.831 110.428 1.00 14.79 315 LEU A CA 1
ATOM 2332 C C . LEU A 1 306 ? 94.814 59.679 109.740 1.00 18.69 315 LEU A C 1
ATOM 2333 O O . LEU A 1 306 ? 94.407 60.707 110.282 1.00 20.75 315 LEU A O 1
ATOM 2338 N N . ALA A 1 307 ? 94.338 59.255 108.575 1.00 14.52 316 ALA A N 1
ATOM 2339 C CA . ALA A 1 307 ? 93.375 60.095 107.854 1.00 15.84 316 ALA A CA 1
ATOM 2340 C C . ALA A 1 307 ? 92.157 59.252 107.477 1.00 15.51 316 ALA A C 1
ATOM 2341 O O . ALA A 1 307 ? 92.159 58.534 106.475 1.00 16.51 316 ALA A O 1
ATOM 2343 N N . GLY A 1 308 ? 91.093 59.373 108.252 1.00 14.31 317 GLY A N 1
ATOM 2344 C CA . GLY A 1 308 ? 89.868 58.663 107.908 1.00 14.94 317 GLY A CA 1
ATOM 2345 C C . GLY A 1 308 ? 89.898 57.176 108.181 1.00 16.10 317 GLY A C 1
ATOM 2346 O O . GLY A 1 308 ? 89.077 56.436 107.623 1.00 18.01 317 GLY A O 1
ATOM 2347 N N . VAL A 1 309 ? 90.817 56.708 109.028 1.00 14.04 318 VAL A N 1
ATOM 2348 C CA . VAL A 1 309 ? 90.969 55.274 109.297 1.00 12.56 318 VAL A CA 1
ATOM 2349 C C . VAL A 1 309 ? 90.194 54.900 110.552 1.00 13.14 318 VAL A C 1
ATOM 2350 O O . VAL A 1 309 ? 89.798 55.752 111.352 1.00 15.59 318 VAL A O 1
ATOM 2354 N N . SER A 1 310 ? 89.967 53.592 110.740 1.00 13.51 319 SER A N 1
ATOM 2355 C CA . SER A 1 310 ? 89.177 53.153 111.890 1.00 14.48 319 SER A CA 1
ATOM 2356 C C . SER A 1 310 ? 89.856 52.011 112.645 1.00 13.87 319 SER A C 1
ATOM 2357 O O . SER A 1 310 ? 90.524 51.159 112.065 1.00 14.47 319 SER A O 1
ATOM 2360 N N . ASN A 1 311 ? 89.631 51.999 113.962 1.00 13.75 320 ASN A N 1
ATOM 2361 C CA . ASN A 1 311 ? 90.007 50.880 114.831 1.00 12.86 320 ASN A CA 1
ATOM 2362 C C . ASN A 1 311 ? 91.512 50.656 114.886 1.00 11.31 320 ASN A C 1
ATOM 2363 O O . ASN A 1 311 ? 91.951 49.561 115.250 1.00 13.28 320 ASN A O 1
ATOM 2368 N N . CYS A 1 312 ? 92.308 51.656 114.502 1.00 12.24 321 CYS A N 1
ATOM 2369 C CA . CYS A 1 312 ? 93.759 51.542 114.537 1.00 11.60 321 CYS A CA 1
ATOM 2370 C C . CYS A 1 312 ? 94.282 51.995 115.891 1.00 14.61 321 CYS A C 1
ATOM 2371 O O . CYS A 1 312 ? 93.615 52.730 116.630 1.00 14.69 321 CYS A O 1
ATOM 2374 N N . SER A 1 313 ? 95.489 51.552 116.224 1.00 13.40 322 SER A N 1
ATOM 2375 C CA . SER A 1 313 ? 96.085 51.937 117.499 1.00 14.99 322 SER A CA 1
ATOM 2376 C C . SER A 1 313 ? 97.473 52.529 117.277 1.00 14.62 322 SER A C 1
ATOM 2377 O O . SER A 1 313 ? 98.200 52.150 116.351 1.00 12.55 322 SER A O 1
ATOM 2380 N N . VAL A 1 314 ? 97.814 53.490 118.130 1.00 13.50 323 VAL A N 1
ATOM 2381 C CA . VAL A 1 314 ? 99.133 54.145 118.119 1.00 11.71 323 VAL A CA 1
ATOM 2382 C C . VAL A 1 314 ? 99.580 54.118 119.574 1.00 11.17 323 VAL A C 1
ATOM 2383 O O . VAL A 1 314 ? 99.097 54.924 120.376 1.00 12.02 323 VAL A O 1
ATOM 2387 N N . VAL A 1 315 ? 100.455 53.174 119.944 1.00 12.33 324 VAL A N 1
ATOM 2388 C CA . VAL A 1 315 ? 100.759 52.954 121.365 1.00 11.78 324 VAL A CA 1
ATOM 2389 C C . VAL A 1 315 ? 102.268 52.861 121.552 1.00 13.27 324 VAL A C 1
ATOM 2390 O O . VAL A 1 315 ? 102.940 52.060 120.888 1.00 14.06 324 VAL A O 1
ATOM 2394 N N . GLY A 1 316 ? 102.789 53.640 122.491 1.00 12.27 325 GLY A N 1
ATOM 2395 C CA . GLY A 1 316 ? 104.165 53.424 122.892 1.00 11.94 325 GLY A CA 1
ATOM 2396 C C . GLY A 1 316 ? 105.230 53.846 121.892 1.00 13.70 325 GLY A C 1
ATOM 2397 O O . GLY A 1 316 ? 106.378 53.364 121.977 1.00 12.02 325 GLY A O 1
ATOM 2398 N N . ASN A 1 317 ? 104.907 54.762 120.984 1.00 11.58 326 ASN A N 1
ATOM 2399 C CA . ASN A 1 317 ? 105.861 55.298 120.009 1.00 12.37 326 ASN A CA 1
ATOM 2400 C C . ASN A 1 317 ? 106.509 56.546 120.549 1.00 11.47 326 ASN A C 1
ATOM 2401 O O . ASN A 1 317 ? 105.928 57.248 121.375 1.00 12.37 326 ASN A O 1
ATOM 2406 N N . THR A 1 318 ? 107.729 56.812 120.087 1.00 9.53 327 THR A N 1
ATOM 2407 C CA . THR A 1 318 ? 108.385 58.080 120.374 1.00 10.13 327 THR A CA 1
ATOM 2408 C C . THR A 1 318 ? 108.459 58.846 119.068 1.00 11.38 327 THR A C 1
ATOM 2409 O O . THR A 1 318 ? 109.095 58.376 118.122 1.00 12.48 327 THR A O 1
ATOM 2413 N N . SER A 1 319 ? 107.802 60.007 119.023 1.00 10.90 328 SER A N 1
ATOM 2414 C CA . SER A 1 319 ? 107.603 60.763 117.773 1.00 11.97 328 SER A CA 1
ATOM 2415 C C . SER A 1 319 ? 108.126 62.162 118.046 1.00 12.53 328 SER A C 1
ATOM 2416 O O . SER A 1 319 ? 107.719 62.767 119.040 1.00 12.41 328 SER A O 1
ATOM 2419 N N . TRP A 1 320 ? 109.065 62.644 117.232 1.00 13.02 329 TRP A N 1
ATOM 2420 C CA . TRP A 1 320 ? 109.768 63.843 117.651 1.00 12.82 329 TRP A CA 1
ATOM 2421 C C . TRP A 1 320 ? 110.305 64.610 116.448 1.00 14.43 329 TRP A C 1
ATOM 2422 O O . TRP A 1 320 ? 110.291 64.125 115.314 1.00 12.56 329 TRP A O 1
ATOM 2433 N N . PHE A 1 321 ? 110.751 65.844 116.724 1.00 12.00 330 PHE A N 1
ATOM 2434 C CA . PHE A 1 321 ? 111.388 66.712 115.739 1.00 12.51 330 PHE A CA 1
ATOM 2435 C C . PHE A 1 321 ? 112.578 67.407 116.393 1.00 14.33 330 PHE A C 1
ATOM 2436 O O . PHE A 1 321 ? 112.609 67.613 117.618 1.00 15.01 330 PHE A O 1
ATOM 2444 N N . ASP A 1 322 ? 113.545 67.802 115.562 1.00 15.42 331 ASP A N 1
ATOM 2445 C CA . ASP A 1 322 ? 114.579 68.706 116.060 1.00 16.20 331 ASP A CA 1
ATOM 2446 C C . ASP A 1 322 ? 114.879 69.741 114.972 1.00 15.46 331 ASP A C 1
ATOM 2447 O O . ASP A 1 322 ? 114.205 69.811 113.931 1.00 15.12 331 ASP A O 1
ATOM 2452 N N . THR A 1 323 ? 115.919 70.547 115.213 1.00 18.57 332 THR A N 1
ATOM 2453 C CA . THR A 1 323 ? 116.135 71.617 114.242 1.00 20.25 332 THR A CA 1
ATOM 2454 C C . THR A 1 323 ? 116.748 71.135 112.943 1.00 23.44 332 THR A C 1
ATOM 2455 O O . THR A 1 323 ? 116.835 71.924 111.992 1.00 25.18 332 THR A O 1
ATOM 2459 N N . ASN A 1 324 ? 117.131 69.862 112.829 1.00 19.44 333 ASN A N 1
ATOM 2460 C CA . ASN A 1 324 ? 117.519 69.390 111.504 1.00 17.53 333 ASN A CA 1
ATOM 2461 C C . ASN A 1 324 ? 116.348 69.386 110.524 1.00 17.78 333 ASN A C 1
ATOM 2462 O O . ASN A 1 324 ? 116.571 69.367 109.312 1.00 21.39 333 ASN A O 1
ATOM 2467 N N . TYR A 1 325 ? 115.103 69.393 111.027 1.00 17.07 334 TYR A N 1
ATOM 2468 C CA . TYR A 1 325 ? 113.942 69.518 110.152 1.00 16.54 334 TYR A CA 1
ATOM 2469 C C . TYR A 1 325 ? 114.081 70.750 109.279 1.00 15.10 334 TYR A C 1
ATOM 2470 O O . TYR A 1 325 ? 113.802 70.716 108.078 1.00 16.57 334 TYR A O 1
ATOM 2479 N N . ASP A 1 326 ? 114.476 71.854 109.894 1.00 18.08 335 ASP A N 1
ATOM 2480 C CA . ASP A 1 326 ? 114.562 73.116 109.157 1.00 20.77 335 ASP A CA 1
ATOM 2481 C C . ASP A 1 326 ? 115.663 73.090 108.118 1.00 21.99 335 ASP A C 1
ATOM 2482 O O . ASP A 1 326 ? 115.618 73.877 107.152 1.00 22.54 335 ASP A O 1
ATOM 2487 N N . VAL A 1 327 ? 116.630 72.193 108.279 1.00 18.32 336 VAL A N 1
ATOM 2488 C CA . VAL A 1 327 ? 117.708 72.069 107.302 1.00 19.04 336 VAL A CA 1
ATOM 2489 C C . VAL A 1 327 ? 117.290 71.175 106.135 1.00 21.53 336 VAL A C 1
ATOM 2490 O O . VAL A 1 327 ? 117.334 71.585 104.972 1.00 21.23 336 VAL A O 1
ATOM 2494 N N . ILE A 1 328 ? 116.887 69.925 106.410 1.00 17.42 337 ILE A N 1
ATOM 2495 C CA . ILE A 1 328 ? 116.655 69.021 105.293 1.00 17.23 337 ILE A CA 1
ATOM 2496 C C . ILE A 1 328 ? 115.435 69.418 104.488 1.00 17.16 337 ILE A C 1
ATOM 2497 O O . ILE A 1 328 ? 115.354 69.098 103.293 1.00 22.32 337 ILE A O 1
ATOM 2502 N N . PHE A 1 329 ? 114.464 70.111 105.110 1.00 17.38 338 PHE A N 1
ATOM 2503 C CA . PHE A 1 329 ? 113.243 70.530 104.439 1.00 14.02 338 PHE A CA 1
ATOM 2504 C C . PHE A 1 329 ? 113.233 72.029 104.159 1.00 17.63 338 PHE A C 1
ATOM 2505 O O . PHE A 1 329 ? 112.165 72.587 103.890 1.00 17.35 338 PHE A O 1
ATOM 2513 N N . ALA A 1 330 ? 114.400 72.667 104.217 1.00 20.05 339 ALA A N 1
ATOM 2514 C CA . ALA A 1 330 ? 114.508 74.097 103.909 1.00 21.33 339 ALA A CA 1
ATOM 2515 C C . ALA A 1 330 ? 113.812 74.414 102.594 1.00 21.96 339 ALA A C 1
ATOM 2516 O O . ALA A 1 330 ? 114.033 73.741 101.574 1.00 21.37 339 ALA A O 1
ATOM 2518 N N . GLY A 1 331 ? 112.969 75.453 102.624 1.00 21.60 340 GLY A N 1
ATOM 2519 C CA . GLY A 1 331 ? 112.201 75.871 101.467 1.00 20.97 340 GLY A CA 1
ATOM 2520 C C . GLY A 1 331 ? 110.871 75.172 101.282 1.00 24.03 340 GLY A C 1
ATOM 2521 O O . GLY A 1 331 ? 110.043 75.643 100.494 1.00 19.40 340 GLY A O 1
ATOM 2522 N N . TYR A 1 332 ? 110.633 74.051 101.976 1.00 17.07 341 TYR A N 1
ATOM 2523 C CA . TYR A 1 332 ? 109.444 73.223 101.741 1.00 16.74 341 TYR A CA 1
ATOM 2524 C C . TYR A 1 332 ? 108.848 72.797 103.077 1.00 21.30 341 TYR A C 1
ATOM 2525 O O . TYR A 1 332 ? 108.684 71.600 103.353 1.00 18.48 341 TYR A O 1
ATOM 2534 N N . PRO A 1 333 ? 108.479 73.755 103.920 1.00 19.75 342 PRO A N 1
ATOM 2535 C CA . PRO A 1 333 ? 107.932 73.394 105.239 1.00 18.70 342 PRO A CA 1
ATOM 2536 C C . PRO A 1 333 ? 106.655 72.563 105.121 1.00 18.50 342 PRO A C 1
ATOM 2537 O O . PRO A 1 333 ? 105.844 72.733 104.202 1.00 17.19 342 PRO A O 1
ATOM 2541 N N . GLY A 1 334 ? 106.473 71.646 106.078 1.00 17.46 343 GLY A N 1
ATOM 2542 C CA . GLY A 1 334 ? 105.273 70.831 106.133 1.00 15.55 343 GLY A CA 1
ATOM 2543 C C . GLY A 1 334 ? 104.600 70.914 107.490 1.00 17.11 343 GLY A C 1
ATOM 2544 O O . GLY A 1 334 ? 104.932 71.789 108.305 1.00 15.20 343 GLY A O 1
ATOM 2545 N N . GLY A 1 335 ? 103.655 69.996 107.718 1.00 15.57 344 GLY A N 1
ATOM 2546 C CA . GLY A 1 335 ? 102.798 70.045 108.908 1.00 16.44 344 GLY A CA 1
ATOM 2547 C C . GLY A 1 335 ? 103.538 70.019 110.228 1.00 18.19 344 GLY A C 1
ATOM 2548 O O . GLY A 1 335 ? 103.117 70.678 111.190 1.00 17.37 344 GLY A O 1
ATOM 2549 N N . HIS A 1 336 ? 104.592 69.200 110.325 1.00 13.59 345 HIS A N 1
ATOM 2550 C CA . HIS A 1 336 ? 105.428 69.139 111.540 1.00 13.33 345 HIS A CA 1
ATOM 2551 C C . HIS A 1 336 ? 104.565 68.827 112.772 1.00 13.12 345 HIS A C 1
ATOM 2552 O O . HIS A 1 336 ? 104.652 69.493 113.809 1.00 16.01 345 HIS A O 1
ATOM 2559 N N . ILE A 1 337 ? 103.729 67.775 112.669 1.00 13.26 346 ILE A N 1
ATOM 2560 C CA . ILE A 1 337 ? 102.944 67.288 113.816 1.00 14.45 346 ILE A CA 1
ATOM 2561 C C . ILE A 1 337 ? 103.431 65.88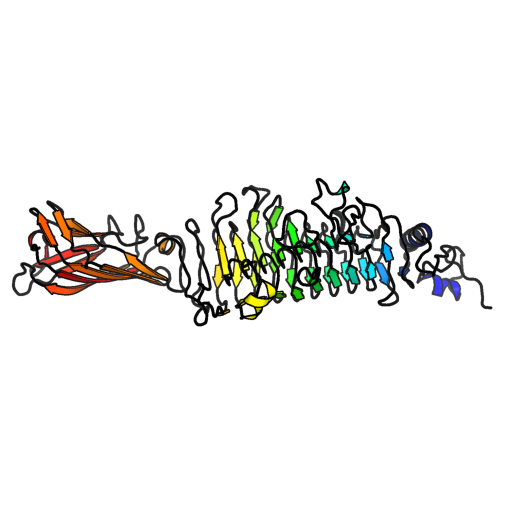6 114.181 1.00 13.86 346 ILE A C 1
ATOM 2562 O O . ILE A 1 337 ? 103.618 65.042 113.305 1.00 13.90 346 ILE A O 1
ATOM 2567 N N . CYS A 1 338 ? 103.568 65.618 115.486 1.00 12.54 347 CYS A N 1
ATOM 2568 C CA . CYS A 1 338 ? 104.059 64.300 115.900 1.00 10.51 347 CYS A CA 1
ATOM 2569 C C . CYS A 1 338 ? 103.055 63.200 115.581 1.00 14.38 347 CYS A C 1
ATOM 2570 O O . CYS A 1 338 ? 103.439 62.163 115.043 1.00 13.41 347 CYS A O 1
ATOM 2573 N N . ILE A 1 339 ? 101.804 63.357 116.017 1.00 11.94 348 ILE A N 1
ATOM 2574 C CA . ILE A 1 339 ? 100.739 62.375 115.789 1.00 12.14 348 ILE A CA 1
ATOM 2575 C C . ILE A 1 339 ? 99.503 63.142 115.349 1.00 13.55 348 ILE A C 1
ATOM 2576 O O . ILE A 1 339 ? 98.948 63.915 116.135 1.00 14.19 348 ILE A O 1
ATOM 2581 N N . SER A 1 340 ? 99.082 62.961 114.099 1.00 14.59 349 SER A N 1
ATOM 2582 C CA . SER A 1 340 ? 97.947 63.752 113.616 1.00 13.07 349 SER A CA 1
ATOM 2583 C C . SER A 1 340 ? 96.815 62.845 113.156 1.00 15.69 349 SER A C 1
ATOM 2584 O O . SER A 1 340 ? 97.028 61.824 112.484 1.00 16.99 349 SER A O 1
ATOM 2587 N N . LEU A 1 341 ? 95.602 63.207 113.562 1.00 14.58 350 LEU A N 1
ATOM 2588 C CA . LEU A 1 341 ? 94.396 62.599 113.040 1.00 15.52 350 LEU A CA 1
ATOM 2589 C C . LEU A 1 341 ? 93.730 63.611 112.111 1.00 14.56 350 LEU A C 1
ATOM 2590 O O . LEU A 1 341 ? 93.676 64.816 112.418 1.00 15.57 350 LEU A O 1
ATOM 2595 N N . ALA A 1 342 ? 93.223 63.105 110.987 1.00 16.99 351 ALA A N 1
ATOM 2596 C CA . ALA A 1 342 ? 92.585 63.953 109.979 1.00 19.42 351 ALA A CA 1
ATOM 2597 C C . ALA A 1 342 ? 91.381 63.222 109.402 1.00 18.74 351 ALA A C 1
ATOM 2598 O O . ALA A 1 342 ? 91.186 62.023 109.603 1.00 16.44 351 ALA A O 1
ATOM 2600 N N . SER A 1 343 ? 90.560 63.956 108.665 1.00 19.93 352 SER A N 1
ATOM 2601 C CA . SER A 1 343 ? 89.552 63.300 107.844 1.00 19.53 352 SER A CA 1
ATOM 2602 C C . SER A 1 343 ? 90.199 62.606 106.654 1.00 17.92 352 SER A C 1
ATOM 2603 O O . SER A 1 343 ? 91.287 62.962 106.213 1.00 20.00 352 SER A O 1
ATOM 2606 N N . GLY A 1 344 ? 89.518 61.596 106.134 1.00 17.09 353 GLY A N 1
ATOM 2607 C CA . GLY A 1 344 ? 89.887 61.063 104.829 1.00 17.94 353 GLY A CA 1
ATOM 2608 C C . GLY A 1 344 ? 89.757 62.142 103.765 1.00 22.97 353 GLY A C 1
ATOM 2609 O O . GLY A 1 344 ? 89.207 63.217 103.991 1.00 19.45 353 GLY A O 1
ATOM 2610 N N . ALA A 1 345 ? 90.323 61.848 102.593 1.00 19.94 354 ALA A N 1
ATOM 2611 C CA . ALA A 1 345 ? 90.312 62.811 101.490 1.00 21.67 354 ALA A CA 1
ATOM 2612 C C . ALA A 1 345 ? 88.897 63.222 101.114 1.00 27.05 354 ALA A C 1
ATOM 2613 O O . ALA A 1 345 ? 88.690 64.327 100.599 1.00 29.18 354 ALA A O 1
ATOM 2615 N N . ASN A 1 346 ? 87.924 62.348 101.317 1.00 22.84 355 ASN A N 1
ATOM 2616 C CA . ASN A 1 346 ? 86.541 62.651 100.989 1.00 22.13 355 ASN A CA 1
ATOM 2617 C C . ASN A 1 346 ? 85.718 62.876 102.249 1.00 25.86 355 ASN A C 1
ATOM 2618 O O . ASN A 1 346 ? 84.501 62.671 102.254 1.00 28.56 355 ASN A O 1
ATOM 2623 N N . GLY A 1 347 ? 86.385 63.280 103.330 1.00 21.80 356 GLY A N 1
ATOM 2624 C CA . GLY A 1 347 ? 85.700 63.685 104.546 1.00 21.18 356 GLY A CA 1
ATOM 2625 C C . GLY A 1 347 ? 85.399 62.593 105.545 1.00 21.95 356 GLY A C 1
ATOM 2626 O O . GLY A 1 347 ? 84.717 62.875 106.530 1.00 22.56 356 GLY A O 1
ATOM 2627 N N . GLU A 1 348 ? 85.876 61.364 105.328 1.00 19.37 357 GLU A N 1
ATOM 2628 C CA . GLU A 1 348 ? 85.564 60.251 106.227 1.00 19.57 357 GLU A CA 1
ATOM 2629 C C . GLU A 1 348 ? 86.157 60.492 107.609 1.00 18.39 357 GLU A C 1
ATOM 2630 O O . GLU A 1 348 ? 87.279 60.982 107.729 1.00 19.98 357 GLU A O 1
ATOM 2636 N N . ALA A 1 349 ? 85.412 60.108 108.645 1.00 17.81 358 ALA A N 1
ATOM 2637 C CA . ALA A 1 349 ? 85.852 60.322 110.020 1.00 17.95 358 ALA A CA 1
ATOM 2638 C C . ALA A 1 349 ? 86.859 59.253 110.460 1.00 16.87 358 ALA A C 1
ATOM 2639 O O . ALA A 1 349 ? 86.745 58.090 110.083 1.00 18.24 358 ALA A O 1
ATOM 2641 N N . CYS A 1 350 ? 87.829 59.664 111.293 1.00 18.57 359 CYS A N 1
ATOM 2642 C CA . CYS A 1 350 ? 88.591 58.705 112.113 1.00 15.84 359 CYS A CA 1
ATOM 2643 C C . CYS A 1 350 ? 87.683 58.145 113.202 1.00 15.73 359 CYS A C 1
ATOM 2644 O O . CYS A 1 350 ? 87.199 58.922 114.036 1.00 15.72 359 CYS A O 1
ATOM 2647 N N . VAL A 1 351 ? 87.466 56.826 113.221 1.00 15.11 360 VAL A N 1
ATOM 2648 C CA . VAL A 1 351 ? 86.549 56.187 114.165 1.00 16.98 360 VAL A CA 1
ATOM 2649 C C . VAL A 1 351 ? 87.285 55.137 114.995 1.00 14.75 360 VAL A C 1
ATOM 2650 O O . VAL A 1 351 ? 87.899 54.225 114.437 1.00 15.08 360 VAL A O 1
ATOM 2654 N N . GLY A 1 352 ? 87.152 55.216 116.323 1.00 12.80 361 GLY A N 1
ATOM 2655 C CA . GLY A 1 352 ? 87.504 54.046 117.112 1.00 11.25 361 GLY A CA 1
ATOM 2656 C C . GLY A 1 352 ? 88.993 53.799 117.233 1.00 13.16 361 GLY A C 1
ATOM 2657 O O . GLY A 1 352 ? 89.388 52.676 117.561 1.00 13.13 361 GLY A O 1
ATOM 2658 N N . ASN A 1 353 ? 89.824 54.820 117.016 1.00 13.02 362 ASN A N 1
ATOM 2659 C CA . ASN A 1 353 ? 91.271 54.625 117.140 1.00 11.77 362 ASN A CA 1
ATOM 2660 C C . ASN A 1 353 ? 91.724 54.861 118.588 1.00 14.69 362 ASN A C 1
ATOM 2661 O O . ASN A 1 353 ? 91.033 55.487 119.396 1.00 14.06 362 ASN A O 1
ATOM 2666 N N . THR A 1 354 ? 92.913 54.352 118.894 1.00 12.31 363 THR A N 1
ATOM 2667 C CA . THR A 1 354 ? 93.409 54.294 120.272 1.00 11.24 363 THR A CA 1
ATOM 2668 C C . THR A 1 354 ? 94.813 54.861 120.271 1.00 12.10 363 THR A C 1
ATOM 2669 O O . THR A 1 354 ? 95.691 54.274 119.646 1.00 13.48 363 THR A O 1
ATOM 2673 N N . ILE A 1 355 ? 95.034 55.967 120.987 1.00 11.80 364 ILE A N 1
ATOM 2674 C CA . ILE A 1 355 ? 96.328 56.655 121.005 1.00 10.69 364 ILE A CA 1
ATOM 2675 C C . ILE A 1 355 ? 96.791 56.686 122.463 1.00 14.00 364 ILE A C 1
ATOM 2676 O O . ILE A 1 355 ? 96.228 57.433 123.261 1.00 14.30 364 ILE A O 1
ATOM 2681 N N . ASP A 1 356 ? 97.798 55.887 122.831 1.00 10.92 365 ASP A N 1
ATOM 2682 C CA . ASP A 1 356 ? 98.186 55.878 124.242 1.00 10.69 365 ASP A CA 1
ATOM 2683 C C . ASP A 1 356 ? 99.687 55.710 124.387 1.00 12.14 365 ASP A C 1
ATOM 2684 O O . ASP A 1 356 ? 100.336 55.080 123.560 1.00 12.44 365 ASP A O 1
ATOM 2689 N N . SER A 1 357 ? 100.204 56.209 125.501 1.00 12.46 366 SER A N 1
ATOM 2690 C CA . SER A 1 357 ? 101.559 55.891 125.948 1.00 11.42 366 SER A CA 1
ATOM 2691 C C . SER A 1 357 ? 102.614 56.337 124.950 1.00 12.61 366 SER A C 1
ATOM 2692 O O . SER A 1 357 ? 103.715 55.786 124.955 1.00 13.39 366 SER A O 1
ATOM 2695 N N . ASN A 1 358 ? 102.317 57.340 124.115 1.00 12.02 367 ASN A N 1
ATOM 2696 C CA . ASN A 1 358 ? 103.340 57.848 123.187 1.00 10.44 367 ASN A CA 1
ATOM 2697 C C . ASN A 1 358 ? 104.092 59.014 123.802 1.00 12.72 367 ASN A C 1
ATOM 2698 O O . ASN A 1 358 ? 103.547 59.737 124.616 1.00 14.94 367 ASN A O 1
ATOM 2703 N N . THR A 1 359 ? 105.353 59.201 123.395 1.00 11.15 368 THR A N 1
ATOM 2704 C CA . THR A 1 359 ? 106.142 60.333 123.860 1.00 10.15 368 THR A CA 1
ATOM 2705 C C . THR A 1 359 ? 106.352 61.243 122.669 1.00 11.99 368 THR A C 1
ATOM 2706 O O . THR A 1 359 ? 106.955 60.811 121.685 1.00 12.21 368 THR A O 1
ATOM 2710 N N . CYS A 1 360 ? 105.821 62.475 122.740 1.00 12.19 369 CYS A N 1
ATOM 2711 C CA . CYS A 1 360 ? 105.881 63.438 121.630 1.00 12.13 369 CYS A CA 1
ATOM 2712 C C . CYS A 1 360 ? 106.795 64.581 122.026 1.00 12.29 369 CYS A C 1
ATOM 2713 O O . CYS A 1 360 ? 106.626 65.158 123.102 1.00 14.07 369 CYS A O 1
ATOM 2716 N N . ILE A 1 361 ? 107.770 64.895 121.166 1.00 13.32 370 ILE A N 1
ATOM 2717 C CA . ILE A 1 361 ? 108.727 65.969 121.436 1.00 12.75 370 ILE A CA 1
ATOM 2718 C C . ILE A 1 361 ? 108.711 66.921 120.243 1.00 13.47 370 ILE A C 1
ATOM 2719 O O . ILE A 1 361 ? 109.008 66.509 119.118 1.00 14.45 370 ILE A O 1
ATOM 2724 N N . ASP A 1 362 ? 108.324 68.177 120.473 1.00 15.39 371 ASP A N 1
ATOM 2725 C CA . ASP A 1 362 ? 108.218 69.154 119.385 1.00 12.41 371 ASP A CA 1
ATOM 2726 C C . ASP A 1 362 ? 108.694 70.484 119.949 1.00 13.99 371 ASP A C 1
ATOM 2727 O O . ASP A 1 362 ? 107.961 71.140 120.706 1.00 15.74 371 ASP A O 1
ATOM 2732 N N . PRO A 1 363 ? 109.927 70.882 119.643 1.00 15.65 372 PRO A N 1
ATOM 2733 C CA . PRO A 1 363 ? 110.479 72.123 120.222 1.00 15.77 372 PRO A CA 1
ATOM 2734 C C . PRO A 1 363 ? 109.823 73.377 119.681 1.00 17.73 372 PRO A C 1
ATOM 2735 O O . PRO A 1 363 ? 110.056 74.461 120.247 1.00 19.28 372 PRO A O 1
ATOM 2739 N N . ARG A 1 364 ? 109.039 73.268 118.605 1.00 14.35 373 ARG A N 1
ATOM 2740 C CA . ARG A 1 364 ? 108.232 74.407 118.172 1.00 15.25 373 ARG A CA 1
ATOM 2741 C C . ARG A 1 364 ? 107.007 74.589 119.029 1.00 18.62 373 ARG A C 1
ATOM 2742 O O . ARG A 1 364 ? 106.340 75.624 118.901 1.00 16.57 373 ARG A O 1
ATOM 2750 N N . GLY A 1 365 ? 106.689 73.615 119.882 1.00 12.55 374 GLY A N 1
ATOM 2751 C CA . GLY A 1 365 ? 105.465 73.690 120.638 1.00 17.88 374 GLY A CA 1
ATOM 2752 C C . GLY A 1 365 ? 104.215 73.414 119.837 1.00 16.63 374 GLY A C 1
ATOM 2753 O O . GLY A 1 365 ? 103.130 73.706 120.328 1.00 16.51 374 GLY A O 1
ATOM 2754 N N . ASN A 1 366 ? 104.340 72.922 118.597 1.00 16.01 375 ASN A N 1
ATOM 2755 C CA . ASN A 1 366 ? 103.169 72.411 117.890 1.00 16.64 375 ASN A CA 1
ATOM 2756 C C . ASN A 1 366 ? 102.500 71.330 118.728 1.00 16.48 375 ASN A C 1
ATOM 2757 O O . ASN A 1 366 ? 103.172 70.562 119.423 1.00 17.01 375 ASN A O 1
ATOM 2762 N N . ALA A 1 367 ? 101.166 71.284 118.669 1.00 16.17 376 ALA A N 1
ATOM 2763 C CA . ALA A 1 367 ? 100.439 70.229 119.373 1.00 15.12 376 ALA A CA 1
ATOM 2764 C C . ALA A 1 367 ? 101.037 68.864 119.058 1.00 13.62 376 ALA A C 1
ATOM 2765 O O . ALA A 1 367 ? 101.258 68.533 117.896 1.00 14.97 376 ALA A O 1
ATOM 2767 N N . GLY A 1 368 ? 101.269 68.044 120.098 1.00 13.70 377 GLY A N 1
ATOM 2768 C CA . GLY A 1 368 ? 101.834 66.720 119.851 1.00 13.48 377 GLY A CA 1
ATOM 2769 C C . GLY A 1 368 ? 100.840 65.755 119.223 1.00 14.49 377 GLY A C 1
ATOM 2770 O O . GLY A 1 368 ? 101.219 64.820 118.491 1.00 13.92 377 GLY A O 1
ATOM 2771 N N . ILE A 1 369 ? 99.565 65.963 119.491 1.00 12.85 378 ILE A N 1
ATOM 2772 C CA . ILE A 1 369 ? 98.486 65.187 118.901 1.00 13.55 378 ILE A CA 1
ATOM 2773 C C . ILE A 1 369 ? 97.435 66.192 118.451 1.00 16.33 378 ILE A C 1
ATOM 2774 O O . ILE A 1 369 ? 97.121 67.125 119.202 1.00 14.77 378 ILE A O 1
ATOM 2779 N N . THR A 1 370 ? 96.911 66.025 117.222 1.00 14.84 379 THR A N 1
ATOM 2780 C CA . THR A 1 370 ? 95.823 66.869 116.716 1.00 12.79 379 THR A CA 1
ATOM 2781 C C . THR A 1 370 ? 94.590 66.015 116.420 1.00 16.47 379 THR A C 1
ATOM 2782 O O . THR A 1 370 ? 94.708 64.881 115.917 1.00 15.63 379 THR A O 1
ATOM 2786 N N . VAL A 1 371 ? 93.407 66.541 116.736 1.00 13.83 380 VAL A N 1
ATOM 2787 C CA . VAL A 1 371 ? 92.146 65.828 116.533 1.00 16.05 380 VAL A CA 1
ATOM 2788 C C . VAL A 1 371 ? 91.226 66.703 115.693 1.00 15.23 380 VAL A C 1
ATOM 2789 O O . VAL A 1 371 ? 90.987 67.850 116.061 1.00 15.63 380 VAL A O 1
ATOM 2793 N N . PRO A 1 372 ? 90.655 66.194 114.606 1.00 14.74 381 PRO A N 1
ATOM 2794 C CA . PRO A 1 372 ? 89.801 67.013 113.734 1.00 16.70 381 PRO A CA 1
ATOM 2795 C C . PRO A 1 372 ? 88.332 66.873 114.067 1.00 17.72 381 PRO A C 1
ATOM 2796 O O . PRO A 1 372 ? 87.882 65.886 114.664 1.00 17.20 381 PRO A O 1
ATOM 2800 N N . THR A 1 373 ? 87.561 67.858 113.627 1.00 18.43 382 THR A N 1
ATOM 2801 C CA A THR A 1 373 ? 86.114 67.793 113.747 0.68 18.59 382 THR A CA 1
ATOM 2802 C CA B THR A 1 373 ? 86.123 67.777 113.792 0.32 18.58 382 THR A CA 1
ATOM 2803 C C . THR A 1 373 ? 85.606 66.545 113.059 1.00 19.64 382 THR A C 1
ATOM 2804 O O . THR A 1 373 ? 86.100 66.174 111.991 1.00 19.50 382 THR A O 1
ATOM 2811 N N . GLY A 1 374 ? 84.615 65.871 113.670 1.00 15.62 383 GLY A N 1
ATOM 2812 C CA . GLY A 1 374 ? 84.032 64.691 113.070 1.00 17.15 383 GLY A CA 1
ATOM 2813 C C . GLY A 1 374 ? 84.557 63.374 113.609 1.00 16.81 383 GLY A C 1
ATOM 2814 O O . GLY A 1 374 ? 83.894 62.340 113.457 1.00 18.19 383 GLY A O 1
ATOM 2815 N N . ALA A 1 375 ? 85.739 63.383 114.224 1.00 16.66 384 ALA A N 1
ATOM 2816 C CA . ALA A 1 375 ? 86.289 62.145 114.763 1.00 14.35 384 ALA A CA 1
ATOM 2817 C C . ALA A 1 375 ? 85.383 61.616 115.888 1.00 16.07 384 ALA A C 1
ATOM 2818 O O . ALA A 1 375 ? 84.841 62.403 116.664 1.00 15.94 384 ALA A O 1
ATOM 2820 N N . THR A 1 376 ? 85.178 60.292 115.962 1.00 17.15 385 THR A N 1
ATOM 2821 C CA . THR A 1 376 ? 84.309 59.714 116.992 1.00 16.28 385 THR A CA 1
ATOM 2822 C C . THR A 1 376 ? 84.881 58.400 117.507 1.00 15.55 385 THR A C 1
ATOM 2823 O O . THR A 1 376 ? 85.490 57.635 116.765 1.00 15.46 385 THR A O 1
ATOM 2827 N N . GLY A 1 377 ? 84.658 58.131 118.790 1.00 14.10 386 GLY A N 1
ATOM 2828 C CA . GLY A 1 377 ? 84.968 56.810 119.316 1.00 16.08 386 GLY A CA 1
ATOM 2829 C C . GLY A 1 377 ? 86.439 56.615 119.585 1.00 13.12 386 GLY A C 1
ATOM 2830 O O . GLY A 1 377 ? 86.866 55.494 119.922 1.00 13.53 386 GLY A O 1
ATOM 2831 N N . ASN A 1 378 ? 87.226 57.667 119.438 1.00 13.39 387 ASN A N 1
ATOM 2832 C CA . ASN A 1 378 ? 88.648 57.538 119.698 1.00 12.60 387 ASN A CA 1
ATOM 2833 C C . ASN A 1 378 ? 88.927 57.700 121.188 1.00 13.97 387 ASN A C 1
ATOM 2834 O O . ASN A 1 378 ? 88.184 58.355 121.919 1.00 15.98 387 ASN A O 1
ATOM 2839 N N . VAL A 1 379 ? 90.035 57.119 121.638 1.00 11.97 388 VAL A N 1
ATOM 2840 C CA . VAL A 1 379 ? 90.445 57.222 123.033 1.00 11.32 388 VAL A CA 1
ATOM 2841 C C . VAL A 1 379 ? 91.864 57.778 123.037 1.00 13.92 388 VAL A C 1
ATOM 2842 O O . VAL A 1 379 ? 92.750 57.217 122.379 1.00 14.13 388 VAL A O 1
ATOM 2846 N N . PHE A 1 380 ? 92.067 58.896 123.725 1.00 11.44 389 PHE A N 1
ATOM 2847 C CA . PHE A 1 380 ? 93.384 59.524 123.847 1.00 13.16 389 PHE A CA 1
ATOM 2848 C C . PHE A 1 380 ? 93.822 59.297 125.294 1.00 17.28 389 PHE A C 1
ATOM 2849 O O . PHE A 1 380 ? 93.328 59.957 126.214 1.00 13.80 389 PHE A O 1
ATOM 2857 N N . GLY A 1 381 ? 94.745 58.351 125.488 1.00 13.42 390 GLY A N 1
ATOM 2858 C CA . GLY A 1 381 ? 95.083 57.922 126.832 1.00 15.04 390 GLY A CA 1
ATOM 2859 C C . GLY A 1 381 ? 95.913 58.936 127.582 1.00 12.80 390 GLY A C 1
ATOM 2860 O O . GLY A 1 381 ? 96.646 59.745 127.001 1.00 13.68 390 GLY A O 1
ATOM 2861 N N . SER A 1 382 ? 95.818 58.877 128.919 1.00 12.60 391 SER A N 1
ATOM 2862 C CA . SER A 1 382 ? 96.595 59.808 129.734 1.00 14.82 391 SER A CA 1
ATOM 2863 C C . SER A 1 382 ? 98.050 59.383 129.884 1.00 17.09 391 SER A C 1
ATOM 2864 O O . SER A 1 382 ? 98.854 60.135 130.458 1.00 15.37 391 SER A O 1
ATOM 2867 N N . GLY A 1 383 ? 98.403 58.209 129.390 1.00 13.23 392 GLY A N 1
ATOM 2868 C CA . GLY A 1 383 ? 99.820 57.835 129.417 1.00 12.60 392 GLY A CA 1
ATOM 2869 C C . GLY A 1 383 ? 100.661 58.485 128.331 1.00 15.48 392 GLY A C 1
ATOM 2870 O O . GLY A 1 383 ? 101.887 58.372 128.392 1.00 13.96 392 GLY A O 1
ATOM 2871 N N . ASN A 1 384 ? 100.037 59.109 127.330 1.00 14.03 393 ASN A N 1
ATOM 2872 C CA . ASN A 1 384 ? 100.760 59.949 126.376 1.00 13.29 393 ASN A CA 1
ATOM 2873 C C . ASN A 1 384 ? 101.496 61.051 127.121 1.00 13.22 393 ASN A C 1
ATOM 2874 O O . ASN A 1 384 ? 100.984 61.610 128.092 1.00 14.54 393 ASN A O 1
ATOM 2879 N N . ASN A 1 385 ? 102.685 61.386 126.633 1.00 10.99 394 ASN A N 1
ATOM 2880 C CA . ASN A 1 385 ? 103.504 62.405 127.292 1.00 9.10 394 ASN A CA 1
ATOM 2881 C C . ASN A 1 385 ? 103.762 63.476 126.248 1.00 12.08 394 ASN A C 1
ATOM 2882 O O . ASN A 1 385 ? 104.553 63.259 125.324 1.00 12.62 394 ASN A O 1
ATOM 2887 N N . LEU A 1 386 ? 103.079 64.624 126.392 1.00 11.17 395 LEU A N 1
ATOM 2888 C CA . LEU A 1 386 ? 103.278 65.761 125.492 1.00 13.96 395 LEU A CA 1
ATOM 2889 C C . LEU A 1 386 ? 103.937 66.935 126.220 1.00 15.18 395 LEU A C 1
ATOM 2890 O O . LEU A 1 386 ? 103.889 68.075 125.743 1.00 15.54 395 LEU A O 1
ATOM 2895 N N . SER A 1 387 ? 104.587 66.669 127.360 1.00 13.73 396 SER A N 1
ATOM 2896 C CA . SER A 1 387 ? 105.129 67.779 128.144 1.00 14.17 396 SER A CA 1
ATOM 2897 C C . SER A 1 387 ? 106.205 68.512 127.378 1.00 12.66 396 SER A C 1
ATOM 2898 O O . SER A 1 387 ? 106.451 69.699 127.665 1.00 15.37 396 SER A O 1
ATOM 2901 N N . GLN A 1 388 ? 106.857 67.835 126.417 1.00 13.87 397 GLN A N 1
ATOM 2902 C CA . GLN A 1 388 ? 107.908 68.441 125.611 1.00 13.52 397 GLN A CA 1
ATOM 2903 C C . GLN A 1 388 ? 107.424 68.792 124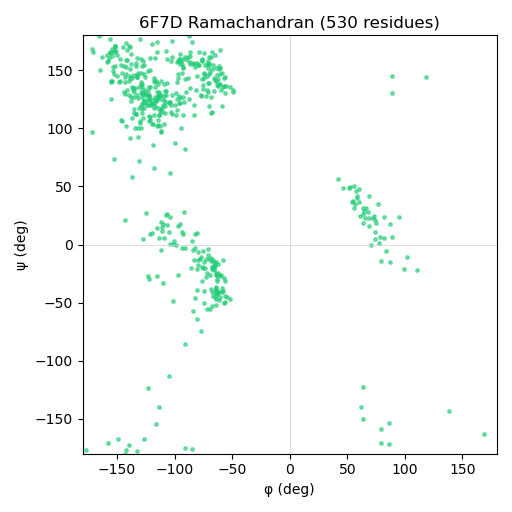.222 1.00 14.14 397 GLN A C 1
ATOM 2904 O O . GLN A 1 388 ? 108.237 68.922 123.298 1.00 15.54 397 GLN A O 1
ATOM 2910 N N . ALA A 1 389 ? 106.115 68.970 124.069 1.00 14.58 398 ALA A N 1
ATOM 2911 C CA . ALA A 1 389 ? 105.472 69.395 122.832 1.00 13.94 398 ALA A CA 1
ATOM 2912 C C . ALA A 1 389 ? 104.335 70.341 123.211 1.00 13.25 398 ALA A C 1
ATOM 2913 O O . ALA A 1 389 ? 104.143 70.670 124.386 1.00 17.52 398 ALA A O 1
ATOM 2915 N N . GLY A 1 390 ? 103.562 70.797 122.208 1.00 14.61 399 GLY A N 1
ATOM 2916 C CA . GLY A 1 390 ? 102.305 71.437 122.521 1.00 15.36 399 GLY A CA 1
ATOM 2917 C C . GLY A 1 390 ? 101.295 70.437 123.039 1.00 19.39 399 GLY A C 1
ATOM 2918 O O . GLY A 1 390 ? 101.388 69.243 122.775 1.00 15.23 399 GLY A O 1
ATOM 2919 N N . ALA A 1 391 ? 100.330 70.927 123.815 1.00 17.42 400 ALA A N 1
ATOM 2920 C CA . ALA A 1 391 ? 99.272 70.055 124.330 1.00 15.62 400 ALA A CA 1
ATOM 2921 C C . ALA A 1 391 ? 98.359 69.582 123.205 1.00 16.19 400 ALA A C 1
ATOM 2922 O O . ALA A 1 391 ? 98.339 70.152 122.114 1.00 16.85 400 ALA A O 1
ATOM 2924 N N . ILE A 1 392 ? 97.618 68.493 123.471 1.00 16.72 401 ILE A N 1
ATOM 2925 C CA . ILE A 1 392 ? 96.709 67.954 122.470 1.00 16.91 401 ILE A CA 1
ATOM 2926 C C . ILE A 1 392 ? 95.739 69.043 122.021 1.00 17.23 401 ILE A C 1
ATOM 2927 O O . ILE A 1 392 ? 95.249 69.842 122.831 1.00 18.00 401 ILE A O 1
ATOM 2932 N N . TYR A 1 393 ? 95.520 69.122 120.708 1.00 18.05 402 TYR A N 1
ATOM 2933 C CA . TYR A 1 393 ? 94.656 70.125 120.080 1.00 16.90 402 TYR A CA 1
ATOM 2934 C C . TYR A 1 393 ? 93.378 69.456 119.592 1.00 16.31 402 TYR A C 1
ATOM 2935 O O . TYR A 1 393 ? 93.443 68.432 118.894 1.00 16.48 402 TYR A O 1
ATOM 2944 N N . ILE A 1 394 ? 92.221 70.045 119.909 1.00 17.00 403 ILE A N 1
ATOM 2945 C CA . ILE A 1 394 ? 90.967 69.585 119.325 1.00 16.93 403 ILE A CA 1
ATOM 2946 C C . ILE A 1 394 ? 90.361 70.700 118.484 1.00 18.27 403 ILE A C 1
ATOM 2947 O O . ILE A 1 394 ? 90.385 71.873 118.873 1.00 18.50 403 ILE A O 1
ATOM 2952 N N . ALA A 1 395 ? 89.808 70.332 117.336 1.00 16.80 404 ALA A N 1
ATOM 2953 C CA . ALA A 1 395 ? 89.307 71.374 116.447 1.00 18.48 404 ALA A CA 1
ATOM 2954 C C . ALA A 1 395 ? 87.949 71.920 116.853 1.00 23.30 404 ALA A C 1
ATOM 2955 O O . ALA A 1 395 ? 87.556 72.978 116.358 1.00 23.31 404 ALA A O 1
ATOM 2957 N N . SER A 1 396 ? 87.202 71.220 117.691 1.00 20.34 405 SER A N 1
ATOM 2958 C CA . SER A 1 396 ? 85.960 71.812 118.172 1.00 22.32 405 SER A CA 1
ATOM 2959 C C . SER A 1 396 ? 85.643 71.201 119.520 1.00 17.97 405 SER A C 1
ATOM 2960 O O . SER A 1 396 ? 85.998 70.040 119.774 1.00 19.29 405 SER A O 1
ATOM 2963 N N . PRO A 1 397 ? 84.979 71.950 120.405 1.00 19.34 406 PRO A N 1
ATOM 2964 C CA . PRO A 1 397 ? 84.719 71.440 121.763 1.00 22.20 406 PRO A CA 1
ATOM 2965 C C . PRO A 1 397 ? 83.782 70.244 121.807 1.00 18.67 406 PRO A C 1
ATOM 2966 O O . PRO A 1 397 ? 83.789 69.535 122.816 1.00 19.93 406 PRO A O 1
ATOM 2970 N N . ASP A 1 398 ? 82.947 70.015 120.790 1.00 19.05 407 ASP A N 1
ATOM 2971 C CA . ASP A 1 398 ? 82.020 68.884 120.835 1.00 21.04 407 ASP A CA 1
ATOM 2972 C C . ASP A 1 398 ? 82.739 67.548 120.837 1.00 20.36 407 ASP A C 1
ATOM 2973 O O . ASP A 1 398 ? 82.132 66.533 121.209 1.00 20.53 407 ASP A O 1
ATOM 2978 N N . LEU A 1 399 ? 84.016 67.538 120.420 1.00 19.33 408 LEU A N 1
ATOM 2979 C CA . LEU A 1 399 ? 84.788 66.302 120.407 1.00 18.33 408 LEU A CA 1
ATOM 2980 C C . LEU A 1 399 ? 84.903 65.678 121.789 1.00 15.55 408 LEU A C 1
ATOM 2981 O O . LEU A 1 399 ? 85.088 64.466 121.894 1.00 17.21 408 LEU A O 1
ATOM 2986 N N . ILE A 1 400 ? 84.806 66.481 122.854 1.00 15.96 409 ILE A N 1
ATOM 2987 C CA . ILE A 1 400 ? 85.081 65.973 124.205 1.00 15.09 409 ILE A CA 1
ATOM 2988 C C . ILE A 1 400 ? 84.049 64.965 124.685 1.00 18.11 409 ILE A C 1
ATOM 2989 O O . ILE A 1 400 ? 84.349 64.208 125.609 1.00 15.29 409 ILE A O 1
ATOM 2994 N N . THR A 1 401 ? 82.847 64.912 124.096 1.00 17.92 410 THR A N 1
ATOM 2995 C CA . THR A 1 401 ? 81.868 63.895 124.496 1.00 14.89 410 THR A CA 1
ATOM 2996 C C . THR A 1 401 ? 81.615 62.860 123.401 1.00 17.62 410 THR A C 1
ATOM 2997 O O . THR A 1 401 ? 80.869 61.901 123.626 1.00 18.27 410 THR A O 1
ATOM 3001 N N . SER A 1 402 ? 82.202 63.024 122.213 1.00 15.02 411 SER A N 1
ATOM 3002 C CA . SER A 1 402 ? 82.111 62.003 121.180 1.00 18.08 411 SER A CA 1
ATOM 3003 C C . SER A 1 402 ? 83.378 61.167 121.079 1.00 16.00 411 SER A C 1
ATOM 3004 O O . SER A 1 402 ? 83.435 60.255 120.245 1.00 16.17 411 SER A O 1
ATOM 3007 N N . ASN A 1 403 ? 84.369 61.466 121.922 1.00 14.94 412 ASN A N 1
ATOM 3008 C CA . ASN A 1 403 ? 85.625 60.739 122.074 1.00 16.64 412 ASN A CA 1
ATOM 3009 C C . ASN A 1 403 ? 85.941 60.761 123.557 1.00 18.64 412 ASN A C 1
ATOM 3010 O O . ASN A 1 403 ? 85.279 61.467 124.328 1.00 18.68 412 ASN A O 1
ATOM 3015 N N . ARG A 1 404 ? 86.987 60.049 123.981 1.00 16.13 413 ARG A N 1
ATOM 3016 C CA . ARG A 1 404 ? 87.294 60.028 125.410 1.00 13.39 413 ARG A CA 1
ATOM 3017 C C . ARG A 1 404 ? 88.725 60.540 125.601 1.00 14.03 413 ARG A C 1
ATOM 3018 O O . ARG A 1 404 ? 89.694 59.892 125.171 1.00 14.44 413 ARG A O 1
ATOM 3026 N N . PHE A 1 405 ? 88.846 61.730 126.185 1.00 13.68 414 PHE A N 1
ATOM 3027 C CA . PHE A 1 405 ? 90.148 62.389 126.336 1.00 13.66 414 PHE A CA 1
ATOM 3028 C C . PHE A 1 405 ? 90.637 62.146 127.755 1.00 16.64 414 PHE A C 1
ATOM 3029 O O . PHE A 1 405 ? 90.424 62.966 128.640 1.00 15.80 414 PHE A O 1
ATOM 3037 N N . GLU A 1 406 ? 91.325 61.021 127.978 1.00 14.40 415 GLU A N 1
ATOM 3038 C CA . GLU A 1 406 ? 91.964 60.834 129.282 1.00 14.58 415 GLU A CA 1
ATOM 3039 C C . GLU A 1 406 ? 93.109 61.815 129.440 1.00 15.57 415 GLU A C 1
ATOM 3040 O O . GLU A 1 406 ? 93.324 62.390 130.522 1.00 16.53 415 GLU A O 1
ATOM 3046 N N . LEU A 1 407 ? 93.833 62.043 128.343 1.00 15.30 416 LEU A N 1
ATOM 3047 C CA . LEU A 1 407 ? 94.724 63.176 128.211 1.00 14.92 416 LEU A CA 1
ATOM 3048 C C . LEU A 1 407 ? 93.857 64.431 128.171 1.00 16.39 416 LEU A C 1
ATOM 3049 O O . LEU A 1 407 ? 93.115 64.633 127.211 1.00 18.01 416 LEU A O 1
ATOM 3054 N N . ALA A 1 408 ? 93.958 65.282 129.182 1.00 16.27 417 ALA A N 1
ATOM 3055 C CA . ALA A 1 408 ? 92.891 66.250 129.439 1.00 19.74 417 ALA A CA 1
ATOM 3056 C C . ALA A 1 408 ? 92.895 67.392 128.431 1.00 21.38 417 ALA A C 1
ATOM 3057 O O . ALA A 1 408 ? 93.948 67.821 127.952 1.00 22.73 417 ALA A O 1
ATOM 3059 N N . VAL A 1 409 ? 91.699 67.905 128.125 1.00 16.44 418 VAL A N 1
ATOM 3060 C CA . VAL A 1 409 ? 91.542 69.022 127.189 1.00 18.02 418 VAL A CA 1
ATOM 3061 C C . VAL A 1 409 ? 90.801 70.144 127.901 1.00 18.82 418 VAL A C 1
ATOM 3062 O O . VAL A 1 409 ? 89.806 69.901 128.585 1.00 19.10 418 VAL A O 1
ATOM 3066 N N . THR A 1 410 ? 91.316 71.362 127.784 1.00 19.41 419 THR A N 1
ATOM 3067 C CA . THR A 1 410 ? 90.742 72.510 128.478 1.00 19.16 419 THR A CA 1
ATOM 3068 C C . THR A 1 410 ? 90.263 73.513 127.436 1.00 24.38 419 THR A C 1
ATOM 3069 O O . THR A 1 410 ? 90.888 73.663 126.379 1.00 23.58 419 THR A O 1
ATOM 3073 N N . GLY A 1 411 ? 89.143 74.181 127.708 1.00 18.90 420 GLY A N 1
ATOM 3074 C CA . GLY A 1 411 ? 88.666 75.193 126.787 1.00 21.46 420 GLY A CA 1
ATOM 3075 C C . GLY A 1 411 ? 87.751 76.179 127.486 1.00 22.78 420 GLY A C 1
ATOM 3076 O O . GLY A 1 411 ? 87.622 76.182 128.716 1.00 20.77 420 GLY A O 1
ATOM 3077 N N . SER A 1 412 ? 87.117 77.031 126.687 1.00 25.06 421 SER A N 1
ATOM 3078 C CA . SER A 1 412 ? 86.265 78.066 127.258 1.00 21.56 421 SER A CA 1
ATOM 3079 C C . SER A 1 412 ? 85.001 78.182 126.431 1.00 25.68 421 SER A C 1
ATOM 3080 O O . SER A 1 412 ? 84.927 77.682 125.306 1.00 23.68 421 SER A O 1
ATOM 3083 N N . PHE A 1 413 ? 83.990 78.833 127.013 1.00 21.76 422 PHE A N 1
ATOM 3084 C CA . PHE A 1 413 ? 82.756 79.126 126.295 1.00 20.47 422 PHE A CA 1
ATOM 3085 C C . PHE A 1 413 ? 82.149 80.371 126.924 1.00 24.86 422 PHE A C 1
ATOM 3086 O O . PHE A 1 413 ? 82.564 80.811 127.999 1.00 22.84 422 PHE A O 1
ATOM 3094 N N . THR A 1 414 ? 81.171 80.953 126.220 1.00 24.59 423 THR A N 1
ATOM 3095 C CA . THR A 1 414 ? 80.507 82.156 126.699 1.00 23.45 423 THR A CA 1
ATOM 3096 C C . THR A 1 414 ? 79.151 81.747 127.252 1.00 18.84 423 THR A C 1
ATOM 3097 O O . THR A 1 414 ? 78.295 81.275 126.485 1.00 22.39 423 THR A O 1
ATOM 3101 N N . PRO A 1 415 ? 78.915 81.883 128.547 1.00 21.56 424 PRO A N 1
ATOM 3102 C CA . PRO A 1 415 ? 77.638 81.453 129.114 1.00 23.36 424 PRO A CA 1
ATOM 3103 C C . PRO A 1 415 ? 76.525 82.451 128.795 1.00 25.60 424 PRO A C 1
ATOM 3104 O O . PRO A 1 415 ? 76.773 83.609 128.445 1.00 24.99 424 PRO A O 1
ATOM 3108 N N . VAL A 1 416 ? 75.289 81.952 128.899 1.00 22.97 425 VAL A N 1
ATOM 3109 C CA . VAL A 1 416 ? 74.065 82.751 128.878 1.00 25.40 425 VAL A CA 1
ATOM 3110 C C . VAL A 1 416 ? 73.172 82.311 130.031 1.00 32.02 425 VAL A C 1
ATOM 3111 O O . VAL A 1 416 ? 73.316 81.214 130.585 1.00 26.23 425 VAL A O 1
ATOM 3115 N N . LEU A 1 417 ? 72.229 83.188 130.392 1.00 26.64 426 LEU A N 1
ATOM 3116 C CA . LEU A 1 417 ? 71.204 82.878 131.382 1.00 28.57 426 LEU A CA 1
ATOM 3117 C C . LEU A 1 417 ? 69.852 82.740 130.692 1.00 28.67 426 LEU A C 1
ATOM 3118 O O . LEU A 1 417 ? 69.519 83.506 129.776 1.00 28.36 426 LEU A O 1
ATOM 3123 N N . LEU A 1 418 ? 69.090 81.727 131.107 1.00 26.62 427 LEU A N 1
ATOM 3124 C CA . LEU A 1 418 ? 67.807 81.397 130.489 1.00 27.02 427 LEU A CA 1
ATOM 3125 C C . LEU A 1 418 ? 66.750 81.549 131.570 1.00 26.32 427 LEU A C 1
ATOM 3126 O O . LEU A 1 418 ? 66.434 80.577 132.278 1.00 26.60 427 LEU A O 1
ATOM 3131 N N . PRO A 1 419 ? 66.224 82.759 131.784 1.00 28.26 428 PRO A N 1
ATOM 3132 C CA . PRO A 1 419 ? 65.133 82.909 132.750 1.00 29.67 428 PRO A CA 1
ATOM 3133 C C . PRO A 1 419 ? 63.859 82.292 132.204 1.00 30.81 428 PRO A C 1
ATOM 3134 O O . PRO A 1 419 ? 63.662 82.180 130.992 1.00 31.64 428 PRO A O 1
ATOM 3138 N N . GLU A 1 420 ? 63.013 81.841 133.129 1.00 29.34 429 GLU A N 1
ATOM 3139 C CA . GLU A 1 420 ? 61.738 81.250 132.753 1.00 29.40 429 GLU A CA 1
ATOM 3140 C C . GLU A 1 420 ? 60.842 82.273 132.066 1.00 31.26 429 GLU A C 1
ATOM 3141 O O . GLU A 1 420 ? 60.140 81.940 131.108 1.00 31.36 429 GLU A O 1
ATOM 3147 N N . SER A 1 421 ? 60.850 83.512 132.556 1.00 34.68 430 SER A N 1
ATOM 3148 C CA . SER A 1 421 ? 60.201 84.650 131.912 1.00 33.96 430 SER A CA 1
ATOM 3149 C C . SER A 1 421 ? 61.177 85.804 131.787 1.00 27.51 430 SER A C 1
ATOM 3150 O O . SER A 1 421 ? 62.023 86.015 132.656 1.00 34.09 430 SER A O 1
ATOM 3153 N N . GLY A 1 422 ? 61.020 86.588 130.719 1.00 29.73 431 GLY A N 1
ATOM 3154 C CA . GLY A 1 422 ? 61.811 87.779 130.589 1.00 36.44 431 GLY A CA 1
ATOM 3155 C C . GLY A 1 422 ? 63.197 87.416 130.095 1.00 35.90 431 GLY A C 1
ATOM 3156 O O . GLY A 1 422 ? 63.411 86.358 129.508 1.00 38.38 431 GLY A O 1
ATOM 3157 N N . SER A 1 423 ? 64.148 88.306 130.344 1.00 37.01 432 SER A N 1
ATOM 3158 C CA . SER A 1 423 ? 65.483 88.079 129.812 1.00 33.86 432 SER A CA 1
ATOM 3159 C C . SER A 1 423 ? 66.519 88.633 130.776 1.00 39.71 432 SER A C 1
ATOM 3160 O O . SER A 1 423 ? 66.246 89.533 131.581 1.00 31.99 432 SER A O 1
ATOM 3163 N N . ILE A 1 424 ? 67.718 88.060 130.698 1.00 31.78 433 ILE A N 1
ATOM 3164 C CA . ILE A 1 424 ? 68.872 88.547 131.440 1.00 34.20 433 ILE A CA 1
ATOM 3165 C C . ILE A 1 424 ? 70.034 88.561 130.465 1.00 34.19 433 ILE A C 1
ATOM 3166 O O . ILE A 1 424 ? 70.268 87.578 129.752 1.00 31.35 433 ILE A O 1
ATOM 3171 N N . THR A 1 425 ? 70.744 89.678 130.416 1.00 27.36 434 THR A N 1
ATOM 3172 C CA . THR A 1 425 ? 71.854 89.853 129.502 1.00 29.95 434 THR A CA 1
ATOM 3173 C C . THR A 1 425 ? 73.128 89.953 130.326 1.00 31.34 434 THR A C 1
ATOM 3174 O O . THR A 1 425 ? 73.171 90.706 131.305 1.00 30.40 434 THR A O 1
ATOM 3178 N N . LEU A 1 426 ? 74.155 89.179 129.947 1.00 29.12 435 LEU A N 1
ATOM 3179 C CA . LEU A 1 426 ? 75.423 89.150 130.666 1.00 28.37 435 LEU A CA 1
ATOM 3180 C C . LEU A 1 426 ? 76.451 90.065 130.018 1.00 25.78 435 LEU A C 1
ATOM 3181 O O . LEU A 1 426 ? 76.523 90.174 128.791 1.00 31.23 435 LEU A O 1
ATOM 3186 N N . SER A 1 427 ? 77.262 90.697 130.854 1.00 24.24 436 SER A N 1
ATOM 3187 C CA . SER A 1 427 ? 78.435 91.396 130.375 1.00 24.37 436 SER A CA 1
ATOM 3188 C C . SER A 1 427 ? 79.401 90.421 129.684 1.00 31.37 436 SER A C 1
ATOM 3189 O O . SER A 1 427 ? 79.426 89.222 129.970 1.00 29.79 436 SER A O 1
ATOM 3192 N N . SER A 1 428 ? 80.196 90.946 128.753 1.00 28.93 437 SER A N 1
ATOM 3193 C CA . SER A 1 428 ? 81.186 90.133 128.043 1.00 31.67 437 SER A CA 1
ATOM 3194 C C . SER A 1 428 ? 82.287 89.579 128.950 1.00 27.20 437 SER A C 1
ATOM 3195 O O . SER A 1 428 ? 83.012 88.658 128.529 1.00 23.65 437 SER A O 1
ATOM 3198 N N . SER A 1 429 ? 82.431 90.102 130.177 1.00 26.41 438 SER A N 1
ATOM 3199 C CA . SER A 1 429 ? 83.392 89.560 131.136 1.00 24.38 438 SER A CA 1
ATOM 3200 C C . SER A 1 429 ? 82.934 88.221 131.701 1.00 27.61 438 SER A C 1
ATOM 3201 O O . SER A 1 429 ? 83.736 87.546 132.360 1.00 26.16 438 SER A O 1
ATOM 3204 N N . SER A 1 430 ? 81.676 87.846 131.478 1.00 27.15 439 SER A N 1
ATOM 3205 C CA . SER A 1 430 ? 81.193 86.534 131.886 1.00 27.42 439 SER A CA 1
ATOM 3206 C C . SER A 1 430 ? 81.972 85.466 131.129 1.00 29.31 439 SER A C 1
ATOM 3207 O O . SER A 1 430 ? 82.299 85.638 129.954 1.00 24.63 439 SER A O 1
ATOM 3210 N N . THR A 1 431 ? 82.276 84.354 131.797 1.00 22.86 440 THR A N 1
ATOM 3211 C CA . THR A 1 431 ? 83.221 83.425 131.206 1.00 26.89 440 THR A CA 1
ATOM 3212 C C . THR A 1 431 ? 82.927 82.021 131.718 1.00 23.04 440 THR A C 1
ATOM 3213 O O . THR A 1 431 ? 82.477 81.845 132.847 1.00 26.77 440 THR A O 1
ATOM 3217 N N . GLY A 1 432 ? 83.154 81.039 130.872 1.00 21.16 441 GLY A N 1
ATOM 3218 C CA . GLY A 1 432 ? 83.049 79.643 131.279 1.00 20.95 441 GLY A CA 1
ATOM 3219 C C . GLY A 1 432 ? 84.311 78.924 130.862 1.00 19.50 441 GLY A C 1
ATOM 3220 O O . GLY A 1 432 ? 84.850 79.173 129.792 1.00 20.92 441 GLY A O 1
ATOM 3221 N N . VAL A 1 433 ? 84.784 78.042 131.730 1.00 22.06 442 VAL A N 1
ATOM 3222 C CA . VAL A 1 433 ? 85.976 77.244 131.474 1.00 17.46 442 VAL A CA 1
ATOM 3223 C C . VAL A 1 433 ? 85.574 75.808 131.729 1.00 20.32 442 VAL A C 1
ATOM 3224 O O . VAL A 1 433 ? 84.804 75.543 132.653 1.00 20.25 442 VAL A O 1
ATOM 3228 N N . PHE A 1 434 ? 86.025 74.900 130.871 1.00 16.90 443 PHE A N 1
ATOM 3229 C CA . PHE A 1 434 ? 85.792 73.475 131.080 1.00 17.05 443 PHE A CA 1
ATOM 3230 C C . PHE A 1 434 ? 87.119 72.738 130.978 1.00 16.60 443 PHE A C 1
ATOM 3231 O O . PHE A 1 434 ? 88.027 73.167 130.255 1.00 17.46 443 PHE A O 1
ATOM 3239 N N . ARG A 1 435 ? 87.195 71.588 131.644 1.00 17.20 444 ARG A N 1
ATOM 3240 C CA . ARG A 1 435 ? 88.295 70.657 131.396 1.00 20.31 444 ARG A CA 1
ATOM 3241 C C . ARG A 1 435 ? 87.689 69.269 131.357 1.00 16.39 444 ARG A C 1
ATOM 3242 O O . ARG A 1 435 ? 87.063 68.849 132.337 1.00 17.11 444 ARG A O 1
ATOM 3250 N N . ALA A 1 436 ? 87.890 68.554 130.253 1.00 15.96 445 ALA A N 1
ATOM 3251 C CA . ALA A 1 436 ? 87.431 67.181 130.130 1.00 14.33 445 ALA A CA 1
ATOM 3252 C C . ALA A 1 436 ? 88.573 66.240 130.475 1.00 13.79 445 ALA A C 1
ATOM 3253 O O . ALA A 1 436 ? 89.684 66.410 129.964 1.00 16.58 445 ALA A O 1
ATOM 3255 N N . THR A 1 437 ? 88.306 65.304 131.388 1.00 12.75 446 THR A N 1
ATOM 3256 C CA . THR A 1 437 ? 89.233 64.225 131.747 1.00 15.14 446 THR A CA 1
ATOM 3257 C C . THR A 1 437 ? 88.431 62.935 131.679 1.00 18.29 446 THR A C 1
ATOM 3258 O O . THR A 1 437 ? 87.609 62.679 132.562 1.00 16.20 446 THR A O 1
ATOM 3262 N N . GLY A 1 438 ? 88.661 62.110 130.653 1.00 17.13 447 GLY A N 1
ATOM 3263 C CA . GLY A 1 438 ? 87.796 60.935 130.541 1.00 15.50 447 GLY A CA 1
ATOM 3264 C C . GLY A 1 438 ? 86.349 61.361 130.335 1.00 18.29 447 GLY A C 1
ATOM 3265 O O . GLY A 1 438 ? 86.073 62.362 129.680 1.00 17.12 447 GLY A O 1
ATOM 3266 N N . ASN A 1 439 ? 85.414 60.654 130.983 1.00 15.23 448 ASN A N 1
ATOM 3267 C CA . ASN A 1 439 ? 83.998 61.026 130.903 1.00 15.19 448 ASN A CA 1
ATOM 3268 C C . ASN A 1 439 ? 83.573 61.976 132.022 1.00 17.65 448 ASN A C 1
ATOM 3269 O O . ASN A 1 439 ? 82.392 62.015 132.384 1.00 18.41 448 ASN A O 1
ATOM 3274 N N . ARG A 1 440 ? 84.500 62.772 132.540 1.00 15.50 449 ARG A N 1
ATOM 3275 C CA . ARG A 1 440 ? 84.200 63.820 133.505 1.00 16.78 449 ARG A CA 1
ATOM 3276 C C . ARG A 1 440 ? 84.561 65.163 132.905 1.00 19.28 449 ARG A C 1
ATOM 3277 O O . ARG A 1 440 ? 85.648 65.324 132.322 1.00 20.15 449 ARG A O 1
ATOM 3285 N N . ILE A 1 441 ? 83.671 66.149 133.061 1.00 14.91 450 ILE A N 1
ATOM 3286 C CA . ILE A 1 441 ? 83.978 67.514 132.672 1.00 16.56 450 ILE A CA 1
ATOM 3287 C C . ILE A 1 441 ? 83.821 68.385 133.902 1.00 17.91 450 ILE A C 1
ATOM 3288 O O . ILE A 1 441 ? 82.756 68.381 134.536 1.00 17.83 450 ILE A O 1
ATOM 3293 N N . ASP A 1 442 ? 84.879 69.127 134.229 1.00 13.73 451 ASP A N 1
ATOM 3294 C CA . ASP A 1 442 ? 84.870 70.096 135.315 1.00 15.69 451 ASP A CA 1
ATOM 3295 C C . ASP A 1 442 ? 84.614 71.479 134.718 1.00 18.73 451 ASP A C 1
ATOM 3296 O O . ASP A 1 442 ? 85.087 71.793 133.611 1.00 17.08 451 ASP A O 1
ATOM 3301 N N . PHE A 1 443 ? 83.915 72.325 135.487 1.00 18.28 452 PHE A N 1
ATOM 3302 C CA . PHE A 1 443 ? 83.465 73.618 134.982 1.00 20.60 452 PHE A CA 1
ATOM 3303 C C . PHE A 1 443 ? 83.730 74.707 136.005 1.00 19.72 452 PHE A C 1
ATOM 3304 O O . PHE A 1 443 ? 83.662 74.478 137.220 1.00 19.26 452 PHE A O 1
ATOM 3312 N N . SER A 1 444 ? 84.041 75.906 135.506 1.00 19.89 453 SER A N 1
ATOM 3313 C CA . SER A 1 444 ? 83.947 77.133 136.294 1.00 22.62 453 SER A CA 1
ATOM 3314 C C . SER A 1 444 ? 83.210 78.154 135.442 1.00 23.83 453 SER A C 1
ATOM 3315 O O . SER A 1 444 ? 83.602 78.392 134.295 1.00 24.12 453 SER A O 1
ATOM 3318 N N . VAL A 1 445 ? 82.134 78.745 135.965 1.00 21.76 454 VAL A N 1
ATOM 3319 C CA . VAL A 1 445 ? 81.335 79.665 135.153 1.00 20.90 454 VAL A CA 1
ATOM 3320 C C . VAL A 1 445 ? 81.169 80.953 135.948 1.00 22.54 454 VAL A C 1
ATOM 3321 O O . VAL A 1 445 ? 80.684 80.919 137.078 1.00 21.55 454 VAL A O 1
ATOM 3325 N N . THR A 1 446 ? 81.625 82.071 135.392 1.00 20.67 455 THR A N 1
ATOM 3326 C CA . THR A 1 446 ? 81.480 83.371 136.048 1.00 20.16 455 THR A CA 1
ATOM 3327 C C . THR A 1 446 ? 80.373 84.140 135.337 1.00 24.69 455 THR A C 1
ATOM 3328 O O . THR A 1 446 ? 80.464 84.356 134.132 1.00 22.31 455 THR A O 1
ATOM 3332 N N . VAL A 1 447 ? 79.328 84.529 136.081 1.00 24.34 456 VAL A N 1
ATOM 3333 C CA . VAL A 1 447 ? 78.133 85.168 135.525 1.00 23.02 456 VAL A CA 1
ATOM 3334 C C . VAL A 1 447 ? 78.104 86.598 136.059 1.00 24.72 456 VAL A C 1
ATOM 3335 O O . VAL A 1 447 ? 77.955 86.800 137.272 1.00 24.62 456 VAL A O 1
ATOM 3339 N N . ASN A 1 448 ? 78.320 87.578 135.168 1.00 26.52 457 ASN A N 1
ATOM 3340 C CA . ASN A 1 448 ? 78.241 89.008 135.472 1.00 24.21 457 ASN A CA 1
ATOM 3341 C C . ASN A 1 448 ? 77.132 89.597 134.620 1.00 25.54 457 ASN A C 1
ATOM 3342 O O . ASN A 1 448 ? 77.273 89.685 133.393 1.00 26.50 457 ASN A O 1
ATOM 3347 N N . VAL A 1 449 ? 76.044 90.008 135.272 1.00 26.67 458 VAL A N 1
ATOM 3348 C CA . VAL A 1 449 ? 74.903 90.592 134.567 1.00 27.81 458 VAL A CA 1
ATOM 3349 C C . VAL A 1 449 ? 75.238 92.009 134.114 1.00 25.44 458 VAL A C 1
ATOM 3350 O O . VAL A 1 449 ? 75.946 92.758 134.802 1.00 29.26 458 VAL A O 1
ATOM 3354 N N . SER A 1 450 ? 74.742 92.384 132.937 1.00 29.60 459 SER A N 1
ATOM 3355 C CA . SER A 1 450 ? 74.835 93.779 132.536 1.00 34.50 459 SER A CA 1
ATOM 3356 C C . SER A 1 450 ? 73.486 94.461 132.403 1.00 35.18 459 SER A C 1
ATOM 3357 O O . SER A 1 450 ? 73.430 95.678 132.563 1.00 34.99 459 SER A O 1
ATOM 3360 N N . SER A 1 451 ? 72.412 93.723 132.111 1.00 32.74 460 SER A N 1
ATOM 3361 C CA . SER A 1 451 ? 71.074 94.296 132.061 1.00 35.16 460 SER A CA 1
ATOM 3362 C C . SER A 1 451 ? 70.042 93.186 132.236 1.00 35.89 460 SER A C 1
ATOM 3363 O O . SER A 1 451 ? 70.324 92.003 132.014 1.00 32.86 460 SER A O 1
ATOM 3366 N N . ILE A 1 452 ? 68.844 93.573 132.679 1.00 34.17 461 ILE A N 1
ATOM 3367 C CA . ILE A 1 452 ? 67.742 92.632 132.819 1.00 33.72 461 ILE A CA 1
ATOM 3368 C C . ILE A 1 452 ? 66.494 93.244 132.209 1.00 39.12 461 ILE A C 1
ATOM 3369 O O . ILE A 1 452 ? 66.371 94.460 132.085 1.00 36.89 461 ILE A O 1
ATOM 3374 N N . SER A 1 453 ? 65.566 92.375 131.812 1.00 38.65 462 SER A N 1
ATOM 3375 C CA . SER A 1 453 ? 64.286 92.818 131.248 1.00 41.74 462 SER A CA 1
ATOM 3376 C C . SER A 1 453 ? 63.193 91.924 131.829 1.00 36.20 462 SER A C 1
ATOM 3377 O O . SER A 1 453 ? 62.886 90.858 131.285 1.00 35.66 462 SER A O 1
ATOM 3380 N N . SER A 1 454 ? 62.622 92.369 132.948 1.00 35.00 463 SER A N 1
ATOM 3381 C CA . SER A 1 454 ? 61.581 91.675 133.699 1.00 36.00 463 SER A CA 1
ATOM 3382 C C . SER A 1 454 ? 61.815 90.172 133.819 1.00 41.28 463 SER A C 1
ATOM 3383 O O . SER A 1 454 ? 60.943 89.381 133.432 1.00 38.42 463 SER A O 1
ATOM 3386 N N . PRO A 1 455 ? 62.955 89.727 134.344 1.00 38.21 464 PRO A N 1
ATOM 3387 C CA . PRO A 1 455 ? 63.147 88.287 134.518 1.00 37.15 464 PRO A CA 1
ATOM 3388 C C . PRO A 1 455 ? 62.358 87.788 135.715 1.00 33.08 464 PRO A C 1
ATOM 3389 O O . PRO A 1 455 ? 62.276 88.458 136.747 1.00 36.90 464 PRO A O 1
ATOM 3393 N N . SER A 1 456 ? 61.798 86.586 135.587 1.00 26.68 465 SER A N 1
ATOM 3394 C CA . SER A 1 456 ? 61.124 85.965 136.719 1.00 33.23 465 SER A CA 1
ATOM 3395 C C . SER A 1 456 ? 61.090 84.459 136.534 1.00 28.81 465 SER A C 1
ATOM 3396 O O . SER A 1 456 ? 61.230 83.942 135.419 1.00 33.68 465 SER A O 1
ATOM 3399 N N . GLY A 1 457 ? 60.875 83.767 137.650 1.00 31.34 466 GLY A N 1
ATOM 3400 C CA . GLY A 1 457 ? 60.719 82.328 137.631 1.00 28.89 466 GLY A CA 1
ATOM 3401 C C . GLY A 1 457 ? 62.059 81.606 137.714 1.00 28.24 466 GLY A C 1
ATOM 3402 O O . GLY A 1 457 ? 63.050 82.131 138.236 1.00 30.91 466 GLY A O 1
ATOM 3403 N N . ASN A 1 458 ? 62.076 80.392 137.170 1.00 26.95 467 ASN A N 1
ATOM 3404 C CA . ASN A 1 458 ? 63.247 79.525 137.223 1.00 31.40 467 ASN A CA 1
ATOM 3405 C C . ASN A 1 458 ? 64.398 80.105 136.384 1.00 31.15 467 ASN A C 1
ATOM 3406 O O . ASN A 1 458 ? 64.216 80.987 135.528 1.00 26.45 467 ASN A O 1
ATOM 3411 N N . LEU A 1 459 ? 65.601 79.561 136.606 1.00 26.47 468 LEU A N 1
ATOM 3412 C CA . LEU A 1 459 ? 66.803 80.070 135.948 1.00 28.20 468 LEU A CA 1
ATOM 3413 C C . LEU A 1 459 ? 67.713 78.909 135.570 1.00 25.15 468 LEU A C 1
ATOM 3414 O O . LEU A 1 459 ? 67.962 78.031 136.403 1.00 20.99 468 LEU A O 1
ATOM 3419 N N . ASN A 1 460 ? 68.207 78.913 134.331 1.00 23.69 469 ASN A N 1
ATOM 3420 C CA . ASN A 1 460 ? 69.255 77.985 133.902 1.00 25.33 469 ASN A CA 1
ATOM 3421 C C . ASN A 1 460 ? 70.447 78.723 133.309 1.00 27.02 469 ASN A C 1
ATOM 3422 O O . ASN A 1 460 ? 70.290 79.730 132.613 1.00 25.19 469 ASN A O 1
ATOM 3427 N N . ILE A 1 461 ? 71.648 78.190 133.570 1.00 23.46 470 ILE A N 1
ATOM 3428 C CA . ILE A 1 461 ? 72.880 78.578 132.884 1.00 24.55 470 ILE A CA 1
ATOM 3429 C C . ILE A 1 461 ? 73.052 77.665 131.681 1.00 23.05 470 ILE A C 1
ATOM 3430 O O . ILE A 1 461 ? 72.741 76.477 131.766 1.00 21.77 470 ILE A O 1
ATOM 3435 N N . ALA A 1 462 ? 73.539 78.204 130.563 1.00 23.51 471 ALA A N 1
ATOM 3436 C CA . ALA A 1 462 ? 73.763 77.409 129.353 1.00 22.05 471 ALA A CA 1
ATOM 3437 C C . ALA A 1 462 ? 74.922 78.039 128.580 1.00 23.07 471 ALA A C 1
ATOM 3438 O O . ALA A 1 462 ? 75.353 79.149 128.899 1.00 22.25 471 ALA A O 1
ATOM 3440 N N . TYR A 1 463 ? 75.480 77.324 127.589 1.00 24.00 472 TYR A N 1
ATOM 3441 C CA . TYR A 1 463 ? 75.262 75.919 127.228 1.00 19.13 472 TYR A CA 1
ATOM 3442 C C . TYR A 1 463 ? 76.583 75.168 127.482 1.00 23.54 472 TYR A C 1
ATOM 3443 O O . TYR A 1 463 ? 77.614 75.596 126.990 1.00 23.06 472 TYR A O 1
ATOM 3452 N N . LEU A 1 464 ? 76.554 74.073 128.245 1.00 19.64 473 LEU A N 1
ATOM 3453 C CA . LEU A 1 464 ? 77.794 73.370 128.560 1.00 20.89 473 LEU A CA 1
ATOM 3454 C C . LEU A 1 464 ? 78.374 72.713 127.308 1.00 19.79 473 LEU A C 1
ATOM 3455 O O . LEU A 1 464 ? 77.679 71.949 126.635 1.00 20.59 473 LEU A O 1
ATOM 3460 N N . PRO A 1 465 ? 79.639 72.971 126.979 1.00 20.31 474 PRO A N 1
ATOM 3461 C CA . PRO A 1 465 ? 80.228 72.378 125.771 1.00 21.58 474 PRO A CA 1
ATOM 3462 C C . PRO A 1 465 ? 80.154 70.859 125.795 1.00 21.28 474 PRO A C 1
ATOM 3463 O O . PRO A 1 465 ? 80.420 70.226 126.818 1.00 22.54 474 PRO A O 1
ATOM 3467 N N . GLY A 1 466 ? 79.782 70.288 124.651 1.00 21.25 475 GLY A N 1
ATOM 3468 C CA . GLY A 1 466 ? 79.717 68.848 124.457 1.00 25.92 475 GLY A CA 1
ATOM 3469 C C . GLY A 1 466 ? 78.485 68.163 125.014 1.00 25.65 475 GLY A C 1
ATOM 3470 O O . GLY A 1 466 ? 78.201 67.012 124.632 1.00 21.61 475 GLY A O 1
ATOM 3471 N N . MET A 1 467 ? 77.708 68.835 125.861 1.00 20.32 476 MET A N 1
ATOM 3472 C CA . MET A 1 467 ? 76.674 68.132 126.598 1.00 18.38 476 MET A CA 1
ATOM 3473 C C . MET A 1 467 ? 75.324 68.113 125.898 1.00 24.49 476 MET A C 1
ATOM 3474 O O . MET A 1 467 ? 74.409 67.467 126.402 1.00 22.66 476 MET A O 1
ATOM 3479 N N . SER A 1 468 ? 75.171 68.770 124.747 1.00 26.43 477 SER A N 1
ATOM 3480 C CA . SER A 1 468 ? 73.846 68.839 124.140 1.00 24.66 477 SER A CA 1
ATOM 3481 C C . SER A 1 468 ? 73.295 67.443 123.846 1.00 27.15 477 SER A C 1
ATOM 3482 O O . SER A 1 468 ? 73.890 66.673 123.089 1.00 29.82 477 SER A O 1
ATOM 3485 N N . GLY A 1 469 ? 72.168 67.110 124.465 1.00 34.08 478 GLY A N 1
ATOM 3486 C CA . GLY A 1 469 ? 71.578 65.803 124.272 1.00 44.58 478 GLY A CA 1
ATOM 3487 C C . GLY A 1 469 ? 72.279 64.654 124.965 1.00 43.97 478 GLY A C 1
ATOM 3488 O O . GLY A 1 469 ? 71.888 63.499 124.763 1.00 46.95 478 GLY A O 1
ATOM 3489 N N . LYS A 1 470 ? 73.297 64.915 125.768 1.00 28.93 479 LYS A N 1
ATOM 3490 C CA . LYS A 1 470 ? 73.936 63.837 126.505 1.00 27.24 479 LYS A CA 1
ATOM 3491 C C . LYS A 1 470 ? 73.206 63.606 127.826 1.00 27.43 479 LYS A C 1
ATOM 3492 O O . LYS A 1 470 ? 72.434 64.446 128.292 1.00 31.01 479 LYS A O 1
ATOM 3498 N N . THR A 1 471 ? 73.434 62.442 128.428 1.00 26.25 480 THR A N 1
ATOM 3499 C CA . THR A 1 471 ? 72.972 62.198 129.790 1.00 23.02 480 THR A CA 1
ATOM 3500 C C . THR A 1 471 ? 74.177 62.017 130.711 1.00 23.88 480 THR A C 1
ATOM 3501 O O . THR A 1 471 ? 75.328 61.976 130.261 1.00 22.96 480 THR A O 1
ATOM 3505 N N . SER A 1 472 ? 73.898 61.906 132.008 1.00 26.39 481 SER A N 1
ATOM 3506 C CA . SER A 1 472 ? 74.956 61.835 133.008 1.00 23.33 481 SER A CA 1
ATOM 3507 C C . SER A 1 472 ? 74.577 60.868 134.121 1.00 27.70 481 SER A C 1
ATOM 3508 O O . SER A 1 472 ? 73.396 60.627 134.398 1.00 30.78 481 SER A O 1
ATOM 3511 N N . SER A 1 473 ? 75.599 60.295 134.742 1.00 22.31 482 SER A N 1
ATOM 3512 C CA A SER A 1 473 ? 75.397 59.402 135.877 0.34 23.60 482 SER A CA 1
ATOM 3513 C CA B SER A 1 473 ? 75.396 59.399 135.874 0.66 23.56 482 SER A CA 1
ATOM 3514 C C . SER A 1 473 ? 75.391 60.160 137.198 1.00 26.99 482 SER A C 1
ATOM 3515 O O . SER A 1 473 ? 74.631 59.815 138.109 1.00 25.78 482 SER A O 1
ATOM 3520 N N . THR A 1 474 ? 76.224 61.191 137.322 1.00 20.95 483 THR A N 1
ATOM 3521 C CA . THR A 1 474 ? 76.233 62.023 138.516 1.00 22.68 483 THR A CA 1
ATOM 3522 C C . THR A 1 474 ? 76.864 63.353 138.143 1.00 25.63 483 THR A C 1
ATOM 3523 O O . THR A 1 474 ? 77.484 63.488 137.087 1.00 19.75 483 THR A O 1
ATOM 3527 N N . SER A 1 475 ? 76.649 64.344 138.997 1.00 20.69 484 SER A N 1
ATOM 3528 C CA . SER A 1 475 ? 77.186 65.683 138.777 1.00 16.12 484 SER A CA 1
ATOM 3529 C C . SER A 1 475 ? 77.105 66.399 140.115 1.00 22.07 484 SER A C 1
ATOM 3530 O O . SER A 1 475 ? 76.357 65.993 141.013 1.00 25.75 484 SER A O 1
ATOM 3533 N N . MET A 1 476 ? 77.872 67.470 140.237 1.00 17.09 485 MET A N 1
ATOM 3534 C CA . MET A 1 476 ? 77.953 68.166 141.517 1.00 17.94 485 MET A CA 1
ATOM 3535 C C . MET A 1 476 ? 78.347 69.604 141.248 1.00 20.01 485 MET A C 1
ATOM 3536 O O . MET A 1 476 ? 79.365 69.848 140.600 1.00 17.50 485 MET A O 1
ATOM 3541 N N . PHE A 1 477 ? 77.548 70.555 141.734 1.00 19.18 486 PHE A N 1
ATOM 3542 C CA . PHE A 1 477 ? 77.802 71.968 141.500 1.00 16.07 486 PHE A CA 1
ATOM 3543 C C . PHE A 1 477 ? 77.546 72.756 142.773 1.00 19.12 486 PHE A C 1
ATOM 3544 O O . PHE A 1 477 ? 76.601 72.458 143.509 1.00 19.60 486 PHE A O 1
ATOM 3552 N N . ILE A 1 478 ? 78.361 73.780 142.993 1.00 18.20 487 ILE A N 1
ATOM 3553 C CA . ILE A 1 478 ? 78.132 74.762 144.048 1.00 18.10 487 ILE A CA 1
ATOM 3554 C C . ILE A 1 478 ? 78.220 76.146 143.435 1.00 22.05 487 ILE A C 1
ATOM 3555 O O . ILE A 1 478 ? 78.802 76.353 142.366 1.00 21.10 487 ILE A O 1
ATOM 3560 N N . ILE A 1 479 ? 77.636 77.109 144.143 1.00 19.71 488 ILE A N 1
ATOM 3561 C CA . ILE A 1 479 ? 77.871 78.512 143.858 1.00 21.99 488 ILE A CA 1
ATOM 3562 C C . ILE A 1 479 ? 78.670 79.034 145.044 1.00 20.02 488 ILE A C 1
ATOM 3563 O O . ILE A 1 479 ? 78.175 79.018 146.180 1.00 23.15 488 ILE A O 1
ATOM 3568 N N . ASP A 1 480 ? 79.934 79.423 144.811 1.00 19.71 489 ASP A N 1
ATOM 3569 C CA . ASP A 1 480 ? 80.833 79.779 145.902 1.00 20.57 489 ASP A CA 1
ATOM 3570 C C . ASP A 1 480 ? 81.049 81.287 146.054 1.00 24.30 489 ASP A C 1
ATOM 3571 O O . ASP A 1 480 ? 81.796 81.703 146.951 1.00 24.14 489 ASP A O 1
ATOM 3576 N N . TYR A 1 481 ? 80.413 82.105 145.209 1.00 24.34 490 TYR A N 1
ATOM 3577 C CA . TYR A 1 481 ? 80.514 83.562 145.283 1.00 24.09 490 TYR A CA 1
ATOM 3578 C C . TYR A 1 481 ? 79.285 84.199 144.649 1.00 24.65 490 TYR A C 1
ATOM 3579 O O . TYR A 1 481 ? 78.804 83.730 143.617 1.00 22.59 490 TYR A O 1
ATOM 3588 N N . TRP A 1 482 ? 78.787 85.282 145.253 1.00 24.30 491 TRP A N 1
ATOM 3589 C CA . TRP A 1 482 ? 77.752 86.075 144.588 1.00 22.32 491 TRP A CA 1
ATOM 3590 C C . TRP A 1 482 ? 77.770 87.488 145.141 1.00 26.54 491 TRP A C 1
ATOM 3591 O O . TRP A 1 482 ? 78.361 87.767 146.188 1.00 24.91 491 TRP A O 1
ATOM 3602 N N . ASN A 1 483 ? 77.081 88.363 144.414 1.00 26.93 492 ASN A N 1
ATOM 3603 C CA . ASN A 1 483 ? 77.026 89.779 144.729 1.00 28.52 492 ASN A CA 1
ATOM 3604 C C . ASN A 1 483 ? 75.752 90.354 144.135 1.00 27.79 492 ASN A C 1
ATOM 3605 O O . ASN A 1 483 ? 75.384 90.017 143.006 1.00 27.11 492 ASN A O 1
ATOM 3610 N N . ASP A 1 484 ? 75.100 91.241 144.900 1.00 32.50 493 ASP A N 1
ATOM 3611 C CA . ASP A 1 484 ? 73.923 91.988 144.436 1.00 29.57 493 ASP A CA 1
ATOM 3612 C C . ASP A 1 484 ? 72.797 91.064 144.003 1.00 25.08 493 ASP A C 1
ATOM 3613 O O . ASP A 1 484 ? 72.112 91.297 142.999 1.00 30.20 493 ASP A O 1
ATOM 3618 N N . LEU A 1 485 ? 72.598 89.996 144.754 1.00 26.35 494 LEU A N 1
ATOM 3619 C CA . LEU A 1 485 ? 71.385 89.227 144.606 1.00 27.66 494 LEU A CA 1
ATOM 3620 C C . LEU A 1 485 ? 70.367 89.702 145.642 1.00 26.62 494 LEU A C 1
ATOM 3621 O O . LEU A 1 485 ? 70.717 90.232 146.702 1.00 33.41 494 LEU A O 1
ATOM 3626 N N . THR A 1 486 ? 69.094 89.497 145.332 1.00 30.67 495 THR A N 1
ATOM 3627 C CA . THR A 1 486 ? 68.022 89.792 146.281 1.00 32.13 495 THR A CA 1
ATOM 3628 C C . THR A 1 486 ? 67.731 88.533 147.101 1.00 29.03 495 THR A C 1
ATOM 3629 O O . THR A 1 486 ? 66.817 87.757 146.812 1.00 35.11 495 THR A O 1
ATOM 3633 N N . LEU A 1 487 ? 68.549 88.314 148.133 1.00 32.22 496 LEU A N 1
ATOM 3634 C CA . LEU A 1 487 ? 68.421 87.135 148.978 1.00 35.04 496 LEU A CA 1
ATOM 3635 C C . LEU A 1 487 ? 68.237 87.562 150.423 1.00 37.73 496 LEU A C 1
ATOM 3636 O O . LEU A 1 487 ? 69.054 88.318 150.957 1.00 37.59 496 LEU A O 1
ATOM 3641 N N . SER A 1 488 ? 67.193 87.045 151.060 1.00 37.93 497 SER A N 1
ATOM 3642 C CA . SER A 1 488 ? 67.042 87.260 152.489 1.00 47.33 497 SER A CA 1
ATOM 3643 C C . SER A 1 488 ? 68.182 86.589 153.244 1.00 48.67 497 SER A C 1
ATOM 3644 O O . SER A 1 488 ? 68.906 85.737 152.716 1.00 40.33 497 SER A O 1
ATOM 3647 N N . SER A 1 489 ? 68.353 87.003 154.494 1.00 45.80 498 SER A N 1
ATOM 3648 C CA . SER A 1 489 ? 69.341 86.364 155.344 1.00 41.49 498 SER A CA 1
ATOM 3649 C C . SER A 1 489 ? 69.026 84.877 155.455 1.00 45.44 498 SER A C 1
ATOM 3650 O O . SER A 1 489 ? 67.866 84.480 155.610 1.00 41.28 498 SER A O 1
ATOM 3653 N N . GLY A 1 490 ? 70.065 84.048 155.333 1.00 42.79 499 GLY A N 1
ATOM 3654 C CA . GLY A 1 490 ? 69.911 82.609 155.416 1.00 43.49 499 GLY A CA 1
ATOM 3655 C C . GLY A 1 490 ? 69.480 81.916 154.141 1.00 42.29 499 GLY A C 1
ATOM 3656 O O . GLY A 1 490 ? 69.411 80.680 154.125 1.00 48.09 499 GLY A O 1
ATOM 3657 N N . VAL A 1 491 ? 69.174 82.658 153.082 1.00 33.11 500 VAL A N 1
ATOM 3658 C CA . VAL A 1 491 ? 68.844 82.070 151.789 1.00 33.28 500 VAL A CA 1
ATOM 3659 C C . VAL A 1 491 ? 70.149 81.970 151.000 1.00 39.68 500 VAL A C 1
ATOM 3660 O O . VAL A 1 491 ? 70.863 82.970 150.835 1.00 30.88 500 VAL A O 1
ATOM 3664 N N . ILE A 1 492 ? 70.503 80.758 150.571 1.00 31.79 501 ILE A N 1
ATOM 3665 C CA . ILE A 1 492 ? 71.739 80.605 149.795 1.00 28.36 501 ILE A CA 1
ATOM 3666 C C . ILE A 1 492 ? 71.430 79.999 148.431 1.00 23.05 501 ILE A C 1
ATOM 3667 O O . ILE A 1 492 ? 70.447 79.252 148.284 1.00 24.09 501 ILE A O 1
ATOM 3672 N N . PRO A 1 493 ? 72.222 80.329 147.407 1.00 25.87 502 PRO A N 1
ATOM 3673 C CA . PRO A 1 493 ? 71.993 79.764 146.071 1.00 24.49 502 PRO A CA 1
ATOM 3674 C C . PRO A 1 493 ? 72.429 78.305 146.013 1.00 26.02 502 PRO A C 1
ATOM 3675 O O . PRO A 1 493 ? 73.391 77.893 146.672 1.00 23.74 502 PRO A O 1
ATOM 3679 N N . LEU A 1 494 ? 71.695 77.533 145.212 1.00 22.00 503 LEU A N 1
ATOM 3680 C CA . LEU A 1 494 ? 71.951 76.125 144.950 1.00 19.90 503 LEU A CA 1
ATOM 3681 C C . LEU A 1 494 ? 72.026 75.939 143.442 1.00 22.27 503 LEU A C 1
ATOM 3682 O O . LEU A 1 494 ? 71.455 76.729 142.679 1.00 25.25 503 LEU A O 1
ATOM 3687 N N . ALA A 1 495 ? 72.742 74.894 143.005 1.00 21.08 504 ALA A N 1
ATOM 3688 C CA . ALA A 1 495 ? 72.837 74.630 141.574 1.00 20.78 504 ALA A CA 1
ATOM 3689 C C . ALA A 1 495 ? 72.823 73.134 141.345 1.00 21.50 504 ALA A C 1
ATOM 3690 O O . ALA A 1 495 ? 73.442 72.388 142.102 1.00 21.74 504 ALA A O 1
ATOM 3692 N N . SER A 1 496 ? 72.120 72.703 140.304 1.00 19.74 505 SER A N 1
ATOM 3693 C CA . SER A 1 496 ? 72.031 71.283 140.013 1.00 21.07 505 SER A CA 1
ATOM 3694 C C . SER A 1 496 ? 71.856 71.116 138.509 1.00 20.03 505 SER A C 1
ATOM 3695 O O . SER A 1 496 ? 71.190 71.925 137.850 1.00 21.80 505 SER A O 1
ATOM 3698 N N . LEU A 1 497 ? 72.439 70.053 137.954 1.00 21.00 506 LEU A N 1
ATOM 3699 C CA . LEU A 1 497 ? 72.328 69.870 136.512 1.00 19.17 506 LEU A CA 1
ATOM 3700 C C . LEU A 1 497 ? 70.864 69.699 136.117 1.00 20.55 506 LEU A C 1
ATOM 3701 O O . LEU A 1 497 ? 70.117 68.963 136.761 1.00 24.43 506 LEU A O 1
ATOM 3706 N N . ASN A 1 498 ? 70.473 70.373 135.047 1.00 19.17 507 ASN A N 1
ATOM 3707 C CA . ASN A 1 498 ? 69.136 70.236 134.450 1.00 23.47 507 ASN A CA 1
ATOM 3708 C C . ASN A 1 498 ? 69.020 68.843 133.836 1.00 27.83 507 ASN A C 1
ATOM 3709 O O . ASN A 1 498 ? 69.693 68.547 132.841 1.00 27.91 507 ASN A O 1
ATOM 3714 N N . LEU A 1 499 ? 68.165 67.985 134.392 1.00 27.86 508 LEU A N 1
ATOM 3715 C CA . LEU A 1 499 ? 68.179 66.614 133.892 1.00 27.20 508 LEU A CA 1
ATOM 3716 C C . LEU A 1 499 ? 67.413 66.454 132.576 1.00 31.67 508 LEU A C 1
ATOM 3717 O O . LEU A 1 499 ? 67.616 65.442 131.892 1.00 33.08 508 LEU A O 1
ATOM 3722 N N . GLU A 1 500 ? 66.608 67.451 132.172 1.00 30.71 509 GLU A N 1
ATOM 3723 C CA . GLU A 1 500 ? 65.930 67.452 130.872 1.00 31.96 509 GLU A CA 1
ATOM 3724 C C . GLU A 1 500 ? 66.847 67.905 129.747 1.00 31.71 509 GLU A C 1
ATOM 3725 O O . GLU A 1 500 ? 66.752 67.410 128.622 1.00 35.09 509 GLU A O 1
ATOM 3731 N N . ASN A 1 501 ? 67.688 68.899 130.018 1.00 24.96 510 ASN A N 1
ATOM 3732 C CA . ASN A 1 501 ? 68.597 69.492 129.042 1.00 28.26 510 ASN A CA 1
ATOM 3733 C C . ASN A 1 501 ? 69.939 69.534 129.742 1.00 24.18 510 ASN A C 1
ATOM 3734 O O . ASN A 1 501 ? 70.238 70.500 130.445 1.00 23.85 510 ASN A O 1
ATOM 3739 N N . GLN A 1 502 ? 70.740 68.494 129.549 1.00 24.83 511 GLN A N 1
ATOM 3740 C CA . GLN A 1 502 ? 71.900 68.318 130.411 1.00 22.94 511 GLN A CA 1
ATOM 3741 C C . GLN A 1 502 ? 73.102 69.153 129.984 1.00 25.87 511 GLN A C 1
ATOM 3742 O O . GLN A 1 502 ? 74.171 68.997 130.576 1.00 23.44 511 GLN A O 1
ATOM 3748 N N . ASP A 1 503 ? 72.947 70.075 129.020 1.00 21.31 512 ASP A N 1
ATOM 3749 C CA . ASP A 1 503 ? 73.903 71.154 128.835 1.00 17.95 512 ASP A CA 1
ATOM 3750 C C . ASP A 1 503 ? 73.453 72.447 129.519 1.00 21.63 512 ASP A C 1
ATOM 3751 O O . ASP A 1 503 ? 74.012 73.514 129.248 1.00 20.90 512 ASP A O 1
ATOM 3756 N N . GLN A 1 504 ? 72.482 72.357 130.435 1.00 20.84 513 GLN A N 1
ATOM 3757 C CA . GLN A 1 504 ? 72.075 73.484 131.258 1.00 21.42 513 GLN A CA 1
ATOM 3758 C C . GLN A 1 504 ? 72.202 73.115 132.724 1.00 20.24 513 GLN A C 1
ATOM 3759 O O . GLN A 1 504 ? 72.017 71.953 133.103 1.00 21.84 513 GLN A O 1
ATOM 3765 N N . ILE A 1 505 ? 72.484 74.123 133.549 1.00 19.92 514 ILE A N 1
ATOM 3766 C CA . ILE A 1 505 ? 72.538 73.970 135.000 1.00 19.19 514 ILE A CA 1
ATOM 3767 C C . ILE A 1 505 ? 71.451 74.855 135.605 1.00 20.08 514 ILE A C 1
ATOM 3768 O O . ILE A 1 505 ? 71.439 76.071 135.378 1.00 23.45 514 ILE A O 1
ATOM 3773 N N . THR A 1 506 ? 70.575 74.247 136.397 1.00 22.59 515 THR A N 1
ATOM 3774 C CA . THR A 1 506 ? 69.515 74.996 137.056 1.00 21.77 515 THR A CA 1
ATOM 3775 C C . THR A 1 506 ? 70.062 75.663 138.319 1.00 21.90 515 THR A C 1
ATOM 3776 O O . THR A 1 506 ? 70.761 75.026 139.132 1.00 22.60 515 THR A O 1
ATOM 3780 N N . VAL A 1 507 ? 69.750 76.956 138.481 1.00 23.05 516 VAL A N 1
ATOM 3781 C CA . VAL A 1 507 ? 70.172 77.742 139.634 1.00 21.98 516 VAL A CA 1
ATOM 3782 C C . VAL A 1 507 ? 68.932 78.141 140.419 1.00 23.46 516 VAL A C 1
ATOM 3783 O O . VAL A 1 507 ? 67.996 78.711 139.848 1.00 25.30 516 VAL A O 1
ATOM 3787 N N . TYR A 1 508 ? 68.928 77.840 141.717 1.00 22.47 517 TYR A N 1
ATOM 3788 C CA . TYR A 1 508 ? 67.763 78.066 142.581 1.00 21.02 517 TYR A CA 1
ATOM 3789 C C . TYR A 1 508 ? 68.240 78.357 144.005 1.00 24.80 517 TYR A C 1
ATOM 3790 O O . TYR A 1 508 ? 69.418 78.653 144.245 1.00 22.64 517 TYR A O 1
ATOM 3799 N N . ARG A 1 509 ? 67.321 78.336 144.975 1.00 24.24 518 ARG A N 1
ATOM 3800 C CA . ARG A 1 509 ? 67.763 78.753 146.294 1.00 26.48 518 ARG A CA 1
ATOM 3801 C C . ARG A 1 509 ? 66.952 78.072 147.383 1.00 25.88 518 ARG A C 1
ATOM 3802 O O . ARG A 1 509 ? 65.936 77.431 147.123 1.00 26.21 518 ARG A O 1
ATOM 3810 N N . THR A 1 510 ? 67.419 78.251 148.616 1.00 24.73 519 THR A N 1
ATOM 3811 C CA . THR A 1 510 ? 66.845 77.604 149.787 1.00 27.44 519 THR A CA 1
ATOM 3812 C C . THR A 1 510 ? 65.689 78.418 150.345 1.00 27.31 519 THR A C 1
ATOM 3813 O O . THR A 1 510 ? 65.622 79.635 150.174 1.00 26.92 519 THR A O 1
ATOM 3817 N N . ASP A 1 511 ? 64.796 77.727 151.045 1.00 25.55 520 ASP A N 1
ATOM 3818 C CA . ASP A 1 511 ? 63.662 78.342 151.742 1.00 28.83 520 ASP A CA 1
ATOM 3819 C C . ASP A 1 511 ? 63.329 77.415 152.917 1.00 25.33 520 ASP A C 1
ATOM 3820 O O . ASP A 1 511 ? 62.364 76.651 152.898 1.00 31.11 520 ASP A O 1
ATOM 3825 N N . GLY A 1 512 ? 64.186 77.436 153.940 1.00 27.74 521 GLY A N 1
ATOM 3826 C CA . GLY A 1 512 ? 63.959 76.584 155.100 1.00 33.23 521 GLY A CA 1
ATOM 3827 C C . GLY A 1 512 ? 64.026 75.112 154.723 1.00 37.21 521 GLY A C 1
ATOM 3828 O O . GLY A 1 512 ? 65.034 74.640 154.180 1.00 29.57 521 GLY A O 1
ATOM 3829 N N . GLY A 1 513 ? 62.940 74.374 154.990 1.00 29.04 522 GLY A N 1
ATOM 3830 C CA . GLY A 1 513 ? 62.828 72.951 154.719 1.00 27.03 522 GLY A CA 1
ATOM 3831 C C . GLY A 1 513 ? 62.493 72.573 153.293 1.00 26.11 522 GLY A C 1
ATOM 3832 O O . GLY A 1 513 ? 62.197 71.411 153.008 1.00 27.25 522 GLY A O 1
ATOM 3833 N N . ARG A 1 514 ? 62.529 73.522 152.365 1.00 29.44 523 ARG A N 1
ATOM 3834 C CA . ARG A 1 514 ? 62.315 73.229 150.958 1.00 29.62 523 ARG A CA 1
ATOM 3835 C C . ARG A 1 514 ? 63.242 74.128 150.160 1.00 26.13 523 ARG A C 1
ATOM 3836 O O . ARG A 1 514 ? 63.996 74.930 150.723 1.00 26.30 523 ARG A O 1
ATOM 3844 N N . VAL A 1 515 ? 63.183 73.997 148.831 1.00 24.76 524 VAL A N 1
ATOM 3845 C CA . VAL A 1 515 ? 63.909 74.876 147.938 1.00 25.12 524 VAL A CA 1
ATOM 3846 C C . VAL A 1 515 ? 62.901 75.558 147.025 1.00 25.82 524 VAL A C 1
ATOM 3847 O O . VAL A 1 515 ? 61.758 75.116 146.866 1.00 29.63 524 VAL A O 1
ATOM 3851 N N . LEU A 1 516 ? 63.326 76.662 146.437 1.00 24.38 525 LEU A N 1
ATOM 3852 C CA . LEU A 1 516 ? 62.455 77.429 145.565 1.00 30.61 525 LEU A CA 1
ATOM 3853 C C . LEU A 1 516 ? 63.150 77.704 144.245 1.00 27.27 525 LEU A C 1
ATOM 3854 O O . LEU A 1 516 ? 64.329 78.068 144.215 1.00 25.59 525 LEU A O 1
ATOM 3859 N N . TYR A 1 517 ? 62.406 77.561 143.158 1.00 26.13 526 TYR A N 1
ATOM 3860 C CA . TYR A 1 517 ? 62.938 77.800 141.821 1.00 25.90 526 TYR A CA 1
ATOM 3861 C C . TYR A 1 517 ? 62.460 79.143 141.260 1.00 31.90 526 TYR A C 1
ATOM 3862 O O . TYR A 1 517 ? 61.795 79.201 140.221 1.00 30.14 526 TYR A O 1
ATOM 3871 N N . ASP A 1 518 ? 62.823 80.238 141.944 1.00 31.62 527 ASP A N 1
ATOM 3872 C CA . ASP A 1 518 ? 62.425 81.587 141.539 1.00 26.64 527 ASP A CA 1
ATOM 3873 C C . ASP A 1 518 ? 63.625 82.506 141.358 1.00 34.61 527 ASP A C 1
ATOM 3874 O O . ASP A 1 518 ? 63.512 83.727 141.521 1.00 29.77 527 ASP A O 1
ATOM 3879 N N . PHE A 1 519 ? 64.790 81.929 141.031 1.00 29.46 528 PHE A N 1
ATOM 3880 C CA . PHE A 1 519 ? 66.034 82.686 141.125 1.00 28.08 528 PHE A CA 1
ATOM 3881 C C . PHE A 1 519 ? 66.059 83.871 140.166 1.00 22.31 528 PHE A C 1
ATOM 3882 O O . PHE A 1 519 ? 66.696 84.897 140.464 1.00 26.89 528 PHE A O 1
ATOM 3890 N N . SER A 1 520 ? 65.390 83.748 139.009 1.00 26.37 529 SER A N 1
ATOM 3891 C CA . SER A 1 520 ? 65.365 84.842 138.042 1.00 30.79 529 SER A CA 1
ATOM 3892 C C . SER A 1 520 ? 64.733 86.086 138.636 1.00 32.06 529 SER A C 1
ATOM 3893 O O . SER A 1 520 ? 65.056 87.203 138.219 1.00 28.87 529 SER A O 1
ATOM 3896 N N . SER A 1 521 ? 63.840 85.899 139.608 1.00 32.10 530 SER A N 1
ATOM 3897 C CA . SER A 1 521 ? 63.197 86.989 140.329 1.00 33.58 530 SER A CA 1
ATOM 3898 C C . SER A 1 521 ? 64.126 87.657 141.322 1.00 35.77 530 SER A C 1
ATOM 3899 O O . SER A 1 521 ? 63.816 88.758 141.785 1.00 34.21 530 SER A O 1
ATOM 3902 N N . LEU A 1 522 ? 65.252 87.031 141.654 1.00 30.09 531 LEU A N 1
ATOM 3903 C CA . LEU A 1 522 ? 66.187 87.567 142.632 1.00 25.27 531 LEU A CA 1
ATOM 3904 C C . LEU A 1 522 ? 67.383 88.239 141.977 1.00 29.81 531 LEU A C 1
ATOM 3905 O O . LEU A 1 522 ? 68.284 88.716 142.683 1.00 31.02 531 LEU A O 1
ATOM 3910 N N . MET A 1 523 ? 67.397 88.304 140.645 1.00 32.36 532 MET A N 1
ATOM 3911 C CA . MET A 1 523 ? 68.496 88.876 139.883 1.00 33.16 532 MET A CA 1
ATOM 3912 C C . MET A 1 523 ? 68.277 90.373 139.703 1.00 37.02 532 MET A C 1
ATOM 3913 O O . MET A 1 523 ? 67.142 90.825 139.549 1.00 39.74 532 MET A O 1
ATOM 3918 N N . LYS A 1 524 ? 69.364 91.133 139.741 1.00 30.07 533 LYS A N 1
ATOM 3919 C CA . LYS A 1 524 ? 69.378 92.548 139.409 1.00 32.48 533 LYS A CA 1
ATOM 3920 C C . LYS A 1 524 ? 70.320 92.785 138.241 1.00 34.53 533 LYS A C 1
ATOM 3921 O O . LYS A 1 524 ? 71.086 91.905 137.832 1.00 31.16 533 LYS A O 1
ATOM 3927 N N . SER A 1 525 ? 70.303 94.023 137.745 1.00 32.00 534 SER A N 1
ATOM 3928 C CA . SER A 1 525 ? 71.146 94.380 136.613 1.00 28.49 534 SER A CA 1
ATOM 3929 C C . SER A 1 525 ? 72.634 94.342 136.948 1.00 27.88 534 SER A C 1
ATOM 3930 O O . SER A 1 525 ? 73.457 94.278 136.023 1.00 32.06 534 SER A O 1
ATOM 3933 N N . THR A 1 526 ? 72.990 94.369 138.232 1.00 26.80 535 THR A N 1
ATOM 3934 C CA . THR A 1 526 ? 74.377 94.319 138.685 1.00 28.20 535 THR A CA 1
ATOM 3935 C C . THR A 1 526 ? 74.733 93.002 139.391 1.00 28.51 535 THR A C 1
ATOM 3936 O O . THR A 1 526 ? 75.784 92.921 140.038 1.00 32.69 535 THR A O 1
ATOM 3940 N N . SER A 1 527 ? 73.878 91.990 139.307 1.00 29.38 536 SER A N 1
ATOM 3941 C CA . SER A 1 527 ? 74.168 90.713 139.955 1.00 28.78 536 SER A CA 1
ATOM 3942 C C . SER A 1 527 ? 75.408 90.048 139.351 1.00 29.21 536 SER A C 1
ATOM 3943 O O . SER A 1 527 ? 75.722 90.213 138.173 1.00 26.91 536 SER A O 1
ATOM 3946 N N . SER A 1 528 ? 76.087 89.259 140.182 1.00 23.58 537 SER A N 1
ATOM 3947 C CA . SER A 1 528 ? 77.214 88.421 139.791 1.00 26.65 537 SER A CA 1
ATOM 3948 C C . SER A 1 528 ? 77.133 87.126 140.593 1.00 24.74 537 SER A C 1
ATOM 3949 O O . SER A 1 528 ? 76.699 87.144 141.743 1.00 25.16 537 SER A O 1
ATOM 3952 N N . PHE A 1 529 ? 77.512 85.991 140.000 1.00 22.57 538 PHE A N 1
ATOM 3953 C CA . PHE A 1 529 ? 77.792 84.829 140.837 1.00 20.82 538 PHE A CA 1
ATOM 3954 C C . PHE A 1 529 ? 78.736 83.913 140.078 1.00 23.44 538 PHE A C 1
ATOM 3955 O O . PHE A 1 529 ? 78.905 84.048 138.874 1.00 20.61 538 PHE A O 1
ATOM 3963 N N . ILE A 1 530 ? 79.345 82.973 140.801 1.00 22.86 539 ILE A N 1
ATOM 3964 C CA . ILE A 1 530 ? 80.312 82.047 140.208 1.00 20.47 539 ILE A CA 1
ATOM 3965 C C . ILE A 1 530 ? 79.925 80.627 140.594 1.00 19.34 539 ILE A C 1
ATOM 3966 O O . ILE A 1 530 ? 79.649 80.342 141.769 1.00 20.04 539 ILE A O 1
ATOM 3971 N N . LEU A 1 531 ? 79.872 79.753 139.594 1.00 20.27 540 LEU A N 1
ATOM 3972 C CA . LEU A 1 531 ? 79.479 78.366 139.748 1.00 21.47 540 LEU A CA 1
ATOM 3973 C C . LEU A 1 531 ? 80.695 77.478 139.496 1.00 21.05 540 LEU A C 1
ATOM 3974 O O . LEU A 1 531 ? 81.462 77.738 138.570 1.00 20.81 540 LEU A O 1
ATOM 3979 N N . LYS A 1 532 ? 80.835 76.409 140.288 1.00 17.71 541 LYS A N 1
ATOM 3980 C CA . LYS A 1 532 ? 81.908 75.428 140.132 1.00 20.33 541 LYS A CA 1
ATOM 3981 C C . LYS A 1 532 ? 81.313 74.029 140.175 1.00 21.02 541 LYS A C 1
ATOM 3982 O O . LYS A 1 532 ? 80.385 73.787 140.949 1.00 19.85 541 LYS A O 1
ATOM 3988 N N . GLY A 1 533 ? 81.842 73.080 139.396 1.00 16.57 542 GLY A N 1
ATOM 3989 C CA . GLY A 1 533 ? 81.430 71.699 139.630 1.00 15.88 542 GLY A CA 1
ATOM 3990 C C . GLY A 1 533 ? 81.881 70.762 138.521 1.00 19.95 542 GLY A C 1
ATOM 3991 O O . GLY A 1 533 ? 82.754 71.099 137.727 1.00 18.62 542 GLY A O 1
ATOM 3992 N N . PHE A 1 534 ? 81.268 69.581 138.478 1.00 16.22 543 PHE A N 1
ATOM 3993 C CA . PHE A 1 534 ? 81.625 68.622 137.440 1.00 18.96 543 PHE A CA 1
ATOM 3994 C C . PHE A 1 534 ? 80.405 67.796 137.048 1.00 18.54 543 PHE A C 1
ATOM 3995 O O . PHE A 1 534 ? 79.443 67.670 137.811 1.00 18.63 543 PHE A O 1
ATOM 4003 N N . VAL A 1 535 ? 80.483 67.194 135.851 1.00 14.82 544 VAL A N 1
ATOM 4004 C CA . VAL A 1 535 ? 79.473 66.290 135.325 1.00 16.61 544 VAL A CA 1
ATOM 4005 C C . VAL A 1 535 ? 80.181 65.018 134.908 1.00 19.27 544 VAL A C 1
ATOM 4006 O O . VAL A 1 535 ? 81.178 65.085 134.172 1.00 19.88 544 VAL A O 1
ATOM 4010 N N . ASP A 1 536 ? 79.678 63.870 135.368 1.00 17.67 545 ASP A N 1
ATOM 4011 C CA . ASP A 1 536 ? 80.125 62.568 134.864 1.00 17.84 545 ASP A CA 1
ATOM 4012 C C . ASP A 1 536 ? 79.161 62.170 133.760 1.00 21.95 545 ASP A C 1
ATOM 4013 O O . ASP A 1 536 ? 78.064 61.680 134.051 1.00 22.52 545 ASP A O 1
ATOM 4018 N N . PHE A 1 537 ? 79.548 62.354 132.499 1.00 15.79 546 PHE A N 1
ATOM 4019 C CA . PHE A 1 537 ? 78.573 62.117 131.437 1.00 17.88 546 PHE A CA 1
ATOM 4020 C C . PHE A 1 537 ? 78.634 60.678 130.942 1.00 20.24 546 PHE A C 1
ATOM 4021 O O . PHE A 1 537 ? 79.622 59.968 131.130 1.00 17.16 546 PHE A O 1
ATOM 4029 N N . ASN A 1 538 ? 77.561 60.263 130.282 1.00 18.59 547 ASN A N 1
ATOM 4030 C CA . ASN A 1 538 ? 77.461 58.897 129.787 1.00 21.80 547 ASN A CA 1
ATOM 4031 C C . ASN A 1 538 ? 77.919 58.747 128.344 1.00 25.51 547 ASN A C 1
ATOM 4032 O O . ASN A 1 538 ? 77.733 59.635 127.508 1.00 25.42 547 ASN A O 1
#